Protein AF-A0AAW4JMP2-F1 (afdb_monomer)

Structure (mmCIF, N/CA/C/O backbone):
data_AF-A0AAW4JMP2-F1
#
_entry.id   AF-A0AAW4JMP2-F1
#
loop_
_atom_site.group_PDB
_atom_site.id
_atom_site.type_symbol
_atom_site.label_atom_id
_atom_site.label_alt_id
_atom_site.label_comp_id
_atom_site.label_asym_id
_atom_site.label_entity_id
_atom_site.label_seq_id
_atom_site.pdbx_PDB_ins_code
_atom_site.Cartn_x
_atom_site.Cartn_y
_atom_site.Cartn_z
_atom_site.occupancy
_atom_site.B_iso_or_equiv
_atom_site.auth_seq_id
_atom_site.auth_comp_id
_atom_site.auth_asym_id
_atom_site.auth_atom_id
_atom_site.pdbx_PDB_model_num
ATOM 1 N N . MET A 1 1 ? 38.980 -8.251 36.325 1.00 30.00 1 MET A N 1
ATOM 2 C CA . MET A 1 1 ? 40.234 -9.019 36.504 1.00 30.00 1 MET A CA 1
ATOM 3 C C . MET A 1 1 ? 40.375 -9.909 35.276 1.00 30.00 1 MET A C 1
ATOM 5 O O . MET A 1 1 ? 39.463 -10.682 35.040 1.00 30.00 1 MET A O 1
ATOM 9 N N . LEU A 1 2 ? 41.204 -9.497 34.302 1.00 26.16 2 LEU A N 1
ATOM 10 C CA . LEU A 1 2 ? 42.574 -10.013 34.033 1.00 26.16 2 LEU A CA 1
ATOM 11 C C . LEU A 1 2 ? 42.497 -11.456 33.482 1.00 26.16 2 LEU A C 1
ATOM 13 O O . LEU A 1 2 ? 41.898 -12.292 34.136 1.00 26.16 2 LEU A O 1
ATOM 17 N N . THR A 1 3 ? 43.014 -11.852 32.312 1.00 27.16 3 THR A N 1
ATOM 18 C CA . THR A 1 3 ? 44.123 -11.371 31.453 1.00 27.16 3 THR A CA 1
ATOM 19 C C . THR A 1 3 ? 44.056 -12.153 30.120 1.00 27.16 3 THR A C 1
ATOM 21 O O . THR A 1 3 ? 43.733 -13.330 30.138 1.00 27.16 3 THR A O 1
ATOM 24 N N . SER A 1 4 ? 44.183 -11.518 28.946 1.00 26.70 4 SER A N 1
ATOM 25 C CA . SER A 1 4 ? 45.408 -11.407 28.116 1.00 26.70 4 SER A CA 1
ATOM 26 C C . SER A 1 4 ? 45.992 -12.715 27.550 1.00 26.70 4 SER A C 1
ATOM 28 O O . SER A 1 4 ? 46.581 -13.484 28.300 1.00 26.70 4 SER A O 1
ATOM 30 N N . ALA A 1 5 ? 46.055 -12.811 26.214 1.00 25.88 5 ALA A N 1
ATOM 31 C CA . ALA A 1 5 ? 47.291 -13.153 25.497 1.00 25.88 5 ALA A CA 1
ATOM 32 C C . ALA A 1 5 ? 47.259 -12.632 24.044 1.00 25.88 5 ALA A C 1
ATOM 34 O O . ALA A 1 5 ? 46.353 -12.924 23.269 1.00 25.88 5 ALA A O 1
ATOM 35 N N . ARG A 1 6 ? 48.264 -11.816 23.710 1.00 26.77 6 ARG A N 1
ATOM 36 C CA . ARG A 1 6 ? 48.614 -11.281 22.383 1.00 26.77 6 ARG A CA 1
ATOM 37 C C . ARG A 1 6 ? 49.732 -12.133 21.756 1.00 26.77 6 ARG A C 1
ATOM 39 O O . ARG A 1 6 ? 50.440 -12.811 22.491 1.00 26.77 6 ARG A O 1
ATOM 46 N N . HIS A 1 7 ? 49.991 -11.854 20.466 1.00 27.83 7 HIS A N 1
ATOM 47 C CA . HIS A 1 7 ? 51.240 -12.057 19.690 1.00 27.83 7 HIS A CA 1
ATOM 48 C C . HIS A 1 7 ? 51.409 -13.437 19.036 1.00 27.83 7 HIS A C 1
ATOM 50 O O . HIS A 1 7 ? 51.102 -14.435 19.659 1.00 27.83 7 HIS A O 1
ATOM 56 N N . ARG A 1 8 ? 51.914 -13.609 17.803 1.00 26.50 8 ARG A N 1
ATOM 57 C CA . ARG A 1 8 ? 52.641 -12.809 16.778 1.00 26.50 8 ARG A CA 1
ATOM 58 C C . ARG A 1 8 ? 52.438 -13.575 15.441 1.00 26.50 8 ARG A C 1
ATOM 60 O O . ARG A 1 8 ? 52.216 -14.773 15.487 1.00 26.50 8 ARG A O 1
ATOM 67 N N . GLN A 1 9 ? 52.496 -12.973 14.254 1.00 23.91 9 GLN A N 1
ATOM 68 C CA . GLN A 1 9 ? 53.741 -12.820 13.484 1.00 23.91 9 GLN A CA 1
ATOM 69 C C . GLN A 1 9 ? 53.550 -11.859 12.297 1.00 23.91 9 GLN A C 1
ATOM 71 O O . GLN A 1 9 ? 52.446 -11.612 11.825 1.00 23.91 9 GLN A O 1
ATOM 76 N N . ARG A 1 10 ? 54.675 -11.280 11.884 1.00 24.64 10 ARG A N 1
ATOM 77 C CA . ARG A 1 10 ? 54.884 -10.135 10.995 1.00 24.64 10 ARG A CA 1
ATOM 78 C C . ARG A 1 10 ? 55.918 -10.550 9.936 1.00 24.64 10 ARG A C 1
ATOM 80 O O . ARG A 1 10 ? 56.782 -11.356 10.272 1.00 24.64 10 ARG A O 1
ATOM 87 N N . LEU A 1 11 ? 55.915 -9.827 8.807 1.00 22.56 11 LEU A N 1
ATOM 88 C CA . LEU A 1 11 ? 56.960 -9.714 7.761 1.00 22.56 11 LEU A CA 1
ATOM 89 C C . LEU A 1 11 ? 56.925 -10.872 6.749 1.00 22.56 11 LEU A C 1
ATOM 91 O O . LEU A 1 11 ? 56.764 -12.016 7.141 1.00 22.56 11 LEU A O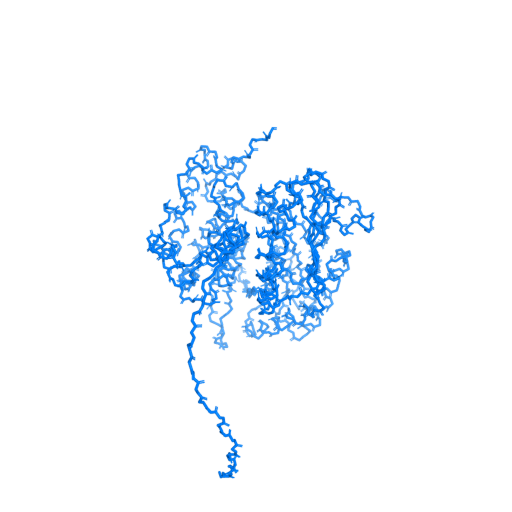 1
ATOM 95 N N . TRP A 1 12 ? 56.962 -10.626 5.436 1.00 20.94 12 TRP A N 1
ATOM 96 C CA . TRP A 1 12 ? 58.092 -10.054 4.688 1.00 20.94 12 TRP A CA 1
ATOM 97 C C . TRP A 1 12 ? 57.736 -8.901 3.729 1.00 20.94 12 TRP A C 1
ATOM 99 O O . TRP A 1 12 ? 56.600 -8.741 3.295 1.00 20.94 12 TRP A O 1
ATOM 109 N N . ALA A 1 13 ? 58.764 -8.119 3.401 1.00 21.27 13 ALA A N 1
ATOM 110 C CA . ALA A 1 13 ? 58.790 -7.022 2.440 1.00 21.27 13 ALA A CA 1
ATOM 111 C C . ALA A 1 13 ? 59.932 -7.245 1.420 1.00 21.27 13 ALA A C 1
ATOM 113 O O . ALA A 1 13 ? 60.825 -8.046 1.694 1.00 21.27 13 ALA A O 1
ATOM 114 N N . VAL A 1 14 ? 59.941 -6.413 0.360 1.00 22.16 14 VAL A N 1
ATOM 115 C CA . VAL A 1 14 ? 61.109 -5.848 -0.374 1.00 22.16 14 VAL A CA 1
ATOM 116 C C . VAL A 1 14 ? 61.317 -6.271 -1.860 1.00 22.16 14 VAL A C 1
ATOM 118 O O . VAL A 1 14 ? 61.684 -7.401 -2.151 1.00 22.16 14 VAL A O 1
ATOM 121 N N . TRP A 1 15 ? 61.202 -5.242 -2.735 1.00 19.73 15 TRP A N 1
ATOM 122 C CA . TRP A 1 15 ? 61.927 -4.896 -3.995 1.00 19.73 15 TRP A CA 1
ATOM 123 C C . TRP A 1 15 ? 61.343 -5.083 -5.431 1.00 19.73 15 TRP A C 1
ATOM 125 O O . TRP A 1 15 ? 61.036 -6.179 -5.879 1.00 19.73 15 TRP A O 1
ATOM 135 N N . MET A 1 16 ? 61.293 -3.934 -6.146 1.00 20.53 16 MET A N 1
ATOM 136 C CA . MET A 1 16 ? 61.229 -3.634 -7.611 1.00 20.53 16 MET A CA 1
ATOM 137 C C . MET A 1 16 ? 62.622 -3.863 -8.304 1.00 20.53 16 MET A C 1
ATOM 139 O O . MET A 1 16 ? 63.507 -4.246 -7.537 1.00 20.53 16 MET A O 1
ATOM 143 N N . PRO A 1 17 ? 62.951 -3.584 -9.619 1.00 29.73 17 PRO A N 1
ATOM 144 C CA . PRO A 1 17 ? 62.284 -2.774 -10.683 1.00 29.73 17 PRO A CA 1
ATOM 145 C C . PRO A 1 17 ? 62.414 -3.196 -12.199 1.00 29.73 17 PRO A C 1
ATOM 147 O O . PRO A 1 17 ? 63.195 -4.058 -12.573 1.00 29.73 17 PRO A O 1
ATOM 150 N N . SER A 1 18 ? 61.649 -2.483 -13.053 1.00 22.28 18 SER A N 1
ATOM 151 C CA . SER A 1 18 ? 61.849 -2.013 -14.460 1.00 22.28 18 SER A CA 1
ATOM 152 C C . SER A 1 18 ? 62.529 -2.856 -15.569 1.00 22.28 18 SER A C 1
ATOM 154 O O . SER A 1 18 ? 63.711 -3.156 -15.462 1.00 22.28 18 SER A O 1
ATOM 156 N N . CYS A 1 19 ? 61.868 -3.018 -16.738 1.00 20.19 19 CYS A N 1
ATOM 157 C CA . CYS A 1 19 ? 62.241 -2.395 -18.041 1.00 20.19 19 CYS A CA 1
ATOM 158 C C . CYS A 1 19 ? 61.409 -2.878 -19.262 1.00 20.19 19 CYS A C 1
ATOM 160 O O . CYS A 1 19 ? 60.795 -3.937 -19.257 1.00 20.19 19 CYS A O 1
ATOM 162 N N . CYS A 1 20 ? 61.405 -2.031 -20.296 1.00 22.19 20 CYS A N 1
ATOM 163 C CA . CYS A 1 20 ? 60.571 -1.972 -21.504 1.00 22.19 20 CYS A CA 1
ATOM 164 C C . CYS A 1 20 ? 60.716 -3.120 -22.526 1.00 22.19 20 CYS A C 1
ATOM 166 O O . CYS A 1 20 ? 61.821 -3.607 -22.726 1.00 22.19 20 CYS A O 1
ATOM 168 N N . LEU A 1 21 ? 59.667 -3.368 -23.335 1.00 23.05 21 LEU A N 1
ATOM 169 C CA . LEU A 1 21 ? 59.767 -3.402 -24.812 1.00 23.05 21 LEU A CA 1
ATOM 170 C C . LEU A 1 21 ? 58.389 -3.400 -25.507 1.00 23.05 21 LEU A C 1
ATOM 172 O O . LEU A 1 21 ? 57.468 -4.134 -25.165 1.00 23.05 21 LEU A O 1
ATOM 176 N N . TRP A 1 22 ? 58.283 -2.516 -26.495 1.00 24.59 22 TRP A N 1
ATOM 177 C CA . TRP A 1 22 ? 57.176 -2.281 -27.423 1.00 24.59 22 TRP A CA 1
ATOM 178 C C . TRP A 1 22 ? 57.175 -3.345 -28.536 1.00 24.59 22 TRP A C 1
ATOM 180 O O . TRP A 1 22 ? 58.240 -3.574 -29.100 1.00 24.59 22 TRP A O 1
ATOM 190 N N . ALA A 1 23 ? 56.014 -3.890 -28.937 1.00 24.66 23 ALA A N 1
ATOM 191 C CA . ALA A 1 23 ? 55.658 -4.114 -30.353 1.00 24.66 23 ALA A CA 1
ATOM 192 C C . ALA A 1 23 ? 54.256 -4.739 -30.553 1.00 24.66 23 ALA A C 1
ATOM 194 O O . ALA A 1 23 ? 54.007 -5.889 -30.222 1.00 24.66 23 ALA A O 1
ATOM 195 N N . LYS A 1 24 ? 53.389 -3.945 -31.197 1.00 26.56 24 LYS A N 1
ATOM 196 C CA . LYS A 1 24 ? 52.469 -4.284 -32.303 1.00 26.56 24 LYS A CA 1
ATOM 197 C C . LYS A 1 24 ? 51.582 -5.540 -32.197 1.00 26.56 24 LYS A C 1
ATOM 199 O O . LYS A 1 24 ? 51.970 -6.641 -32.559 1.00 26.56 24 LYS A O 1
ATOM 204 N N . GLY A 1 25 ? 50.305 -5.275 -31.917 1.00 26.97 25 GLY A N 1
ATOM 205 C CA . GLY A 1 25 ? 49.165 -6.158 -32.182 1.00 26.97 25 GLY A CA 1
ATOM 206 C C . GLY A 1 25 ? 47.845 -5.381 -32.110 1.00 26.97 25 GLY A C 1
ATOM 207 O O . GLY A 1 25 ? 46.961 -5.718 -31.328 1.00 26.97 25 GLY A O 1
ATOM 208 N N . GLN A 1 26 ? 47.742 -4.267 -32.844 1.00 34.06 26 GLN A N 1
ATOM 209 C CA . GLN A 1 26 ? 46.506 -3.482 -32.947 1.00 34.06 26 GLN A CA 1
ATOM 210 C C . GLN A 1 26 ? 45.495 -4.241 -33.816 1.00 34.06 26 GLN A C 1
ATOM 212 O O . GLN A 1 26 ? 45.737 -4.453 -34.999 1.00 34.06 26 GLN A O 1
ATOM 217 N N . GLY A 1 27 ? 44.373 -4.652 -33.220 1.00 29.48 27 GLY A N 1
ATOM 218 C CA . GLY A 1 27 ? 43.259 -5.253 -33.961 1.00 29.48 27 GLY A CA 1
ATOM 219 C C . GLY A 1 27 ? 42.127 -5.837 -33.109 1.00 29.48 27 GLY A C 1
ATOM 220 O O . GLY A 1 27 ? 40.992 -5.842 -33.563 1.00 29.48 27 GLY A O 1
ATOM 221 N N . ARG A 1 28 ? 42.387 -6.273 -31.864 1.00 29.59 28 ARG A N 1
ATOM 222 C CA . ARG A 1 28 ? 41.339 -6.822 -30.965 1.00 29.59 28 ARG A CA 1
ATOM 223 C C . ARG A 1 28 ? 41.099 -6.041 -29.667 1.00 29.59 28 ARG A C 1
ATOM 225 O O . ARG A 1 28 ? 39.996 -6.073 -29.139 1.00 29.59 28 ARG A O 1
ATOM 232 N N . GLN A 1 29 ? 42.064 -5.243 -29.206 1.00 29.19 29 GLN A N 1
ATOM 233 C CA . GLN A 1 29 ? 41.950 -4.507 -27.935 1.00 29.19 29 GLN A CA 1
ATOM 234 C C . GLN A 1 29 ? 41.041 -3.261 -27.966 1.00 29.19 29 GLN A C 1
ATOM 236 O O . GLN A 1 29 ? 40.781 -2.679 -26.914 1.00 29.19 29 GLN A O 1
ATOM 241 N N . SER A 1 30 ? 40.569 -2.808 -29.132 1.00 29.03 30 SER A N 1
ATOM 242 C CA . SER A 1 30 ? 39.691 -1.628 -29.236 1.00 29.03 30 SER A CA 1
ATOM 243 C C . SER A 1 30 ? 38.204 -1.954 -29.059 1.00 29.03 30 SER A C 1
ATOM 245 O O . SER A 1 30 ? 37.446 -1.067 -28.671 1.00 29.03 30 SER A O 1
ATOM 247 N N . VAL A 1 31 ? 37.796 -3.205 -29.299 1.00 33.81 31 VAL A N 1
ATOM 248 C CA . VAL A 1 31 ? 36.409 -3.670 -29.121 1.00 33.81 31 VAL A CA 1
ATOM 249 C C . VAL A 1 31 ? 36.172 -4.084 -27.667 1.00 33.81 31 VAL A C 1
ATOM 251 O O . VAL A 1 31 ? 35.210 -3.620 -27.063 1.00 33.81 31 VAL A O 1
ATOM 254 N N . GLU A 1 32 ? 37.110 -4.813 -27.050 1.00 30.66 32 GLU A N 1
ATOM 255 C CA . GLU A 1 32 ? 37.053 -5.154 -25.617 1.00 30.66 32 GLU A CA 1
ATOM 256 C C . GLU A 1 32 ? 37.092 -3.914 -24.714 1.00 30.66 32 GLU A C 1
ATOM 258 O O . GLU A 1 32 ? 36.322 -3.842 -23.765 1.00 30.66 32 GLU A O 1
ATOM 263 N N . ARG A 1 33 ? 37.898 -2.883 -25.027 1.00 32.94 33 ARG A N 1
ATOM 264 C CA . ARG A 1 33 ? 37.920 -1.637 -24.230 1.00 32.94 33 ARG A CA 1
ATOM 265 C C . ARG A 1 33 ? 36.662 -0.778 -24.386 1.00 32.94 33 ARG A C 1
ATOM 267 O O . ARG A 1 33 ? 36.324 -0.070 -23.445 1.00 32.94 33 ARG A O 1
ATOM 274 N N . ARG A 1 34 ? 35.966 -0.825 -25.533 1.00 33.22 34 ARG A N 1
ATOM 275 C CA . ARG A 1 34 ? 34.668 -0.138 -25.701 1.00 33.22 34 ARG A CA 1
ATOM 276 C C . ARG A 1 34 ? 33.534 -0.891 -25.009 1.00 33.22 34 ARG A C 1
ATOM 278 O O . ARG A 1 34 ? 32.727 -0.247 -24.355 1.00 33.22 34 ARG A O 1
ATOM 285 N N . LEU A 1 35 ? 33.528 -2.225 -25.066 1.00 35.66 35 LEU A N 1
ATOM 286 C CA . LEU A 1 35 ? 32.578 -3.058 -24.318 1.00 35.66 35 LEU A CA 1
ATOM 287 C C . LEU A 1 35 ? 32.764 -2.905 -22.797 1.00 35.66 35 LEU A C 1
ATOM 289 O O . LEU A 1 35 ? 31.780 -2.705 -22.096 1.00 35.66 35 LEU A O 1
ATOM 293 N N . HIS A 1 36 ? 34.006 -2.884 -22.293 1.00 36.19 36 HIS A N 1
ATOM 294 C CA . HIS A 1 36 ? 34.294 -2.625 -20.871 1.00 36.19 36 HIS A CA 1
ATOM 295 C C . HIS A 1 36 ? 33.925 -1.197 -20.435 1.00 36.19 36 HIS A C 1
ATOM 297 O O . HIS A 1 36 ? 33.405 -1.006 -19.343 1.00 36.19 36 HIS A O 1
ATOM 303 N N . SER A 1 37 ? 34.188 -0.190 -21.277 1.00 33.81 37 SER A N 1
ATOM 304 C CA . SER A 1 37 ? 33.871 1.218 -20.995 1.00 33.81 37 SER A CA 1
ATOM 305 C C . SER A 1 37 ? 32.368 1.470 -20.954 1.00 33.81 37 SER A C 1
ATOM 307 O O . SER A 1 37 ? 31.902 2.162 -20.058 1.00 33.81 37 SER A O 1
ATOM 309 N N . ASP A 1 38 ? 31.605 0.915 -21.897 1.00 36.03 38 ASP A N 1
ATOM 310 C CA . ASP A 1 38 ? 30.158 1.110 -21.938 1.00 36.03 38 ASP A CA 1
ATOM 311 C C . ASP A 1 38 ? 29.477 0.314 -20.816 1.00 36.03 38 ASP A C 1
ATOM 313 O O . ASP A 1 38 ? 28.656 0.878 -20.106 1.00 36.03 38 ASP A O 1
ATOM 317 N N . VAL A 1 39 ? 29.853 -0.946 -20.562 1.00 38.25 39 VAL A N 1
ATOM 318 C CA . VAL A 1 39 ? 29.249 -1.751 -19.479 1.00 38.25 39 VAL A CA 1
ATOM 319 C C . VAL A 1 39 ? 29.566 -1.180 -18.090 1.00 38.25 39 VAL A C 1
ATOM 321 O O . VAL A 1 39 ? 28.669 -1.135 -17.256 1.00 38.25 39 VAL A O 1
ATOM 324 N N . LEU A 1 40 ? 30.769 -0.641 -17.847 1.00 36.69 40 LEU A N 1
ATOM 325 C CA . LEU A 1 40 ? 31.093 0.049 -16.585 1.00 36.69 40 LEU A CA 1
ATOM 326 C C . LEU A 1 40 ? 30.427 1.430 -16.470 1.00 36.69 40 LEU A C 1
ATOM 328 O O . LEU A 1 40 ? 30.011 1.817 -15.380 1.00 36.69 40 LEU A O 1
ATOM 332 N N . LEU A 1 41 ? 30.253 2.162 -17.577 1.00 35.56 41 LEU A N 1
ATOM 333 C CA . LEU A 1 41 ? 29.454 3.394 -17.599 1.00 35.56 41 LEU A CA 1
ATOM 334 C C . LEU A 1 41 ? 27.960 3.093 -17.368 1.00 35.56 41 LEU A C 1
ATOM 336 O O . LEU A 1 41 ? 27.262 3.904 -16.771 1.00 35.56 41 LEU A O 1
ATOM 340 N N . TRP A 1 42 ? 27.471 1.913 -17.767 1.00 39.22 42 TRP A N 1
ATOM 341 C CA . TRP A 1 42 ? 26.092 1.463 -17.550 1.00 39.22 42 TRP A CA 1
ATOM 342 C C . TRP A 1 42 ? 25.856 0.815 -16.183 1.00 39.22 42 TRP A C 1
ATOM 344 O O . TRP A 1 42 ? 24.790 1.028 -15.620 1.00 39.22 42 TRP A O 1
ATOM 354 N N . LEU A 1 43 ? 26.839 0.133 -15.589 1.00 35.28 43 LEU A N 1
ATOM 355 C CA . LEU A 1 43 ? 26.841 -0.200 -14.158 1.00 35.28 43 LEU A CA 1
ATOM 356 C C . LEU A 1 43 ? 26.924 1.083 -13.314 1.00 35.28 43 LEU A C 1
ATOM 358 O O . LEU A 1 43 ? 26.266 1.182 -12.285 1.00 35.28 43 LEU A O 1
ATOM 362 N N . SER A 1 44 ? 27.594 2.125 -13.822 1.00 33.09 44 SER A N 1
ATOM 363 C CA . SER A 1 44 ? 27.549 3.479 -13.258 1.00 33.09 44 SER A CA 1
ATOM 364 C C . SER A 1 44 ? 26.191 4.185 -13.454 1.00 33.09 44 SER A C 1
ATOM 366 O O . SER A 1 44 ? 25.803 5.016 -12.634 1.00 33.09 44 SER A O 1
ATOM 368 N N . ILE A 1 45 ? 25.415 3.818 -14.484 1.00 33.59 45 ILE A N 1
ATOM 369 C CA . ILE A 1 45 ? 24.003 4.214 -14.651 1.00 33.59 45 ILE A CA 1
ATOM 370 C C . ILE A 1 45 ? 23.072 3.299 -13.827 1.00 33.59 45 ILE A C 1
ATOM 372 O O . ILE A 1 45 ? 22.014 3.726 -13.397 1.00 33.59 45 ILE A O 1
ATOM 376 N N . ALA A 1 46 ? 23.437 2.064 -13.496 1.00 32.97 46 ALA A N 1
ATOM 377 C CA . ALA A 1 46 ? 22.746 1.305 -12.451 1.00 32.97 46 ALA A CA 1
ATOM 378 C C . ALA A 1 46 ? 23.056 1.892 -11.058 1.00 32.97 46 ALA A C 1
ATOM 380 O O . ALA A 1 46 ? 22.213 1.842 -10.164 1.00 32.97 46 ALA A O 1
ATOM 381 N N . SER A 1 47 ? 24.207 2.558 -10.920 1.00 32.75 47 SER A N 1
ATOM 382 C CA . SER A 1 47 ? 24.579 3.427 -9.808 1.00 32.75 47 SER A CA 1
ATOM 383 C C . SER A 1 47 ? 24.303 4.917 -10.095 1.00 32.75 47 SER A C 1
ATOM 385 O O . SER A 1 47 ? 25.138 5.752 -9.726 1.00 32.75 47 SER A O 1
ATOM 387 N N . VAL A 1 48 ? 23.188 5.301 -10.758 1.00 36.56 48 VAL A N 1
ATOM 388 C CA . VAL A 1 48 ? 22.889 6.740 -10.954 1.00 36.56 48 VAL A CA 1
ATOM 389 C C . VAL A 1 48 ? 22.796 7.422 -9.591 1.00 36.56 48 VAL A C 1
ATOM 391 O O . VAL A 1 48 ? 21.760 7.394 -8.943 1.00 36.56 48 VAL A O 1
ATOM 394 N N . ASN A 1 49 ? 23.875 8.057 -9.152 1.00 36.78 49 ASN A N 1
ATOM 395 C CA . ASN A 1 49 ? 23.868 8.847 -7.930 1.00 36.78 49 ASN A CA 1
ATOM 396 C C . ASN A 1 49 ? 24.754 10.094 -7.997 1.00 36.78 49 ASN A C 1
ATOM 398 O O . ASN A 1 49 ? 24.624 10.950 -7.126 1.00 36.78 49 ASN A O 1
ATOM 402 N N . GLU A 1 50 ? 25.572 10.286 -9.041 1.00 33.47 50 GLU A N 1
ATOM 403 C CA . GLU A 1 50 ? 26.394 11.503 -9.153 1.00 33.47 50 GLU A CA 1
ATOM 404 C C . GLU A 1 50 ? 25.890 12.568 -10.146 1.00 33.47 50 GLU A C 1
ATOM 406 O O . GLU A 1 50 ? 25.866 13.736 -9.749 1.00 33.47 50 GLU A O 1
ATOM 411 N N . PRO A 1 51 ? 25.379 12.274 -11.363 1.00 32.31 51 PRO A N 1
ATOM 412 C CA . PRO A 1 51 ? 24.866 13.344 -12.229 1.00 32.31 51 PRO A CA 1
ATOM 413 C C . PRO A 1 51 ? 23.496 13.877 -11.776 1.00 32.31 51 PRO A C 1
ATOM 415 O O . PRO A 1 51 ? 23.195 15.054 -11.966 1.00 32.31 51 PRO A O 1
ATOM 418 N N . LEU A 1 52 ? 22.677 13.036 -11.130 1.00 41.28 52 LEU A N 1
ATOM 419 C CA . LEU A 1 52 ? 21.370 13.422 -10.578 1.00 41.28 52 LEU A CA 1
ATOM 420 C C . LEU A 1 52 ? 21.492 14.306 -9.327 1.00 41.28 52 LEU A C 1
ATOM 422 O O . LEU A 1 52 ? 20.599 15.100 -9.043 1.00 41.28 52 LEU A O 1
ATOM 426 N N . GLY A 1 53 ? 22.604 14.221 -8.592 1.00 42.62 53 GLY A N 1
ATOM 427 C CA . GLY A 1 53 ? 22.767 14.884 -7.295 1.00 42.62 53 GLY A CA 1
ATOM 428 C C . GLY A 1 53 ? 22.841 16.416 -7.347 1.00 42.62 53 GLY A C 1
ATOM 429 O O . GLY A 1 53 ? 22.676 17.060 -6.309 1.00 42.62 53 GLY A O 1
ATOM 430 N N . ARG A 1 54 ? 23.081 17.020 -8.523 1.00 43.94 54 ARG A N 1
ATOM 431 C CA . ARG A 1 54 ? 22.955 18.478 -8.732 1.00 43.94 54 ARG A CA 1
ATOM 432 C C . ARG A 1 54 ? 21.578 18.876 -9.257 1.00 43.94 54 ARG A C 1
ATOM 434 O O . ARG A 1 54 ? 21.052 19.881 -8.794 1.00 43.94 54 ARG A O 1
ATOM 441 N N . THR A 1 55 ? 20.996 18.093 -10.164 1.00 53.09 55 THR A N 1
ATOM 442 C CA . THR A 1 55 ? 19.688 18.380 -10.778 1.00 53.09 55 THR A CA 1
ATOM 443 C C . THR A 1 55 ? 18.539 18.179 -9.791 1.00 53.09 55 THR A C 1
ATOM 445 O O . THR A 1 55 ? 17.602 18.962 -9.781 1.00 53.09 55 THR A O 1
ATOM 448 N N . LEU A 1 56 ? 18.638 17.194 -8.890 1.00 60.94 56 LEU A N 1
ATOM 449 C CA . LEU A 1 56 ? 17.560 16.885 -7.949 1.00 60.94 56 LEU A CA 1
ATOM 450 C C . LEU A 1 56 ? 17.524 17.777 -6.694 1.00 60.94 56 LEU A C 1
ATOM 452 O O . LEU A 1 56 ? 16.544 17.753 -5.957 1.00 60.94 56 LEU A O 1
ATOM 456 N N . ARG A 1 57 ? 18.565 18.580 -6.428 1.00 63.44 57 ARG A N 1
ATOM 457 C CA . ARG A 1 57 ? 18.588 19.491 -5.261 1.00 63.44 57 ARG A CA 1
ATOM 458 C C . ARG A 1 57 ? 17.573 20.625 -5.353 1.00 63.44 57 ARG A C 1
ATOM 460 O O . ARG A 1 57 ? 17.262 21.219 -4.331 1.00 63.44 57 ARG A O 1
ATOM 467 N N . ASN A 1 58 ? 17.077 20.896 -6.555 1.00 73.69 58 ASN A N 1
ATOM 468 C CA . ASN A 1 58 ? 16.017 21.862 -6.806 1.00 73.69 58 ASN A CA 1
ATOM 469 C C . ASN A 1 58 ? 14.757 21.171 -7.343 1.00 73.69 58 ASN A C 1
ATOM 471 O O . ASN A 1 58 ? 13.944 21.845 -7.958 1.00 73.69 58 ASN A O 1
ATOM 475 N N . PHE A 1 59 ? 14.605 19.853 -7.140 1.00 83.69 59 PHE A N 1
ATOM 476 C CA . PHE A 1 59 ? 13.481 19.109 -7.703 1.00 83.69 59 PHE A CA 1
ATOM 477 C C . PHE A 1 59 ? 12.159 19.586 -7.102 1.00 83.69 59 PHE A C 1
ATOM 479 O O . PHE A 1 59 ? 11.909 19.360 -5.914 1.00 83.69 59 PHE A O 1
ATOM 486 N N . THR A 1 60 ? 11.341 20.272 -7.901 1.00 89.69 60 THR A N 1
ATOM 487 C CA . THR A 1 60 ? 10.083 20.880 -7.437 1.00 89.69 60 THR A CA 1
ATOM 488 C C . THR A 1 60 ? 8.861 20.023 -7.758 1.00 89.69 60 THR A C 1
ATOM 490 O O . THR A 1 60 ? 8.922 19.059 -8.526 1.00 89.69 60 THR A O 1
ATOM 493 N N . TRP A 1 61 ? 7.714 20.391 -7.181 1.00 92.44 61 TRP A N 1
ATOM 494 C CA . TRP A 1 61 ? 6.426 19.767 -7.490 1.00 92.44 61 TRP A CA 1
ATOM 495 C C . TRP A 1 61 ? 6.024 19.956 -8.953 1.00 92.44 61 TRP A C 1
ATOM 497 O O . TRP A 1 61 ? 5.478 19.035 -9.556 1.00 92.44 61 TRP A O 1
ATOM 507 N N . GLU A 1 62 ? 6.337 21.109 -9.540 1.00 92.56 62 GLU A N 1
ATOM 508 C CA . GLU A 1 62 ? 6.095 21.410 -10.951 1.00 92.56 62 GLU A CA 1
ATOM 509 C C . GLU A 1 62 ? 6.968 20.544 -11.867 1.00 92.56 62 GLU A C 1
ATOM 511 O O . GLU A 1 62 ? 6.492 20.056 -12.891 1.00 92.56 62 GLU A O 1
ATOM 516 N N . GLU A 1 63 ? 8.228 20.304 -11.490 1.00 89.19 63 GLU A N 1
ATOM 517 C CA . GLU A 1 63 ? 9.122 19.405 -12.229 1.00 89.19 63 GLU A CA 1
ATOM 518 C C . GLU A 1 63 ? 8.680 17.940 -12.122 1.00 89.19 63 GLU A C 1
ATOM 520 O O . GLU A 1 63 ? 8.704 17.213 -13.118 1.00 89.19 63 GLU A O 1
ATOM 525 N N . TRP A 1 64 ? 8.235 17.508 -10.937 1.00 91.56 64 TRP A N 1
ATOM 526 C CA . TRP A 1 64 ? 7.692 16.165 -10.728 1.00 91.56 64 TRP A CA 1
ATOM 527 C C . TRP A 1 64 ? 6.386 15.935 -11.495 1.00 91.56 64 TRP A C 1
ATOM 529 O O . TRP A 1 64 ? 6.233 14.907 -12.155 1.00 91.56 64 TRP A O 1
ATOM 539 N N . ALA A 1 65 ? 5.448 16.881 -11.433 1.00 91.75 65 ALA A N 1
ATOM 540 C CA . ALA A 1 65 ? 4.166 16.758 -12.116 1.00 91.75 65 ALA A CA 1
ATOM 541 C C . ALA A 1 65 ? 4.311 16.889 -13.641 1.00 91.75 65 ALA A C 1
ATOM 543 O O . ALA A 1 65 ? 3.621 16.200 -14.399 1.00 91.75 65 ALA A O 1
ATOM 544 N N . GLY A 1 66 ? 5.221 17.757 -14.094 1.00 89.81 66 GLY A N 1
ATOM 545 C CA . GLY A 1 66 ? 5.317 18.174 -15.485 1.00 89.81 66 GLY A CA 1
ATOM 546 C C . GLY A 1 66 ? 4.067 18.937 -15.959 1.00 89.81 66 GLY A C 1
ATOM 547 O O . GLY A 1 66 ? 3.203 19.304 -15.162 1.00 89.81 66 GLY A O 1
ATOM 548 N N . PRO A 1 67 ? 3.940 19.193 -17.274 1.00 90.12 67 PRO A N 1
ATOM 549 C CA . PRO A 1 67 ? 2.759 19.854 -17.828 1.00 90.12 67 PRO A CA 1
ATOM 550 C C . PRO A 1 67 ? 1.507 18.983 -17.655 1.00 90.12 67 PRO A C 1
ATOM 552 O O . PRO A 1 67 ? 1.440 17.881 -18.211 1.00 90.12 67 PRO A O 1
ATOM 555 N N . ILE A 1 68 ? 0.503 19.477 -16.925 1.00 91.62 68 ILE A N 1
ATOM 556 C CA . ILE A 1 68 ? -0.741 18.745 -16.618 1.00 91.62 68 ILE A CA 1
ATOM 557 C C . ILE A 1 68 ? -1.492 18.349 -17.900 1.00 91.62 68 ILE A C 1
ATOM 559 O O . ILE A 1 68 ? -2.143 17.308 -17.953 1.00 91.62 68 ILE A O 1
ATOM 563 N N . GLU A 1 69 ? -1.346 19.112 -18.982 1.00 90.56 69 GLU A N 1
ATOM 564 C CA . GLU A 1 69 ? -1.962 18.825 -20.281 1.00 90.56 69 GLU A CA 1
ATOM 565 C C . GLU A 1 69 ? -1.414 17.545 -20.931 1.00 90.56 69 GLU A C 1
ATOM 567 O O . GLU A 1 69 ? -2.083 16.945 -21.777 1.00 90.56 69 GLU A O 1
ATOM 572 N N . LYS A 1 70 ? -0.207 17.120 -20.530 1.00 89.75 70 LYS A N 1
ATOM 573 C CA . LYS A 1 70 ? 0.439 15.872 -20.962 1.00 89.75 70 LYS A CA 1
ATOM 574 C C . LYS A 1 70 ? 0.127 14.687 -20.046 1.00 89.75 70 LYS A C 1
ATOM 576 O O . LYS A 1 70 ? 0.517 13.566 -20.370 1.00 89.75 70 LYS A O 1
ATOM 581 N N . ALA A 1 71 ? -0.544 14.911 -18.918 1.00 93.31 71 ALA A N 1
ATOM 582 C CA . ALA A 1 71 ? -0.963 13.832 -18.039 1.00 93.31 71 ALA A CA 1
ATOM 583 C C . ALA A 1 71 ? -2.100 13.010 -18.670 1.00 93.31 71 ALA A C 1
ATOM 585 O O . ALA A 1 71 ? -2.827 13.471 -19.557 1.00 93.31 71 ALA A O 1
ATOM 586 N N . ALA A 1 72 ? -2.279 11.779 -18.193 1.00 93.81 72 ALA A N 1
ATOM 587 C CA . ALA A 1 72 ? -3.314 10.856 -18.659 1.00 93.81 72 ALA A CA 1
ATOM 588 C C . ALA A 1 72 ? -4.709 11.190 -18.094 1.00 93.81 72 ALA A C 1
ATOM 590 O O . ALA A 1 72 ? -5.404 10.335 -17.546 1.00 93.81 72 ALA A O 1
ATOM 591 N N . VAL A 1 73 ? -5.124 12.448 -18.237 1.00 95.75 73 VAL A N 1
ATOM 592 C CA . VAL A 1 73 ? -6.419 12.972 -17.791 1.00 95.75 73 VAL A CA 1
ATOM 593 C C . VAL A 1 73 ? -7.199 13.606 -18.942 1.00 95.75 73 VAL A C 1
ATOM 595 O O . VAL A 1 73 ? -6.640 14.038 -19.958 1.00 95.75 73 VAL A O 1
ATOM 598 N N . THR A 1 74 ? -8.519 13.635 -18.815 1.00 96.19 74 THR A N 1
ATOM 599 C CA . THR A 1 74 ? -9.420 14.399 -19.684 1.00 96.19 74 THR A CA 1
ATOM 600 C C . THR A 1 74 ? -9.296 15.898 -19.384 1.00 96.19 74 THR A C 1
ATOM 602 O O . THR A 1 74 ? -8.665 16.289 -18.403 1.00 96.19 74 THR A O 1
ATOM 605 N N . ALA A 1 75 ? -9.927 16.758 -20.189 1.00 95.06 75 ALA A N 1
ATOM 606 C CA . ALA A 1 75 ? -9.993 18.192 -19.886 1.00 95.06 75 ALA A CA 1
ATOM 607 C C . ALA A 1 75 ? -10.689 18.474 -18.537 1.00 95.06 75 ALA A C 1
ATOM 609 O O . ALA A 1 75 ? -10.265 19.360 -17.802 1.00 95.06 75 ALA A O 1
ATOM 610 N N . LEU A 1 76 ? -11.705 17.676 -18.179 1.00 94.25 76 LEU A N 1
ATOM 611 C CA . LEU A 1 76 ? -12.364 17.744 -16.868 1.00 94.25 76 LEU A CA 1
ATOM 612 C C . LEU A 1 76 ? -11.454 17.251 -15.735 1.00 94.25 76 LEU A C 1
ATOM 614 O O . LEU A 1 76 ? -11.552 17.732 -14.611 1.00 94.25 76 LEU A O 1
ATOM 618 N N . GLY A 1 77 ? -10.557 16.307 -16.028 1.00 96.81 77 GLY A N 1
ATOM 619 C CA . GLY A 1 77 ? -9.625 15.746 -15.057 1.00 96.81 77 GLY A CA 1
ATOM 620 C C . GLY A 1 77 ? -8.421 16.632 -14.729 1.00 96.81 77 GLY A C 1
ATOM 621 O O . GLY A 1 77 ? -7.853 16.486 -13.650 1.00 96.81 77 GLY A O 1
ATOM 622 N N . GLN A 1 78 ? -8.044 17.570 -15.603 1.00 97.25 78 GLN A N 1
ATOM 623 C CA . GLN A 1 78 ? -6.923 18.496 -15.374 1.00 97.25 78 GLN A CA 1
ATOM 624 C C . GLN A 1 78 ? -7.038 19.297 -14.063 1.00 97.25 78 GLN A C 1
ATOM 626 O O . GLN A 1 78 ? -6.100 19.230 -13.265 1.00 97.25 78 GLN A O 1
ATOM 631 N N . PRO A 1 79 ? -8.151 20.007 -13.773 1.00 97.88 79 PRO A N 1
ATOM 632 C CA . PRO A 1 79 ? -8.288 20.728 -12.507 1.00 97.88 79 PRO A CA 1
ATOM 633 C C . PRO A 1 79 ? -8.307 19.795 -11.288 1.00 97.88 79 PRO A C 1
ATOM 635 O O . PRO A 1 79 ? -7.832 20.178 -10.223 1.00 97.88 79 PRO A O 1
ATOM 638 N N . VAL A 1 80 ? -8.809 18.562 -11.431 1.00 98.31 80 VAL A N 1
ATOM 639 C CA . VAL A 1 80 ? -8.817 17.575 -10.337 1.00 98.31 80 VAL A CA 1
ATOM 640 C C . VAL A 1 80 ? -7.405 17.063 -10.051 1.00 98.31 80 VAL A C 1
ATOM 642 O O . VAL A 1 80 ? -7.020 16.934 -8.89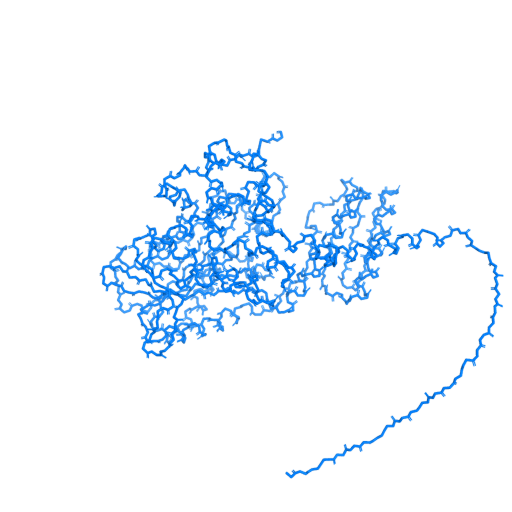4 1.00 98.31 80 VAL A O 1
ATOM 645 N N . LEU A 1 81 ? -6.602 16.812 -11.088 1.00 97.94 81 LEU A N 1
ATOM 646 C CA . LEU A 1 81 ? -5.204 16.423 -10.919 1.00 97.94 81 LEU A CA 1
ATOM 647 C C . LEU A 1 81 ? -4.376 17.562 -10.311 1.00 97.94 81 LEU A C 1
ATOM 649 O O . LEU A 1 81 ? -3.588 17.306 -9.407 1.00 97.94 81 LEU A O 1
ATOM 653 N N . ALA A 1 82 ? -4.592 18.809 -10.744 1.00 97.94 82 ALA A N 1
ATOM 654 C CA . ALA A 1 82 ? -3.962 19.983 -10.136 1.00 97.94 82 ALA A CA 1
ATOM 655 C C . ALA A 1 82 ? -4.288 20.081 -8.635 1.00 97.94 82 ALA A C 1
ATOM 657 O O . ALA A 1 82 ? -3.384 20.177 -7.809 1.00 97.94 82 ALA A O 1
ATOM 658 N N . TRP A 1 83 ? -5.570 19.945 -8.278 1.00 98.12 83 TRP A N 1
ATOM 659 C CA . TRP A 1 83 ? -6.009 19.884 -6.883 1.00 98.12 83 TRP A CA 1
ATOM 660 C C . TRP A 1 83 ? -5.320 18.754 -6.106 1.00 98.12 83 TRP A C 1
ATOM 662 O O . TRP A 1 83 ? -4.863 18.962 -4.984 1.00 98.12 83 TRP A O 1
ATOM 672 N N . ALA A 1 84 ? -5.210 17.562 -6.693 1.00 98.19 84 ALA A N 1
ATOM 673 C CA . ALA A 1 84 ? -4.579 16.427 -6.032 1.00 98.19 84 ALA A CA 1
ATOM 674 C C . ALA A 1 84 ? -3.092 16.683 -5.751 1.00 98.19 84 ALA A C 1
ATOM 676 O O . ALA A 1 84 ? -2.617 16.400 -4.649 1.00 98.19 84 ALA A O 1
ATOM 677 N N . ILE A 1 85 ? -2.377 17.273 -6.712 1.00 97.19 85 ILE A N 1
ATOM 678 C CA . ILE A 1 85 ? -0.984 17.705 -6.543 1.00 97.19 85 ILE A CA 1
ATOM 679 C C . ILE A 1 85 ? -0.889 18.727 -5.405 1.00 97.19 85 ILE A C 1
ATOM 681 O O . ILE A 1 85 ? -0.043 18.569 -4.528 1.00 97.19 85 ILE A O 1
ATOM 685 N N . ASP A 1 86 ? -1.790 19.709 -5.348 1.00 97.00 86 ASP A N 1
ATOM 686 C CA . ASP A 1 86 ? -1.824 20.716 -4.281 1.00 97.00 86 ASP A CA 1
ATOM 687 C C . ASP A 1 86 ? -2.085 20.116 -2.897 1.00 97.00 86 ASP A C 1
ATOM 689 O O . ASP A 1 86 ? -1.474 20.533 -1.911 1.00 97.00 86 ASP A O 1
ATOM 693 N N . VAL A 1 87 ? -2.950 19.104 -2.803 1.00 95.31 87 VAL A N 1
ATOM 694 C CA . VAL A 1 87 ? -3.207 18.392 -1.545 1.00 95.31 87 VAL A CA 1
ATOM 695 C C . VAL A 1 87 ? -1.953 17.672 -1.052 1.00 95.31 87 VAL A C 1
ATOM 697 O O . VAL A 1 87 ? -1.634 17.768 0.140 1.00 95.31 87 VAL A O 1
ATOM 700 N N . LEU A 1 88 ? -1.243 16.972 -1.944 1.00 93.31 88 LEU A N 1
ATOM 701 C CA . LEU A 1 88 ? -0.003 16.266 -1.607 1.00 93.31 88 LEU A CA 1
ATOM 702 C C . LEU A 1 88 ? 1.131 17.245 -1.293 1.00 93.31 88 LEU A C 1
ATOM 704 O O . LEU A 1 88 ? 1.826 17.071 -0.293 1.00 93.31 88 LEU A O 1
ATOM 708 N N . ARG A 1 89 ? 1.258 18.324 -2.065 1.00 92.31 89 ARG A N 1
ATOM 709 C CA . ARG A 1 89 ? 2.179 19.431 -1.797 1.00 92.31 89 ARG A CA 1
ATOM 710 C C . ARG A 1 89 ? 1.916 20.065 -0.436 1.00 92.31 89 ARG A C 1
ATOM 712 O O . ARG A 1 89 ? 2.842 20.254 0.342 1.00 92.31 89 ARG A O 1
ATOM 719 N N . GLY A 1 90 ? 0.655 20.304 -0.085 1.00 90.25 90 GLY A N 1
ATOM 720 C CA . GLY A 1 90 ? 0.270 20.814 1.230 1.00 90.25 90 GLY A CA 1
ATOM 721 C C . GLY A 1 90 ? 0.436 19.804 2.372 1.00 90.25 90 GLY A C 1
ATOM 722 O O . GLY A 1 90 ? 0.449 20.202 3.533 1.00 90.25 90 GLY A O 1
ATOM 723 N N . LEU A 1 91 ? 0.517 18.499 2.092 1.00 88.94 91 LEU A N 1
ATOM 724 C CA . LEU A 1 91 ? 0.866 17.475 3.087 1.00 88.94 91 LEU A CA 1
ATOM 725 C C . LEU A 1 91 ? 2.379 17.448 3.329 1.00 88.94 91 LEU A C 1
ATOM 727 O O . LEU A 1 91 ? 2.849 17.517 4.462 1.00 88.94 91 LEU A O 1
ATOM 731 N N . PHE A 1 92 ? 3.143 17.339 2.249 1.00 87.06 92 PHE A N 1
ATOM 732 C CA . PHE A 1 92 ? 4.575 17.086 2.304 1.00 87.06 92 PHE A CA 1
ATOM 733 C C . PHE A 1 92 ? 5.420 18.351 2.425 1.00 87.06 92 PHE A C 1
ATOM 735 O O . PHE A 1 92 ? 6.519 18.269 2.963 1.00 87.06 92 PHE A O 1
ATOM 742 N N . GLY A 1 93 ? 4.902 19.508 2.022 1.00 87.69 93 GLY A N 1
ATOM 743 C CA . GLY A 1 93 ? 5.619 20.778 1.970 1.00 87.69 93 GLY A CA 1
ATOM 744 C C . GLY A 1 93 ? 6.347 21.001 0.641 1.00 87.69 93 GLY A C 1
ATOM 745 O O . GLY A 1 93 ? 6.644 20.065 -0.104 1.00 87.69 93 GLY A O 1
ATOM 746 N N . GLU A 1 94 ? 6.664 22.265 0.357 1.00 88.88 94 GLU A N 1
ATOM 747 C CA . GLU A 1 94 ? 7.276 22.695 -0.910 1.00 88.88 94 GLU A CA 1
ATOM 748 C C . GLU A 1 94 ? 8.653 22.065 -1.166 1.00 88.88 94 GLU A C 1
ATOM 750 O O . GLU A 1 94 ? 8.946 21.639 -2.278 1.00 88.88 94 GLU A O 1
ATOM 755 N N . SER A 1 95 ? 9.493 21.945 -0.134 1.00 86.88 95 SER A N 1
ATOM 756 C CA . SER A 1 95 ? 10.868 21.448 -0.278 1.00 86.88 95 SER A CA 1
ATOM 757 C C . SER A 1 95 ? 10.996 19.923 -0.252 1.00 86.88 95 SER A C 1
ATOM 759 O O . SER A 1 95 ? 12.097 19.410 -0.433 1.00 86.88 95 SER A O 1
ATOM 761 N N . TRP A 1 96 ? 9.905 19.177 -0.036 1.00 85.06 96 TRP A N 1
ATOM 762 C CA . TRP A 1 96 ? 9.969 17.743 0.273 1.00 85.06 96 TRP A CA 1
ATOM 763 C C . TRP A 1 96 ? 10.669 16.905 -0.795 1.00 85.06 96 TRP A C 1
ATOM 765 O O . TRP A 1 96 ? 11.457 16.020 -0.465 1.00 85.06 96 TRP A O 1
ATOM 775 N N . LEU A 1 97 ? 10.384 17.175 -2.069 1.00 85.31 97 LEU A N 1
ATOM 776 C CA . LEU A 1 97 ? 10.963 16.451 -3.200 1.00 85.31 97 LEU A CA 1
ATOM 777 C C . LEU A 1 97 ? 12.482 16.667 -3.275 1.00 85.31 97 LEU A C 1
ATOM 779 O O . LEU A 1 97 ? 13.244 15.698 -3.329 1.00 85.31 97 LEU A O 1
ATOM 783 N N . ALA A 1 98 ? 12.915 17.924 -3.182 1.00 83.56 98 ALA A N 1
ATOM 784 C CA . ALA A 1 98 ? 14.321 18.308 -3.137 1.00 83.56 98 ALA A CA 1
ATOM 785 C C . ALA A 1 98 ? 15.048 17.738 -1.905 1.00 83.56 98 ALA A C 1
ATOM 787 O O . ALA A 1 98 ? 16.135 17.167 -2.030 1.00 83.56 98 ALA A O 1
ATOM 788 N N . ASP A 1 99 ? 14.436 17.833 -0.721 1.00 80.75 99 ASP A N 1
ATOM 789 C CA . ASP A 1 99 ? 14.988 17.313 0.533 1.00 80.75 99 ASP A CA 1
ATOM 790 C C . ASP A 1 99 ? 15.134 15.786 0.492 1.00 80.75 99 ASP A C 1
ATOM 792 O O . ASP A 1 99 ? 16.179 15.245 0.870 1.00 80.75 99 ASP A O 1
ATOM 796 N N . SER A 1 100 ? 14.115 15.084 -0.013 1.00 77.81 100 SER A N 1
ATOM 797 C CA . SER A 1 100 ? 14.111 13.622 -0.134 1.00 77.81 100 SER A CA 1
ATOM 798 C C . SER A 1 100 ? 15.202 13.140 -1.085 1.00 77.81 100 SER A C 1
ATOM 800 O O . SER A 1 100 ? 15.964 12.231 -0.735 1.00 77.81 100 SER A O 1
ATOM 802 N N . ALA A 1 101 ? 15.347 13.794 -2.243 1.00 75.88 101 ALA A N 1
ATOM 803 C CA . ALA A 1 101 ? 16.422 13.497 -3.180 1.00 75.88 101 ALA A CA 1
ATOM 804 C C . ALA A 1 101 ? 17.811 13.759 -2.590 1.00 75.88 101 ALA A C 1
ATOM 806 O O . ALA A 1 101 ? 18.715 12.939 -2.753 1.00 75.88 101 ALA A O 1
ATOM 807 N N . ALA A 1 102 ? 17.989 14.883 -1.890 1.00 75.75 102 ALA A N 1
ATOM 808 C CA . ALA A 1 102 ? 19.274 15.258 -1.315 1.00 75.75 102 ALA A CA 1
ATOM 809 C C . ALA A 1 102 ? 19.716 14.321 -0.178 1.00 75.75 102 ALA A C 1
ATOM 811 O O . ALA A 1 102 ? 20.910 14.052 -0.040 1.00 75.75 102 ALA A O 1
ATOM 812 N N . ARG A 1 103 ? 18.774 13.835 0.644 1.00 70.88 103 ARG A N 1
ATOM 813 C CA . ARG A 1 103 ? 19.073 13.049 1.855 1.00 70.88 103 ARG A CA 1
ATOM 814 C C . ARG A 1 103 ? 19.114 11.546 1.622 1.00 70.88 103 ARG A C 1
ATOM 816 O O . ARG A 1 103 ? 20.010 10.886 2.142 1.00 70.88 103 ARG A O 1
ATOM 823 N N . SER A 1 104 ? 18.139 11.009 0.892 1.00 63.41 104 SER A N 1
ATOM 824 C CA . SER A 1 104 ? 17.939 9.559 0.763 1.00 63.41 104 SER A CA 1
ATOM 825 C C . SER A 1 104 ? 18.324 9.011 -0.610 1.00 63.41 104 SER A C 1
ATOM 827 O O . SER A 1 104 ? 18.318 7.799 -0.789 1.00 63.41 104 SER A O 1
ATOM 829 N N . GLN A 1 105 ? 18.631 9.884 -1.584 1.00 65.94 105 GLN A N 1
ATOM 830 C CA . GLN A 1 105 ? 18.787 9.524 -3.004 1.00 65.94 105 GLN A CA 1
ATOM 831 C C . GLN A 1 105 ? 17.553 8.817 -3.600 1.00 65.94 105 GLN A C 1
ATOM 833 O O . GLN A 1 105 ? 17.594 8.314 -4.720 1.00 65.94 105 GLN A O 1
ATOM 838 N N . THR A 1 106 ? 16.431 8.805 -2.876 1.00 69.38 106 THR A N 1
ATOM 839 C CA . THR A 1 106 ? 15.179 8.182 -3.292 1.00 69.38 106 THR A CA 1
ATOM 840 C C . THR A 1 106 ? 14.026 9.157 -3.104 1.00 69.38 106 THR A C 1
ATOM 842 O O . THR A 1 106 ? 13.955 9.899 -2.130 1.00 69.38 106 THR A O 1
ATOM 845 N N . ILE A 1 107 ? 13.095 9.162 -4.050 1.00 79.25 107 ILE A N 1
ATOM 846 C CA . ILE A 1 107 ? 11.826 9.872 -3.912 1.00 79.25 107 ILE A CA 1
ATOM 847 C C . ILE A 1 107 ? 10.735 8.823 -4.117 1.00 79.25 107 ILE A C 1
ATOM 849 O O . ILE A 1 107 ? 10.591 8.330 -5.238 1.00 79.25 107 ILE A O 1
ATOM 853 N N . PRO A 1 108 ? 9.960 8.452 -3.079 1.00 81.50 108 PRO A N 1
ATOM 854 C CA . PRO A 1 108 ? 8.902 7.451 -3.218 1.00 81.50 108 PRO A CA 1
ATOM 855 C C . PRO A 1 108 ? 7.907 7.755 -4.349 1.00 81.50 108 PRO A C 1
ATOM 857 O O . PRO A 1 108 ? 7.486 6.841 -5.059 1.00 81.50 108 PRO A O 1
ATOM 860 N N . LEU A 1 109 ? 7.607 9.040 -4.574 1.00 86.31 109 LEU A N 1
ATOM 861 C CA . LEU A 1 109 ? 6.727 9.515 -5.647 1.00 86.31 109 LEU A CA 1
ATOM 862 C C . LEU A 1 109 ? 7.323 9.410 -7.064 1.00 86.31 109 LEU A C 1
ATOM 864 O O . LEU A 1 109 ? 6.611 9.674 -8.024 1.00 86.31 109 LEU A O 1
ATOM 868 N N . LEU A 1 110 ? 8.591 9.012 -7.229 1.00 84.00 110 LEU A N 1
ATOM 869 C CA . LEU A 1 110 ? 9.181 8.709 -8.543 1.00 84.00 110 LEU A CA 1
ATOM 870 C C . LEU A 1 110 ? 9.015 7.239 -8.961 1.00 84.00 110 LEU A C 1
ATOM 872 O O . LEU A 1 110 ? 9.471 6.850 -10.036 1.00 84.00 110 LEU A O 1
ATOM 876 N N . ARG A 1 111 ? 8.366 6.404 -8.141 1.00 78.06 111 ARG A N 1
ATOM 877 C CA . ARG A 1 111 ? 8.075 5.010 -8.509 1.00 78.06 111 ARG A CA 1
ATOM 878 C C . ARG A 1 111 ? 6.991 4.927 -9.599 1.00 78.06 111 ARG A C 1
ATOM 880 O O . ARG A 1 111 ? 6.136 5.811 -9.656 1.00 78.06 111 ARG A O 1
ATOM 887 N N . PRO A 1 112 ? 6.944 3.831 -10.385 1.00 75.44 112 PRO A N 1
ATOM 888 C CA . PRO A 1 112 ? 5.973 3.642 -11.474 1.00 75.44 112 PRO A CA 1
ATOM 889 C C . PRO A 1 112 ? 4.492 3.788 -11.085 1.00 75.44 112 PRO A C 1
ATOM 891 O O . PRO A 1 112 ? 3.657 4.113 -11.929 1.00 75.44 112 PRO A O 1
ATOM 894 N N . ASP A 1 113 ? 4.170 3.555 -9.811 1.00 76.25 113 ASP A N 1
ATOM 895 C CA . ASP A 1 113 ? 2.815 3.690 -9.260 1.00 76.25 113 ASP A CA 1
ATOM 896 C C . ASP A 1 113 ? 2.378 5.151 -9.057 1.00 76.25 113 ASP A C 1
ATOM 898 O O . ASP A 1 113 ? 1.198 5.410 -8.837 1.00 76.25 113 ASP A O 1
ATOM 902 N N . TRP A 1 114 ? 3.319 6.097 -9.128 1.00 85.06 114 TRP A N 1
ATOM 903 C CA . TRP A 1 114 ? 3.127 7.520 -8.823 1.00 85.06 114 TRP A CA 1
ATOM 904 C C . TRP A 1 114 ? 3.665 8.445 -9.925 1.00 85.06 114 TRP A C 1
ATOM 906 O O . TRP A 1 114 ? 3.267 9.604 -9.998 1.00 85.06 114 TRP A O 1
ATOM 916 N N . TYR A 1 115 ? 4.537 7.938 -10.803 1.00 84.56 115 TYR A N 1
ATOM 917 C CA . TYR A 1 115 ? 5.191 8.687 -11.876 1.00 84.56 115 TYR A CA 1
ATOM 918 C C . TYR A 1 115 ? 5.506 7.786 -13.092 1.00 84.56 115 TYR A C 1
ATOM 920 O O . TYR A 1 115 ? 5.797 6.604 -12.910 1.00 84.56 115 TYR A O 1
ATOM 928 N N . PRO A 1 116 ? 5.515 8.311 -14.336 1.00 88.81 116 PRO A N 1
ATOM 929 C CA . PRO A 1 116 ? 5.105 9.661 -14.732 1.00 88.81 116 PRO A CA 1
ATOM 930 C C . PRO A 1 116 ? 3.583 9.815 -14.784 1.00 88.81 116 PRO A C 1
ATOM 932 O O . PRO A 1 116 ? 2.872 8.857 -15.076 1.00 88.81 116 PRO A O 1
ATOM 935 N N . LEU A 1 117 ? 3.073 11.041 -14.610 1.00 91.12 117 LEU A N 1
ATOM 936 C CA . LEU A 1 117 ? 1.629 11.335 -14.693 1.00 91.12 117 LEU A CA 1
ATOM 937 C C . LEU A 1 117 ? 1.042 11.169 -16.110 1.00 91.12 117 LEU A C 1
ATOM 939 O O . LEU A 1 117 ? -0.173 11.176 -16.291 1.00 91.12 117 LEU A O 1
ATOM 943 N N . ALA A 1 118 ? 1.885 10.950 -17.124 1.00 87.50 118 ALA A N 1
ATOM 944 C CA . ALA A 1 118 ? 1.463 10.476 -18.444 1.00 87.50 118 ALA A CA 1
ATOM 945 C C . ALA A 1 118 ? 0.939 9.023 -18.423 1.00 87.50 118 ALA A C 1
ATOM 947 O O . ALA A 1 118 ? 0.329 8.570 -19.388 1.00 87.50 118 ALA A O 1
ATOM 948 N N . ASN A 1 119 ? 1.167 8.279 -17.337 1.00 85.31 119 ASN A N 1
ATOM 949 C CA . ASN A 1 119 ? 0.601 6.956 -17.116 1.00 85.31 119 ASN A CA 1
ATOM 950 C C . ASN A 1 119 ? -0.729 7.082 -16.345 1.00 85.31 119 ASN A C 1
ATOM 952 O O . ASN A 1 119 ? -0.718 7.559 -15.207 1.00 85.31 119 ASN A O 1
ATOM 956 N N . PRO A 1 120 ? -1.869 6.601 -16.882 1.00 89.38 120 PRO A N 1
ATOM 957 C CA . PRO A 1 120 ? -3.158 6.670 -16.185 1.00 89.38 120 PRO A CA 1
ATOM 958 C C . PRO A 1 120 ? -3.138 5.968 -14.822 1.00 89.38 120 PRO A C 1
ATOM 960 O O . PRO A 1 120 ? -3.868 6.359 -13.917 1.00 89.38 120 PRO A O 1
ATOM 963 N N . ARG A 1 121 ? -2.278 4.961 -14.631 1.00 85.94 121 ARG A N 1
ATOM 964 C CA . ARG A 1 121 ? -2.140 4.263 -13.344 1.00 85.94 121 ARG A CA 1
ATOM 965 C C . ARG A 1 121 ? -1.511 5.145 -12.269 1.00 85.94 121 ARG A C 1
ATOM 967 O O . ARG A 1 121 ? -1.988 5.143 -11.140 1.00 85.94 121 ARG A O 1
ATOM 974 N N . ALA A 1 122 ? -0.490 5.915 -12.642 1.00 89.50 122 ALA A N 1
ATOM 975 C CA . ALA A 1 122 ? 0.148 6.876 -11.751 1.00 89.50 122 ALA A CA 1
ATOM 976 C C . ALA A 1 122 ? -0.841 7.970 -11.331 1.00 89.50 122 ALA A C 1
ATOM 978 O O . ALA A 1 122 ? -0.941 8.300 -10.153 1.00 89.50 122 ALA A O 1
ATOM 979 N N . VAL A 1 123 ? -1.645 8.458 -12.282 1.00 94.44 123 VAL A N 1
ATOM 980 C CA . VAL A 1 123 ? -2.729 9.414 -12.009 1.00 94.44 123 VAL A CA 1
ATOM 981 C C . VAL A 1 123 ? -3.731 8.843 -11.002 1.00 94.44 123 VAL A C 1
ATOM 983 O O . VAL A 1 123 ? -4.055 9.523 -10.034 1.00 94.44 123 VAL A O 1
ATOM 986 N N . VAL A 1 124 ? -4.188 7.594 -11.178 1.00 93.38 124 VAL A N 1
ATOM 987 C CA . VAL A 1 124 ? -5.075 6.928 -10.202 1.00 93.38 124 VAL A CA 1
ATOM 988 C C . VAL A 1 124 ? -4.442 6.899 -8.817 1.00 93.38 124 VAL A C 1
ATOM 990 O O . VAL A 1 124 ? -5.102 7.275 -7.853 1.00 93.38 124 VAL A O 1
ATOM 993 N N . GLY A 1 125 ? -3.183 6.463 -8.713 1.00 92.31 125 GLY A N 1
ATOM 994 C CA . GLY A 1 125 ? -2.472 6.405 -7.437 1.00 92.31 125 GLY A CA 1
ATOM 995 C C . GLY A 1 125 ? -2.452 7.769 -6.751 1.00 92.31 125 GLY A C 1
ATOM 996 O O . GLY A 1 125 ? -2.886 7.895 -5.607 1.00 92.31 125 GLY A O 1
ATOM 997 N N . VAL A 1 126 ? -2.039 8.812 -7.477 1.00 95.62 126 VAL A N 1
ATOM 998 C CA . VAL A 1 126 ? -1.986 10.195 -6.975 1.00 95.62 126 VAL A CA 1
ATOM 999 C C . VAL A 1 126 ? -3.356 10.690 -6.513 1.00 95.62 126 VAL A C 1
ATOM 1001 O O . VAL A 1 126 ? -3.454 11.254 -5.423 1.00 95.62 126 VAL A O 1
ATOM 1004 N N . LEU A 1 127 ? -4.415 10.445 -7.289 1.00 97.06 127 LEU A N 1
ATOM 1005 C CA . LEU A 1 127 ? -5.780 10.810 -6.908 1.00 97.06 127 LEU A CA 1
ATOM 1006 C C . LEU A 1 127 ? -6.220 10.075 -5.639 1.00 97.06 127 LEU A C 1
ATOM 1008 O O . LEU A 1 127 ? -6.731 10.713 -4.725 1.00 97.06 127 LEU A O 1
ATOM 1012 N N . GLU A 1 128 ? -5.982 8.763 -5.544 1.00 95.25 128 GLU A N 1
ATOM 1013 C CA . GLU A 1 128 ? -6.296 7.968 -4.351 1.00 95.25 128 GLU A CA 1
ATOM 1014 C C . GLU A 1 128 ? -5.587 8.494 -3.106 1.00 95.25 128 GLU A C 1
ATOM 1016 O O . GLU A 1 128 ? -6.192 8.605 -2.038 1.00 95.25 128 GLU A O 1
ATOM 1021 N N . PHE A 1 129 ? -4.311 8.847 -3.231 1.00 94.69 129 PHE A N 1
ATOM 1022 C CA . PHE A 1 129 ? -3.560 9.413 -2.123 1.00 94.69 129 PHE A CA 1
ATOM 1023 C C . PHE A 1 129 ? -4.120 10.786 -1.730 1.00 94.69 129 PHE A C 1
ATOM 1025 O O . PHE A 1 129 ? -4.437 11.006 -0.559 1.00 94.69 129 PHE A O 1
ATOM 1032 N N . ALA A 1 130 ? -4.350 11.675 -2.694 1.00 96.50 130 ALA A N 1
ATOM 1033 C CA . ALA A 1 130 ? -4.910 12.991 -2.420 1.00 96.50 130 ALA A CA 1
ATOM 1034 C C . ALA A 1 130 ? -6.288 12.919 -1.743 1.00 96.50 130 ALA A C 1
ATOM 1036 O O . ALA A 1 130 ? -6.506 13.606 -0.745 1.00 96.50 130 ALA A O 1
ATOM 1037 N N . VAL A 1 131 ? -7.204 12.055 -2.201 1.00 96.94 131 VAL A N 1
ATOM 1038 C CA . VAL A 1 131 ? -8.528 11.937 -1.565 1.00 96.94 131 VAL A CA 1
ATOM 1039 C C . VAL A 1 131 ? -8.447 11.373 -0.148 1.00 96.94 131 VAL A C 1
ATOM 1041 O O . VAL A 1 131 ? -9.169 11.852 0.724 1.00 96.94 131 VAL A O 1
ATOM 1044 N N . ARG A 1 132 ? -7.543 10.420 0.127 1.00 94.56 132 ARG A N 1
ATOM 1045 C CA . ARG A 1 132 ? -7.313 9.916 1.496 1.00 94.56 132 ARG A CA 1
ATOM 1046 C C . ARG A 1 132 ? -6.866 11.047 2.415 1.00 94.56 132 ARG A C 1
ATOM 1048 O O . ARG A 1 132 ? -7.440 11.239 3.483 1.00 94.56 132 ARG A O 1
ATOM 1055 N N . VAL A 1 133 ? -5.894 11.837 1.966 1.00 93.50 133 VAL A N 1
ATOM 1056 C CA . VAL A 1 133 ? -5.377 12.987 2.717 1.00 93.50 133 VAL A CA 1
ATOM 1057 C C . VAL A 1 133 ? -6.470 14.026 2.942 1.00 93.50 133 VAL A C 1
ATOM 1059 O O . VAL A 1 133 ? -6.659 14.479 4.067 1.00 93.50 133 VAL A O 1
ATOM 1062 N N . ALA A 1 134 ? -7.214 14.390 1.898 1.00 94.44 134 ALA A N 1
ATOM 1063 C CA . ALA A 1 134 ? -8.265 15.396 1.979 1.00 94.44 134 ALA A CA 1
ATOM 1064 C C . ALA A 1 134 ? -9.409 14.986 2.919 1.00 94.44 134 ALA A C 1
ATOM 1066 O O . ALA A 1 134 ? -9.898 15.826 3.670 1.00 94.44 134 ALA A O 1
ATOM 1067 N N . LEU A 1 135 ? -9.810 13.709 2.924 1.00 93.25 135 LEU A N 1
ATOM 1068 C CA . LEU A 1 135 ? -10.831 13.195 3.842 1.00 93.25 135 LEU A CA 1
ATOM 1069 C C . LEU A 1 135 ? -10.354 13.198 5.296 1.00 93.25 135 LEU A C 1
ATOM 1071 O O . LEU A 1 135 ? -11.092 13.617 6.187 1.00 93.25 135 LEU A O 1
ATOM 1075 N N . VAL A 1 136 ? -9.123 12.745 5.545 1.00 90.81 136 VAL A N 1
ATOM 1076 C CA . VAL A 1 136 ? -8.591 12.657 6.911 1.00 90.81 136 VAL A CA 1
ATOM 1077 C C . VAL A 1 136 ? -8.292 14.044 7.484 1.00 90.81 136 VAL A C 1
ATOM 1079 O O . VAL A 1 136 ? -8.577 14.279 8.653 1.00 90.81 136 VAL A O 1
ATOM 1082 N N . LYS A 1 137 ? -7.846 15.006 6.662 1.00 89.62 137 LYS A N 1
ATOM 1083 C CA . LYS A 1 137 ? -7.653 16.415 7.064 1.00 89.62 137 LYS A CA 1
ATOM 1084 C C . LYS A 1 137 ? -8.921 17.092 7.604 1.00 89.62 137 LYS A C 1
ATOM 1086 O O . LYS A 1 137 ? -8.808 18.110 8.275 1.00 89.62 137 LYS A O 1
ATOM 1091 N N . GLN A 1 138 ? -10.110 16.558 7.316 1.00 87.75 138 GLN A N 1
ATOM 1092 C CA . GLN A 1 138 ? -11.381 17.074 7.843 1.00 87.75 138 GLN A CA 1
ATOM 1093 C C . GLN A 1 138 ? -11.700 16.570 9.263 1.00 87.75 138 GLN A C 1
ATOM 1095 O O . GLN A 1 138 ? -12.719 16.971 9.823 1.00 87.75 138 GLN A O 1
ATOM 1100 N N . GLN A 1 139 ? -10.889 15.672 9.835 1.00 87.31 139 GLN A N 1
ATOM 1101 C CA . GLN A 1 139 ? -11.089 15.128 11.181 1.00 87.31 139 GLN A CA 1
ATOM 1102 C C . GLN A 1 139 ? -10.354 15.956 12.244 1.00 87.31 139 GLN A C 1
ATOM 1104 O O . GLN A 1 139 ? -9.223 16.397 12.038 1.00 87.31 139 GLN A O 1
ATOM 1109 N N . GLU A 1 140 ? -10.980 16.117 13.409 1.00 75.19 140 GLU A N 1
ATOM 1110 C CA . GLU A 1 140 ? -10.339 16.688 14.600 1.00 75.19 140 GLU A CA 1
ATOM 1111 C C . GLU A 1 140 ? -9.236 15.734 15.100 1.00 75.19 140 GLU A C 1
ATOM 1113 O O . GLU A 1 140 ? -9.496 14.551 15.323 1.00 75.19 140 GLU A O 1
ATOM 1118 N N . GLY A 1 141 ? -8.001 16.223 15.274 1.00 70.56 141 GLY A N 1
ATOM 1119 C CA . GLY A 1 141 ? -6.860 15.397 15.695 1.00 70.56 141 GLY A CA 1
ATOM 1120 C C . GLY A 1 141 ? -6.048 14.779 14.549 1.00 70.56 141 GLY A C 1
ATOM 1121 O O . GLY A 1 141 ? -5.179 13.938 14.795 1.00 70.56 141 GLY A O 1
ATOM 1122 N N . ALA A 1 142 ? -6.301 15.180 13.299 1.00 73.56 142 ALA A N 1
ATOM 1123 C CA . ALA A 1 142 ? -5.485 14.783 12.152 1.00 73.56 142 ALA A CA 1
ATOM 1124 C C . ALA A 1 142 ? -4.085 15.431 12.152 1.00 73.56 142 ALA A C 1
ATOM 1126 O O . ALA A 1 142 ? -3.230 15.010 11.374 1.00 73.56 142 ALA A O 1
ATOM 1127 N N . GLU A 1 143 ? -3.808 16.428 13.006 1.00 73.50 143 GLU A N 1
ATOM 1128 C CA . GLU A 1 143 ? -2.520 17.136 13.016 1.00 73.50 143 GLU A CA 1
ATOM 1129 C C . GLU A 1 143 ? -1.337 16.202 13.285 1.00 73.50 143 GLU A C 1
ATOM 1131 O O . GLU A 1 143 ? -0.279 16.383 12.687 1.00 73.50 143 GLU A O 1
ATOM 1136 N N . ALA A 1 144 ? -1.516 15.182 14.131 1.00 70.50 144 ALA A N 1
ATOM 1137 C CA . ALA A 1 144 ? -0.471 14.204 14.430 1.00 70.50 144 ALA A CA 1
ATOM 1138 C C . ALA A 1 144 ? -0.095 13.361 13.198 1.00 70.50 144 ALA A C 1
ATOM 1140 O O . ALA A 1 144 ? 1.088 13.176 12.930 1.00 70.50 144 ALA A O 1
ATOM 1141 N N . LEU A 1 145 ? -1.074 12.951 12.384 1.00 69.56 145 LEU A N 1
ATOM 1142 C CA . LEU A 1 145 ? -0.815 12.282 11.104 1.00 69.56 145 LEU A CA 1
ATOM 1143 C C . LEU A 1 145 ? -0.101 13.197 10.110 1.00 69.56 145 LEU A C 1
ATOM 1145 O O . LEU A 1 145 ? 0.789 12.770 9.379 1.00 69.56 145 LEU A O 1
ATOM 1149 N N . LEU A 1 146 ? -0.517 14.463 10.040 1.00 68.38 146 LEU A N 1
ATOM 1150 C CA . LEU A 1 146 ? 0.119 15.442 9.160 1.00 68.38 146 LEU A CA 1
ATOM 1151 C C . LEU A 1 146 ? 1.564 15.719 9.598 1.00 68.38 146 LEU A C 1
ATOM 1153 O O . LEU A 1 146 ? 2.431 15.911 8.746 1.00 68.38 146 LEU A O 1
ATOM 1157 N N . ALA A 1 147 ? 1.830 15.696 10.907 1.00 71.88 147 ALA A N 1
ATOM 1158 C CA . ALA A 1 147 ? 3.175 15.766 11.462 1.00 71.88 147 ALA A CA 1
ATOM 1159 C C . ALA A 1 147 ? 3.994 14.511 11.117 1.00 71.88 147 ALA A C 1
ATOM 1161 O O . ALA A 1 147 ? 5.116 14.652 10.643 1.00 71.88 147 ALA A O 1
ATOM 1162 N N . GLU A 1 148 ? 3.428 13.307 11.246 1.00 70.62 148 GLU A N 1
ATOM 1163 C CA . GLU A 1 148 ? 4.075 12.042 10.861 1.00 70.62 148 GLU A CA 1
ATOM 1164 C C . GLU A 1 148 ? 4.420 12.003 9.364 1.00 70.62 148 GLU A C 1
ATOM 1166 O O . GLU A 1 148 ? 5.541 11.664 8.986 1.00 70.62 148 GLU A O 1
ATOM 1171 N N . ALA A 1 149 ? 3.510 12.453 8.494 1.00 67.44 149 ALA A N 1
ATOM 1172 C CA . ALA A 1 149 ? 3.793 12.626 7.069 1.00 67.44 149 ALA A CA 1
ATOM 1173 C C . ALA A 1 149 ? 4.940 13.622 6.818 1.00 67.44 149 ALA A C 1
ATOM 1175 O O . ALA A 1 149 ? 5.706 13.481 5.860 1.00 67.44 149 ALA A O 1
ATOM 1176 N N . GLY A 1 150 ? 5.075 14.615 7.699 1.00 62.38 150 GLY A N 1
ATOM 1177 C CA . GLY A 1 150 ? 6.213 15.518 7.754 1.00 62.38 150 GLY A CA 1
ATOM 1178 C C . GLY A 1 150 ? 7.506 14.868 8.256 1.00 62.38 150 GLY A C 1
ATOM 1179 O O . GLY A 1 150 ? 8.572 15.320 7.868 1.00 62.38 150 GLY A O 1
ATOM 1180 N N . GLU A 1 151 ? 7.455 13.798 9.045 1.00 65.62 151 GLU A N 1
ATOM 1181 C CA . GLU A 1 151 ? 8.637 13.087 9.556 1.00 65.62 151 GLU A CA 1
ATOM 1182 C C . GLU A 1 151 ? 9.167 12.005 8.608 1.00 65.62 151 GLU A C 1
ATOM 1184 O O . GLU A 1 151 ? 10.356 11.684 8.662 1.00 65.62 151 GLU A O 1
ATOM 1189 N N . VAL A 1 152 ? 8.368 11.555 7.627 1.00 61.03 152 VAL A N 1
ATOM 1190 C CA . VAL A 1 152 ? 8.863 10.774 6.465 1.00 61.03 152 VAL A CA 1
ATOM 1191 C C . VAL A 1 152 ? 10.032 11.502 5.753 1.00 61.03 152 VAL A C 1
ATOM 1193 O O . VAL A 1 152 ? 10.808 10.891 5.023 1.00 61.03 152 VAL A O 1
ATOM 1196 N N . ARG A 1 153 ? 10.213 12.813 6.007 1.00 55.69 153 ARG A N 1
ATOM 1197 C CA . ARG A 1 153 ? 11.334 13.675 5.572 1.00 55.69 153 ARG A CA 1
ATOM 1198 C C . ARG A 1 153 ? 12.700 13.343 6.197 1.00 55.69 153 ARG A C 1
ATOM 1200 O O . ARG A 1 153 ? 13.725 13.804 5.685 1.00 55.69 153 ARG A O 1
ATOM 1207 N N . SER A 1 154 ? 12.748 12.639 7.328 1.00 48.12 154 SER A N 1
ATOM 1208 C CA . SER A 1 154 ? 13.892 12.735 8.248 1.00 48.12 154 SER A CA 1
ATOM 1209 C C . SER A 1 154 ? 14.885 11.563 8.194 1.00 48.12 154 SER A C 1
ATOM 1211 O O . SER A 1 154 ? 16.016 11.729 8.653 1.00 48.12 154 SER A O 1
ATOM 1213 N N . ASN A 1 155 ? 14.537 10.404 7.618 1.00 53.28 155 ASN A N 1
ATOM 1214 C CA . ASN A 1 155 ? 15.335 9.179 7.770 1.00 53.28 155 ASN A CA 1
ATOM 1215 C C . ASN A 1 155 ? 15.893 8.620 6.446 1.00 53.28 155 ASN A C 1
ATOM 1217 O O . ASN A 1 155 ? 15.134 8.174 5.590 1.00 53.28 155 ASN A O 1
ATOM 1221 N N . ARG A 1 156 ? 17.229 8.590 6.305 1.00 51.50 156 ARG A N 1
ATOM 1222 C CA . ARG A 1 156 ? 17.966 8.134 5.105 1.00 51.50 156 ARG A CA 1
ATOM 1223 C C . ARG A 1 156 ? 17.801 6.638 4.795 1.00 51.50 156 ARG A C 1
ATOM 1225 O O . ARG A 1 156 ? 17.860 6.275 3.627 1.00 51.50 156 ARG A O 1
ATOM 1232 N N . ASP A 1 157 ? 17.555 5.795 5.802 1.00 51.97 157 ASP A N 1
ATOM 1233 C CA . ASP A 1 157 ? 17.576 4.328 5.644 1.00 51.97 157 ASP A CA 1
ATOM 1234 C C . ASP A 1 157 ? 16.174 3.677 5.628 1.00 51.97 157 ASP A C 1
ATOM 1236 O O . ASP A 1 157 ? 16.041 2.480 5.351 1.00 51.97 157 ASP A O 1
ATOM 1240 N N . ALA A 1 158 ? 15.110 4.441 5.917 1.00 60.06 158 ALA A N 1
ATOM 1241 C CA . ALA A 1 158 ? 13.756 3.911 6.138 1.00 60.06 158 ALA A CA 1
ATOM 1242 C C . ALA A 1 158 ? 12.634 4.600 5.337 1.00 60.06 158 ALA A C 1
ATOM 1244 O O . ALA A 1 158 ? 11.488 4.148 5.420 1.00 60.06 158 ALA A O 1
ATOM 1245 N N . THR A 1 159 ? 12.953 5.605 4.511 1.00 69.38 159 THR A N 1
ATOM 1246 C CA . THR A 1 159 ? 11.978 6.481 3.829 1.00 69.38 159 THR A CA 1
ATOM 1247 C C . THR A 1 159 ? 10.863 5.710 3.118 1.00 69.38 159 THR A C 1
ATOM 1249 O O . THR A 1 159 ? 9.694 6.056 3.234 1.00 69.38 159 THR A O 1
ATOM 1252 N N . LEU A 1 160 ? 11.188 4.623 2.406 1.00 74.62 160 LEU A N 1
ATOM 1253 C CA . LEU A 1 160 ? 10.182 3.851 1.669 1.00 74.62 160 LEU A CA 1
ATOM 1254 C C . LEU A 1 160 ? 9.218 3.091 2.591 1.00 74.62 160 LEU A C 1
ATOM 1256 O O . LEU A 1 160 ? 8.027 3.012 2.300 1.00 74.62 160 LEU A O 1
ATOM 1260 N N . ARG A 1 161 ? 9.719 2.521 3.692 1.00 77.81 161 ARG A N 1
ATOM 1261 C CA . ARG A 1 161 ? 8.878 1.782 4.643 1.00 77.81 161 ARG A CA 1
ATOM 1262 C C . ARG A 1 161 ? 7.969 2.736 5.407 1.00 77.81 161 ARG A C 1
ATOM 1264 O O . ARG A 1 161 ? 6.798 2.427 5.583 1.00 77.81 161 ARG A O 1
ATOM 1271 N N . GLU A 1 162 ? 8.512 3.869 5.840 1.00 80.62 162 GLU A N 1
ATOM 1272 C CA . GLU A 1 162 ? 7.758 4.936 6.506 1.00 80.62 162 GLU A CA 1
ATOM 1273 C C . GLU A 1 162 ? 6.689 5.499 5.560 1.00 80.62 162 GLU A C 1
ATOM 1275 O O . GLU A 1 162 ? 5.529 5.607 5.936 1.00 80.62 162 GLU A O 1
ATOM 1280 N N . PHE A 1 163 ? 7.026 5.720 4.285 1.00 84.38 163 PHE A N 1
ATOM 1281 C CA . PHE A 1 163 ? 6.056 6.130 3.269 1.00 84.38 163 PHE A CA 1
ATOM 1282 C C . PHE A 1 163 ? 4.944 5.089 3.054 1.00 84.38 163 PHE A C 1
ATOM 1284 O O . PHE A 1 163 ? 3.772 5.443 2.980 1.00 84.38 163 PHE A O 1
ATOM 1291 N N . GLN A 1 164 ? 5.276 3.795 2.986 1.00 85.69 164 GLN A N 1
ATOM 1292 C CA . GLN A 1 164 ? 4.272 2.727 2.872 1.00 85.69 164 GLN A CA 1
ATOM 1293 C C . GLN A 1 164 ? 3.375 2.638 4.113 1.00 85.69 164 GLN A C 1
ATOM 1295 O O . GLN A 1 164 ? 2.175 2.406 3.986 1.00 85.69 164 GLN A O 1
ATOM 1300 N N . HIS A 1 165 ? 3.940 2.828 5.306 1.00 87.12 165 HIS A N 1
ATOM 1301 C CA . HIS A 1 165 ? 3.185 2.824 6.558 1.00 87.12 165 HIS A CA 1
ATOM 1302 C C . HIS A 1 165 ? 2.250 4.036 6.650 1.00 87.12 165 HIS A C 1
ATOM 1304 O O . HIS A 1 165 ? 1.067 3.842 6.922 1.00 87.12 165 HIS A O 1
ATOM 1310 N N . LEU A 1 166 ? 2.706 5.229 6.251 1.00 88.25 166 LEU A N 1
ATOM 1311 C CA . LEU A 1 166 ? 1.857 6.414 6.085 1.00 88.25 166 LEU A CA 1
ATOM 1312 C C . LEU A 1 166 ? 0.685 6.144 5.129 1.00 88.25 166 LEU A C 1
ATOM 1314 O O . LEU A 1 166 ? -0.467 6.437 5.454 1.00 88.25 166 LEU A O 1
ATOM 1318 N N . LEU A 1 167 ? 0.958 5.571 3.950 1.00 89.81 167 LEU A N 1
ATOM 1319 C CA . LEU A 1 167 ? -0.085 5.241 2.974 1.00 89.81 167 LEU A CA 1
ATOM 1320 C C . LEU A 1 167 ? -1.116 4.256 3.540 1.00 89.81 167 LEU A C 1
ATOM 1322 O O . LEU A 1 167 ? -2.310 4.406 3.271 1.00 89.81 167 LEU A O 1
ATOM 1326 N N . LEU A 1 168 ? -0.666 3.272 4.323 1.00 90.62 168 LEU A N 1
ATOM 1327 C CA . LEU A 1 168 ? -1.529 2.292 4.980 1.00 90.62 168 LEU A CA 1
ATOM 1328 C C . LEU A 1 168 ? -2.378 2.931 6.088 1.00 90.62 168 LEU A C 1
ATOM 1330 O O . LEU A 1 168 ? -3.580 2.673 6.159 1.00 90.62 168 LEU A O 1
ATOM 1334 N N . GLY A 1 169 ? -1.785 3.790 6.920 1.00 90.75 169 GLY A N 1
ATOM 1335 C CA . GLY A 1 169 ? -2.499 4.533 7.959 1.00 90.75 169 GLY A CA 1
ATOM 1336 C C . GLY A 1 169 ? -3.581 5.440 7.371 1.00 90.75 169 GLY A C 1
ATOM 1337 O O . GLY A 1 169 ? -4.725 5.422 7.824 1.00 90.75 169 GLY A O 1
ATOM 1338 N N . LEU A 1 170 ? -3.250 6.174 6.305 1.00 92.00 170 LEU A N 1
ATOM 1339 C CA . LEU A 1 170 ? -4.193 7.017 5.564 1.00 92.00 170 LEU A CA 1
ATOM 1340 C C . LEU A 1 170 ? -5.313 6.216 4.898 1.00 92.00 170 LEU A C 1
ATOM 1342 O O . LEU A 1 170 ? -6.458 6.654 4.907 1.00 92.00 170 LEU A O 1
ATOM 1346 N N . GLU A 1 171 ? -5.002 5.057 4.316 1.00 92.94 171 GLU A N 1
ATOM 1347 C CA . GLU A 1 171 ? -6.002 4.167 3.719 1.00 92.94 171 GLU A CA 1
ATOM 1348 C C . GLU A 1 171 ? -7.056 3.750 4.745 1.00 92.94 171 GLU A C 1
ATOM 1350 O O . GLU A 1 171 ? -8.254 3.932 4.529 1.00 92.94 171 GLU A O 1
ATOM 1355 N N . VAL A 1 172 ? -6.602 3.224 5.882 1.00 92.88 172 VAL A N 1
ATOM 1356 C CA . VAL A 1 172 ? -7.482 2.734 6.943 1.00 92.88 172 VAL A CA 1
ATOM 1357 C C . VAL A 1 172 ? -8.306 3.870 7.542 1.00 92.88 172 VAL A C 1
ATOM 1359 O O . VAL A 1 172 ? -9.515 3.721 7.720 1.00 92.88 172 VAL A O 1
ATOM 1362 N N . ALA A 1 173 ? -7.678 5.011 7.827 1.00 92.44 173 ALA A N 1
ATOM 1363 C CA . ALA A 1 173 ? -8.383 6.171 8.351 1.00 92.44 173 ALA A CA 1
ATOM 1364 C C . ALA A 1 173 ? -9.435 6.687 7.366 1.00 92.44 173 ALA A C 1
ATOM 1366 O O . ALA A 1 173 ? -10.564 6.963 7.763 1.00 92.44 173 ALA A O 1
ATOM 1367 N N . ALA A 1 174 ? -9.114 6.762 6.074 1.00 93.50 174 ALA A N 1
ATOM 1368 C CA . ALA A 1 174 ? -10.059 7.228 5.070 1.00 93.50 174 ALA A CA 1
ATOM 1369 C C . ALA A 1 174 ? -11.239 6.252 4.884 1.00 93.50 174 ALA A C 1
ATOM 1371 O O . ALA A 1 174 ? -12.374 6.704 4.715 1.00 93.50 174 ALA A O 1
ATOM 1372 N N . PHE A 1 175 ? -11.020 4.933 4.992 1.00 93.38 175 PHE A N 1
ATOM 1373 C CA . PHE A 1 175 ? -12.118 3.961 5.071 1.00 93.38 175 PHE A CA 1
ATOM 1374 C C . PHE A 1 175 ? -13.008 4.202 6.292 1.00 93.38 175 PHE A C 1
ATOM 1376 O O . PHE A 1 175 ? -14.228 4.282 6.147 1.00 93.38 175 PHE A O 1
ATOM 1383 N N . ALA A 1 176 ? -12.409 4.389 7.468 1.00 92.88 176 ALA A N 1
ATOM 1384 C CA . ALA A 1 176 ? -13.143 4.644 8.701 1.00 92.88 176 ALA A CA 1
ATOM 1385 C C . ALA A 1 176 ? -13.981 5.937 8.615 1.00 92.88 176 ALA A C 1
ATOM 1387 O O . ALA A 1 176 ? -15.167 5.921 8.941 1.00 92.88 176 ALA A O 1
ATOM 1388 N N . VAL A 1 177 ? -13.414 7.030 8.089 1.00 93.00 177 VAL A N 1
ATOM 1389 C CA . VAL A 1 177 ? -14.121 8.309 7.863 1.00 93.00 177 VAL A CA 1
ATOM 1390 C C . VAL A 1 177 ? -15.280 8.159 6.875 1.00 93.00 177 VAL A C 1
ATOM 1392 O O . VAL A 1 177 ? -16.345 8.767 7.044 1.00 93.00 177 VAL A O 1
ATOM 1395 N N . MET A 1 178 ? -15.096 7.364 5.820 1.00 92.12 178 MET A N 1
ATOM 1396 C CA . MET A 1 178 ? -16.160 7.076 4.854 1.00 92.12 178 MET A CA 1
ATOM 1397 C C . MET A 1 178 ? -17.289 6.242 5.460 1.00 92.12 178 MET A C 1
ATOM 1399 O O . MET A 1 178 ? -18.445 6.469 5.120 1.00 92.12 178 MET A O 1
ATOM 1403 N N . ASP A 1 179 ? -16.969 5.376 6.418 1.00 91.00 179 ASP A N 1
ATOM 1404 C CA . ASP A 1 179 ? -17.923 4.611 7.227 1.00 91.00 179 ASP A CA 1
ATOM 1405 C C . ASP A 1 179 ? -18.442 5.396 8.460 1.00 91.00 179 ASP A C 1
ATOM 1407 O O . ASP A 1 179 ? -19.085 4.854 9.359 1.00 91.00 179 ASP A O 1
ATOM 1411 N N . GLY A 1 180 ? -18.179 6.704 8.539 1.00 91.62 180 GLY A N 1
ATOM 1412 C CA . GLY A 1 180 ? -18.735 7.580 9.577 1.00 91.62 180 GLY A CA 1
ATOM 1413 C C . GLY A 1 180 ? -18.094 7.446 10.963 1.00 91.62 180 GLY A C 1
ATOM 1414 O O . GLY A 1 180 ? -18.697 7.866 11.951 1.00 91.62 180 GLY A O 1
ATOM 1415 N N . TRP A 1 181 ? -16.895 6.872 11.059 1.00 92.75 181 TRP A N 1
ATOM 1416 C CA . TRP A 1 181 ? -16.082 6.913 12.275 1.00 92.75 181 TRP A CA 1
ATOM 1417 C C . TRP A 1 181 ? -15.319 8.231 12.368 1.00 92.75 181 TRP A C 1
ATOM 1419 O O . TRP A 1 181 ? -14.812 8.739 11.367 1.00 92.75 181 TRP A O 1
ATOM 1429 N N . LYS A 1 182 ? -15.181 8.749 13.589 1.00 92.06 182 LYS A N 1
ATOM 1430 C CA . LYS A 1 182 ? -14.171 9.763 13.895 1.00 92.06 182 LYS A CA 1
ATOM 1431 C C . LYS A 1 182 ? -12.827 9.074 14.085 1.00 92.06 182 LYS A C 1
ATOM 1433 O O . LYS A 1 182 ? -12.777 8.012 14.708 1.00 92.06 182 LYS A O 1
ATOM 1438 N 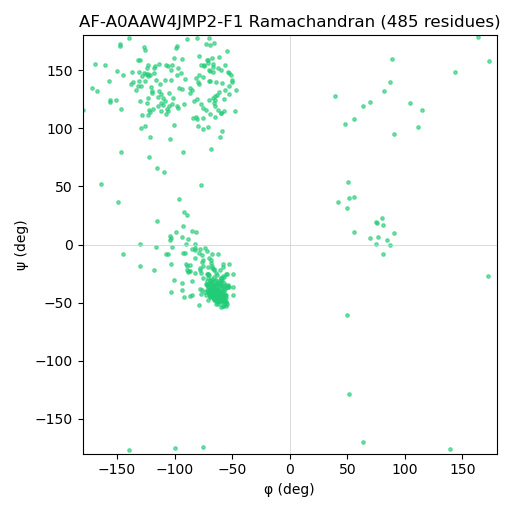N . VAL A 1 183 ? -11.763 9.684 13.574 1.00 90.75 183 VAL A N 1
ATOM 1439 C CA . VAL A 1 183 ? -10.402 9.137 13.626 1.00 90.75 183 VAL A CA 1
ATOM 1440 C C . VAL A 1 183 ? -9.495 10.095 14.382 1.00 90.75 183 VAL A C 1
ATOM 1442 O O . VAL A 1 183 ? -9.469 11.283 14.073 1.00 90.75 183 VAL A O 1
ATOM 1445 N N . SER A 1 184 ? -8.720 9.572 15.324 1.00 87.88 184 SER A N 1
ATOM 1446 C CA . SER A 1 184 ? -7.645 10.296 16.003 1.00 87.88 184 SER A CA 1
ATOM 1447 C C . SER A 1 184 ? -6.355 9.480 15.945 1.00 87.88 184 SER A C 1
ATOM 1449 O O . SER A 1 184 ? -6.393 8.251 15.985 1.00 87.88 184 SER A O 1
ATOM 1451 N N . TYR A 1 185 ? -5.216 10.159 15.834 1.00 82.81 185 TYR A N 1
ATOM 1452 C CA . TYR A 1 185 ? -3.909 9.526 15.644 1.00 82.81 185 TYR A CA 1
ATOM 1453 C C . TYR A 1 185 ? -3.093 9.501 16.927 1.00 82.81 185 TYR A C 1
ATOM 1455 O O . TYR A 1 185 ? -3.099 10.473 17.683 1.00 82.81 185 TYR A O 1
ATOM 1463 N N . GLU A 1 186 ? -2.379 8.395 17.150 1.00 77.75 186 GLU A N 1
ATOM 1464 C CA . GLU A 1 186 ? -1.397 8.249 18.231 1.00 77.75 186 GLU A CA 1
ATOM 1465 C C . GLU A 1 186 ? -1.899 8.656 19.634 1.00 77.75 186 GLU A C 1
ATOM 1467 O O . GLU A 1 186 ? -1.139 9.136 20.488 1.00 77.75 186 GLU A O 1
ATOM 1472 N N . GLN A 1 187 ? -3.193 8.468 19.902 1.00 79.50 187 GLN A N 1
ATOM 1473 C CA . GLN A 1 187 ? -3.771 8.829 21.191 1.00 79.50 187 GLN A CA 1
ATOM 1474 C C . GLN A 1 187 ? -3.159 7.967 22.298 1.00 79.50 187 GLN A C 1
ATOM 1476 O O . GLN A 1 187 ? -3.195 6.739 22.252 1.00 79.50 187 GLN A O 1
ATOM 1481 N N . GLN A 1 188 ? -2.599 8.609 23.322 1.00 82.38 188 GLN A N 1
ATOM 1482 C CA . GLN A 1 188 ? -1.888 7.891 24.371 1.00 82.38 188 GLN A CA 1
ATOM 1483 C C . GLN A 1 188 ? -2.849 7.075 25.249 1.00 82.38 188 GLN A C 1
ATOM 1485 O O . GLN A 1 188 ? -3.778 7.606 25.857 1.00 82.38 188 GLN A O 1
ATOM 1490 N N . LEU A 1 189 ? -2.583 5.774 25.348 1.00 84.31 189 LEU A N 1
ATOM 1491 C CA . LEU A 1 189 ? -3.235 4.864 26.282 1.00 84.31 189 LEU A CA 1
ATOM 1492 C C . LEU A 1 189 ? -2.761 5.122 27.721 1.00 84.31 189 LEU A C 1
ATOM 1494 O O . LEU A 1 189 ? -1.635 5.585 27.919 1.00 84.31 189 LEU A O 1
ATOM 1498 N N . PRO A 1 190 ? -3.528 4.706 28.749 1.00 80.19 190 PRO A N 1
ATOM 1499 C CA . PRO A 1 190 ? -3.078 4.759 30.146 1.00 80.19 190 PRO A CA 1
ATOM 1500 C C . PRO A 1 190 ? -1.755 4.020 30.401 1.00 80.19 190 PRO A C 1
ATOM 1502 O O . PRO A 1 190 ? -1.012 4.357 31.317 1.00 80.19 190 PRO A O 1
ATOM 1505 N N . SER A 1 191 ? -1.434 3.027 29.566 1.00 78.00 191 SER A N 1
ATOM 1506 C CA . SER A 1 191 ? -0.161 2.297 29.585 1.00 78.00 191 SER A CA 1
ATOM 1507 C C . SER A 1 191 ? 1.030 3.100 29.037 1.00 78.00 191 SER A C 1
ATOM 1509 O O . SER A 1 191 ? 2.150 2.593 29.014 1.00 78.00 191 SER A O 1
ATOM 1511 N N . GLY A 1 192 ? 0.800 4.321 28.547 1.00 80.25 192 GLY A N 1
ATOM 1512 C CA . GLY A 1 192 ? 1.784 5.178 27.888 1.00 80.25 192 GLY A CA 1
ATOM 1513 C C . GLY A 1 192 ? 2.025 4.849 26.410 1.00 80.25 192 GLY A C 1
ATOM 1514 O O . GLY A 1 192 ? 2.713 5.613 25.733 1.00 80.25 192 GLY A O 1
ATOM 1515 N N . ARG A 1 193 ? 1.460 3.744 25.906 1.00 84.00 193 ARG A N 1
ATOM 1516 C CA . ARG A 1 193 ? 1.551 3.306 24.502 1.00 84.00 193 ARG A CA 1
ATOM 1517 C C . ARG A 1 193 ? 0.658 4.157 23.601 1.00 84.00 193 ARG A C 1
ATOM 1519 O O . ARG A 1 193 ? -0.345 4.691 24.061 1.00 84.00 193 ARG A O 1
ATOM 1526 N N . LYS A 1 194 ? 1.011 4.250 22.322 1.00 84.00 194 LYS A N 1
ATOM 1527 C CA . LYS A 1 194 ? 0.276 5.010 21.309 1.00 84.00 194 LYS A CA 1
ATOM 1528 C C . LYS A 1 194 ? -0.051 4.073 20.143 1.00 84.00 194 LYS A C 1
ATOM 1530 O O . LYS A 1 194 ? 0.878 3.710 19.428 1.00 84.00 194 LYS A O 1
ATOM 1535 N N . PRO A 1 195 ? -1.292 3.577 20.030 1.00 85.81 195 PRO A N 1
ATOM 1536 C CA . PRO A 1 195 ? -1.727 2.872 18.835 1.00 85.81 195 PRO A CA 1
ATOM 1537 C C . PRO A 1 195 ? -1.782 3.841 17.653 1.00 85.81 195 PRO A C 1
ATOM 1539 O O . PRO A 1 195 ? -2.029 5.030 17.859 1.00 85.81 195 PRO A O 1
ATOM 1542 N N . ASP A 1 196 ? -1.602 3.330 16.438 1.00 89.06 196 ASP A N 1
ATOM 1543 C CA . ASP A 1 196 ? -1.569 4.179 15.239 1.00 89.06 196 ASP A CA 1
ATOM 1544 C C . ASP A 1 196 ? -2.882 4.976 15.085 1.00 89.06 196 ASP A C 1
ATOM 1546 O O . ASP A 1 196 ? -2.861 6.195 14.910 1.00 89.06 196 ASP A O 1
ATOM 1550 N N . LEU A 1 197 ? -4.032 4.296 15.204 1.00 91.31 197 LEU A N 1
ATOM 1551 C CA . LEU A 1 197 ? -5.363 4.885 15.031 1.00 91.31 197 LEU A CA 1
ATOM 1552 C C . LEU A 1 197 ? -6.297 4.573 16.202 1.00 91.31 197 LEU A C 1
ATOM 1554 O O . LEU A 1 197 ? -6.438 3.421 16.621 1.00 91.31 197 LEU A O 1
ATOM 1558 N N . TRP A 1 198 ? -7.028 5.595 16.638 1.00 92.06 198 TRP A N 1
ATOM 1559 C CA . TRP A 1 198 ? -8.196 5.498 17.506 1.00 92.06 198 TRP A CA 1
ATOM 1560 C C . TRP A 1 198 ? -9.454 5.855 16.719 1.00 92.06 198 TRP A C 1
ATOM 1562 O O . TRP A 1 198 ? -9.540 6.927 16.120 1.00 92.06 198 TRP A O 1
ATOM 1572 N N . LEU A 1 199 ? -10.444 4.967 16.733 1.00 92.88 199 LEU A N 1
ATOM 1573 C CA . LEU A 1 199 ? -11.720 5.143 16.053 1.00 92.88 199 LEU A CA 1
ATOM 1574 C C . LEU A 1 199 ? -12.848 5.254 17.065 1.00 92.88 199 LEU A C 1
ATOM 1576 O O . LEU A 1 199 ? -12.957 4.397 17.938 1.00 92.88 199 LEU A O 1
ATOM 1580 N N . SER A 1 200 ? -13.724 6.246 16.901 1.00 92.12 200 SER A N 1
ATOM 1581 C CA . SER A 1 200 ? -14.919 6.389 17.739 1.00 92.12 200 SER A CA 1
ATOM 1582 C C . SER A 1 200 ? -16.196 6.623 16.924 1.00 92.12 200 SER A C 1
ATOM 1584 O O . SER A 1 200 ? -16.212 7.389 15.956 1.00 92.12 200 SER A O 1
ATOM 1586 N N . ARG A 1 201 ? -17.286 5.939 17.298 1.00 91.81 201 ARG A N 1
ATOM 1587 C CA . ARG A 1 201 ? -18.625 6.103 16.700 1.00 91.81 201 ARG A CA 1
ATOM 1588 C C . ARG A 1 201 ? -19.699 5.667 17.691 1.00 91.81 201 ARG A C 1
ATOM 1590 O O . ARG A 1 201 ? -19.682 4.536 18.159 1.00 91.81 201 ARG A O 1
ATOM 1597 N N . ASN A 1 202 ? -20.657 6.545 17.993 1.00 89.50 202 ASN A N 1
ATOM 1598 C CA . ASN A 1 202 ? -21.815 6.243 18.853 1.00 89.50 202 ASN A CA 1
ATOM 1599 C C . ASN A 1 202 ? -21.453 5.604 20.214 1.00 89.50 202 ASN A C 1
ATOM 1601 O O . ASN A 1 202 ? -22.123 4.678 20.665 1.00 89.50 202 ASN A O 1
ATOM 1605 N N . GLY A 1 203 ? -20.380 6.079 20.857 1.00 86.38 203 GLY A N 1
ATOM 1606 C CA . GLY A 1 203 ? -19.903 5.552 22.145 1.00 86.38 203 GLY A CA 1
ATOM 1607 C C . GLY A 1 203 ? -19.148 4.221 22.059 1.00 86.38 203 GLY A C 1
ATOM 1608 O O . GLY A 1 203 ? -18.826 3.642 23.092 1.00 86.38 203 GLY A O 1
ATOM 1609 N N . LEU A 1 204 ? -18.871 3.727 20.850 1.00 90.50 204 LEU A N 1
ATOM 1610 C CA . LEU A 1 204 ? -17.962 2.612 20.614 1.00 90.50 204 LEU A CA 1
ATOM 1611 C C . LEU A 1 204 ? -16.582 3.146 20.259 1.00 90.50 204 LEU A C 1
ATOM 1613 O O . LEU A 1 204 ? -16.473 4.005 19.385 1.00 90.50 204 LEU A O 1
ATOM 1617 N N . ASP A 1 205 ? -15.561 2.556 20.871 1.00 91.94 205 ASP A N 1
ATOM 1618 C CA . ASP A 1 205 ? -14.160 2.818 20.568 1.00 91.94 205 ASP A CA 1
ATOM 1619 C C . ASP A 1 205 ? -13.480 1.565 20.021 1.00 91.94 205 ASP A C 1
ATOM 1621 O O . ASP A 1 205 ? -13.722 0.449 20.494 1.00 91.94 205 ASP A O 1
ATOM 1625 N N . TYR A 1 206 ? -12.604 1.763 19.042 1.00 93.00 206 TYR A N 1
ATOM 1626 C CA . TYR A 1 206 ? -11.720 0.736 18.507 1.00 93.00 206 TYR A CA 1
ATOM 1627 C C . TYR A 1 206 ? -10.320 1.293 18.288 1.00 93.00 206 TYR A C 1
ATOM 1629 O O . TYR A 1 206 ? -10.153 2.452 17.919 1.00 93.00 206 TYR A O 1
ATOM 1637 N N . LEU A 1 207 ? -9.314 0.438 18.439 1.00 93.50 207 LEU A N 1
ATOM 1638 C CA . LEU A 1 207 ? -7.966 0.728 17.959 1.00 93.50 207 LEU A CA 1
ATOM 1639 C C . LEU A 1 207 ? -7.737 0.061 16.606 1.00 93.50 207 LEU A C 1
ATOM 1641 O O . LEU A 1 207 ? -8.194 -1.064 16.379 1.00 93.50 207 LEU A O 1
ATOM 1645 N N . ILE A 1 208 ? -6.964 0.703 15.735 1.00 93.75 208 ILE A N 1
ATOM 1646 C CA . ILE A 1 208 ? -6.326 0.011 14.618 1.00 93.75 208 ILE A CA 1
ATOM 1647 C C . ILE A 1 208 ? -4.828 0.234 14.693 1.00 93.75 208 ILE A C 1
ATOM 1649 O O . ILE A 1 208 ? -4.351 1.362 14.725 1.00 93.75 208 ILE A O 1
ATOM 1653 N N . GLU A 1 209 ? -4.102 -0.874 14.684 1.00 94.69 209 GLU A N 1
ATOM 1654 C CA . GLU A 1 209 ? -2.653 -0.880 14.666 1.00 94.69 209 GLU A CA 1
ATOM 1655 C C . GLU A 1 209 ? -2.178 -1.374 13.304 1.00 94.69 209 GLU A C 1
ATOM 1657 O O . GLU A 1 209 ? -2.486 -2.500 12.899 1.00 94.69 209 GLU A O 1
ATOM 1662 N N . THR A 1 210 ? -1.432 -0.540 12.589 1.00 92.88 210 THR A N 1
ATOM 1663 C CA . THR A 1 210 ? -0.980 -0.816 11.230 1.00 92.88 210 THR A CA 1
ATOM 1664 C C . THR A 1 210 ? 0.495 -1.221 11.208 1.00 92.88 210 THR A C 1
ATOM 1666 O O . THR A 1 210 ? 1.307 -0.877 12.074 1.00 92.88 210 THR A O 1
ATOM 1669 N N . THR A 1 211 ? 0.881 -2.051 10.243 1.00 90.94 211 THR A N 1
ATOM 1670 C CA . THR A 1 211 ? 2.286 -2.394 10.031 1.00 90.94 211 THR A CA 1
ATOM 1671 C C . THR A 1 211 ? 2.529 -2.861 8.613 1.00 90.94 211 THR A C 1
ATOM 1673 O O . THR A 1 211 ? 1.737 -3.610 8.046 1.00 90.94 211 THR A O 1
ATOM 1676 N N . VAL A 1 212 ? 3.665 -2.444 8.067 1.00 87.50 212 VAL A N 1
ATOM 1677 C CA . VAL A 1 212 ? 4.150 -2.910 6.775 1.00 87.50 212 VAL A CA 1
ATOM 1678 C C . VAL A 1 212 ? 5.244 -3.944 6.997 1.00 87.50 212 VAL A C 1
ATOM 1680 O O . VAL A 1 212 ? 6.240 -3.699 7.688 1.00 87.50 212 VAL A O 1
ATOM 1683 N N . ILE A 1 213 ? 5.068 -5.111 6.389 1.00 82.81 213 ILE A N 1
ATOM 1684 C CA . ILE A 1 213 ? 6.087 -6.145 6.294 1.00 82.81 213 ILE A CA 1
ATOM 1685 C C . ILE A 1 213 ? 6.691 -6.039 4.897 1.00 82.81 213 ILE A C 1
ATOM 1687 O O . ILE A 1 213 ? 6.093 -6.433 3.903 1.00 82.81 213 ILE A O 1
ATOM 1691 N N . GLY A 1 214 ? 7.886 -5.457 4.826 1.00 70.69 214 GLY A N 1
ATOM 1692 C CA . GLY A 1 214 ? 8.716 -5.515 3.624 1.00 70.69 214 GLY A CA 1
ATOM 1693 C C . GLY A 1 214 ? 9.627 -6.736 3.645 1.00 70.69 214 GLY A C 1
ATOM 1694 O O . GLY A 1 214 ? 9.707 -7.443 4.646 1.00 70.69 214 GLY A O 1
ATOM 1695 N N . PHE A 1 215 ? 10.382 -6.939 2.578 1.00 63.66 215 PHE A N 1
ATOM 1696 C CA . PHE A 1 215 ? 11.444 -7.937 2.483 1.00 63.66 215 PHE A CA 1
ATOM 1697 C C . PHE A 1 215 ? 12.469 -7.836 3.634 1.00 63.66 215 PHE A C 1
ATOM 1699 O O . PHE A 1 215 ? 12.728 -6.749 4.173 1.00 63.66 215 PHE A O 1
ATOM 1706 N N . ASP A 1 216 ? 13.034 -8.973 4.059 1.00 64.19 216 ASP A N 1
ATOM 1707 C CA . ASP A 1 216 ? 14.192 -8.947 4.961 1.00 64.19 216 ASP A CA 1
ATOM 1708 C C . ASP A 1 216 ? 15.433 -8.429 4.208 1.00 64.19 216 ASP A C 1
ATOM 1710 O O . ASP A 1 216 ? 15.351 -8.004 3.054 1.00 64.19 216 ASP A O 1
ATOM 1714 N N . ARG A 1 217 ? 16.571 -8.296 4.895 1.00 64.31 217 ARG A N 1
ATOM 1715 C CA . ARG A 1 217 ? 17.779 -7.747 4.262 1.00 64.31 217 ARG A CA 1
ATOM 1716 C C . ARG A 1 217 ? 18.259 -8.640 3.117 1.00 64.31 217 ARG A C 1
ATOM 1718 O O . ARG A 1 217 ? 18.650 -8.106 2.084 1.00 64.31 217 ARG A O 1
ATOM 1725 N N . ASP A 1 218 ? 18.180 -9.950 3.307 1.00 62.75 218 ASP A N 1
ATOM 1726 C CA . ASP A 1 218 ? 18.689 -10.931 2.357 1.00 62.75 218 ASP A CA 1
ATOM 1727 C C . ASP A 1 218 ? 17.802 -10.944 1.118 1.00 62.75 218 ASP A C 1
ATOM 1729 O O . ASP A 1 218 ? 18.294 -10.729 0.018 1.00 62.75 218 ASP A O 1
ATOM 1733 N N . PHE A 1 219 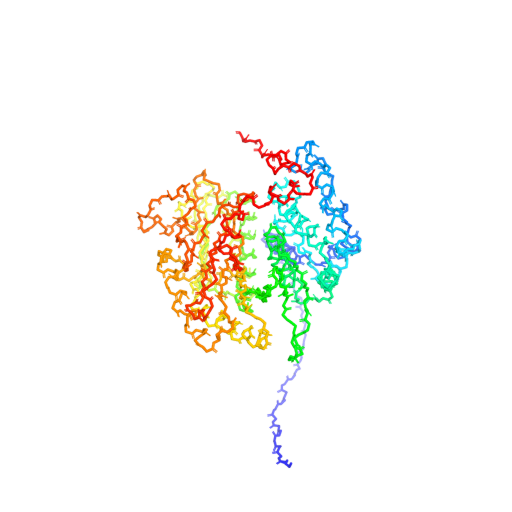? 16.481 -10.999 1.289 1.00 67.44 219 PHE A N 1
ATOM 1734 C CA . PHE A 1 219 ? 15.538 -10.855 0.190 1.00 67.44 219 PHE A CA 1
ATOM 1735 C C . PHE A 1 219 ? 15.738 -9.532 -0.550 1.00 67.44 219 PHE A C 1
ATOM 1737 O O . PHE A 1 219 ? 15.814 -9.546 -1.772 1.00 67.44 219 PHE A O 1
ATOM 1744 N N . ARG A 1 220 ? 15.863 -8.384 0.137 1.00 67.69 220 ARG A N 1
ATOM 1745 C CA . ARG A 1 220 ? 16.108 -7.097 -0.553 1.00 67.69 220 ARG A CA 1
ATOM 1746 C C . ARG A 1 220 ? 17.372 -7.129 -1.403 1.00 67.69 220 ARG A C 1
ATOM 1748 O O . ARG A 1 220 ? 17.401 -6.513 -2.463 1.00 67.69 220 ARG A O 1
ATOM 1755 N N . SER A 1 221 ? 18.401 -7.835 -0.940 1.00 67.69 221 SER A N 1
ATOM 1756 C CA . SER A 1 221 ? 19.622 -8.046 -1.715 1.00 67.69 221 SER A CA 1
ATOM 1757 C C . SER A 1 221 ? 19.343 -8.872 -2.973 1.00 67.69 221 SER A C 1
ATOM 1759 O O . SER A 1 221 ? 19.766 -8.478 -4.056 1.00 67.69 221 SER A O 1
ATOM 1761 N N . ILE A 1 222 ? 18.586 -9.966 -2.844 1.00 70.69 222 ILE A N 1
ATOM 1762 C CA . ILE A 1 222 ? 18.204 -10.846 -3.960 1.00 70.69 222 ILE A CA 1
ATOM 1763 C C . ILE A 1 222 ? 17.325 -10.100 -4.974 1.00 70.69 222 IL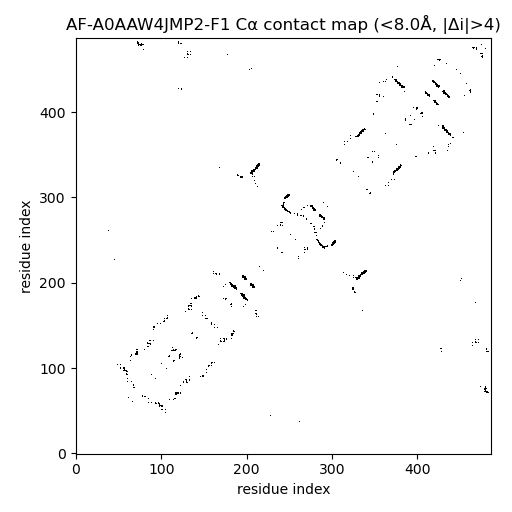E A C 1
ATOM 1765 O O . ILE A 1 222 ? 17.572 -10.166 -6.176 1.00 70.69 222 ILE A O 1
ATOM 1769 N N . GLU A 1 223 ? 16.318 -9.360 -4.506 1.00 67.44 223 GLU A N 1
ATOM 1770 C CA . GLU A 1 223 ? 15.416 -8.562 -5.343 1.00 67.44 223 GLU A CA 1
ATOM 1771 C C . GLU A 1 223 ? 16.184 -7.473 -6.093 1.00 67.44 223 GLU A C 1
ATOM 1773 O O . GLU A 1 223 ? 16.077 -7.377 -7.311 1.00 67.44 223 GLU A O 1
ATOM 1778 N N . SER A 1 224 ? 17.016 -6.699 -5.388 1.00 69.00 224 SER A N 1
ATOM 1779 C CA . SER A 1 224 ? 17.824 -5.639 -5.999 1.00 69.00 224 SER A CA 1
ATOM 1780 C C . SER A 1 224 ? 18.775 -6.186 -7.064 1.00 69.00 224 SER A C 1
ATOM 1782 O O . SER A 1 224 ? 18.943 -5.568 -8.117 1.00 69.00 224 SER A O 1
ATOM 1784 N N . TRP A 1 225 ? 19.398 -7.335 -6.799 1.00 79.06 225 TRP A N 1
ATOM 1785 C CA . TRP A 1 225 ? 20.252 -8.027 -7.761 1.00 79.06 225 TRP A CA 1
ATOM 1786 C C . TRP A 1 225 ? 19.448 -8.498 -8.985 1.00 79.06 225 TRP A C 1
ATOM 1788 O O . TRP A 1 225 ? 19.814 -8.197 -10.123 1.00 79.06 225 TRP A O 1
ATOM 1798 N N . THR A 1 226 ? 18.285 -9.119 -8.760 1.00 74.44 226 THR A N 1
ATOM 1799 C CA . THR A 1 226 ? 17.373 -9.598 -9.814 1.00 74.44 226 THR A CA 1
ATOM 1800 C C . THR A 1 226 ? 16.846 -8.458 -10.694 1.00 74.44 226 THR A C 1
ATOM 1802 O O . THR A 1 226 ? 16.841 -8.566 -11.920 1.00 74.44 226 THR A O 1
ATOM 1805 N N . ASP A 1 227 ? 16.430 -7.338 -10.100 1.00 66.06 227 ASP A N 1
ATOM 1806 C CA . ASP A 1 227 ? 15.956 -6.152 -10.822 1.00 66.06 227 ASP A CA 1
ATOM 1807 C C . ASP A 1 227 ? 17.083 -5.448 -11.590 1.00 66.06 227 ASP A C 1
ATOM 1809 O O . ASP A 1 227 ? 16.856 -4.868 -12.658 1.00 66.06 227 ASP A O 1
ATOM 1813 N N . GLY A 1 228 ? 18.312 -5.491 -11.067 1.00 70.81 228 GLY A N 1
ATOM 1814 C CA . GLY A 1 228 ? 19.513 -5.081 -11.792 1.00 70.81 228 GLY A CA 1
ATOM 1815 C C . GLY A 1 228 ? 19.701 -5.905 -13.065 1.00 70.81 228 GLY A C 1
ATOM 1816 O O . GLY A 1 228 ? 19.757 -5.340 -14.160 1.00 70.81 228 GLY A O 1
ATOM 1817 N N . LEU A 1 229 ? 19.697 -7.234 -12.936 1.00 79.12 229 LEU A N 1
ATOM 1818 C CA . LEU A 1 229 ? 19.817 -8.156 -14.067 1.00 79.12 229 LEU A CA 1
ATOM 1819 C C . LEU A 1 229 ? 18.686 -7.984 -15.083 1.00 79.12 229 LEU A C 1
ATOM 1821 O O . LEU A 1 229 ? 18.953 -7.883 -16.278 1.00 79.12 229 LEU A O 1
ATOM 1825 N N . ARG A 1 230 ? 17.431 -7.867 -14.634 1.00 76.31 230 ARG A N 1
ATOM 1826 C CA . ARG A 1 230 ? 16.280 -7.654 -15.527 1.00 76.31 230 ARG A CA 1
ATOM 1827 C C . ARG A 1 230 ? 16.458 -6.413 -16.398 1.00 76.31 230 ARG A C 1
ATOM 1829 O O . ARG A 1 230 ? 16.193 -6.472 -17.596 1.00 76.31 230 ARG A O 1
ATOM 1836 N N . ARG A 1 231 ? 16.916 -5.299 -15.817 1.00 72.00 231 ARG A N 1
ATOM 1837 C CA . ARG A 1 231 ? 17.172 -4.060 -16.570 1.00 72.00 231 ARG A CA 1
ATOM 1838 C C . ARG A 1 231 ? 18.268 -4.248 -17.612 1.00 72.00 231 ARG A C 1
ATOM 1840 O O . ARG A 1 231 ? 18.104 -3.800 -18.743 1.00 72.00 231 ARG A O 1
ATOM 1847 N N . VAL A 1 232 ? 19.354 -4.932 -17.252 1.00 80.19 232 VAL A N 1
ATOM 1848 C CA . VAL A 1 232 ? 20.436 -5.258 -18.192 1.00 80.19 232 VAL A CA 1
ATOM 1849 C C . VAL A 1 232 ? 19.903 -6.092 -19.358 1.00 80.19 232 VAL A C 1
ATOM 1851 O O . VAL A 1 232 ? 20.120 -5.724 -20.510 1.00 80.19 232 VAL A O 1
ATOM 1854 N N . LEU A 1 233 ? 19.150 -7.159 -19.078 1.00 84.25 233 LEU A N 1
ATOM 1855 C CA . LEU A 1 233 ? 18.580 -8.029 -20.110 1.00 84.25 233 LEU A CA 1
ATOM 1856 C C . LEU A 1 233 ? 17.646 -7.262 -21.057 1.00 84.25 233 LEU A C 1
ATOM 1858 O O . LEU A 1 233 ? 17.830 -7.338 -22.266 1.00 84.25 233 LEU A O 1
ATOM 1862 N N . GLN A 1 234 ? 16.729 -6.442 -20.535 1.00 75.75 234 GLN A N 1
ATOM 1863 C CA . GLN A 1 234 ? 15.820 -5.623 -21.356 1.00 75.75 234 GLN A CA 1
ATOM 1864 C C . GLN A 1 234 ? 16.562 -4.665 -22.303 1.00 75.75 234 GLN A C 1
ATOM 1866 O O . GLN A 1 234 ? 16.149 -4.453 -23.448 1.00 75.75 234 GLN A O 1
ATOM 1871 N N . VAL A 1 235 ? 17.667 -4.076 -21.835 1.00 76.75 235 VAL A N 1
ATOM 1872 C CA . VAL A 1 235 ? 18.519 -3.214 -22.664 1.00 76.75 235 VAL A CA 1
ATOM 1873 C C . VAL A 1 235 ? 19.205 -4.026 -23.760 1.00 76.75 235 VAL A C 1
ATOM 1875 O O . VAL A 1 235 ? 19.236 -3.579 -24.907 1.00 76.75 235 VAL A O 1
ATOM 1878 N N . LEU A 1 236 ? 19.730 -5.211 -23.435 1.00 84.12 236 LEU A N 1
ATOM 1879 C CA . LEU A 1 236 ? 20.377 -6.090 -24.411 1.00 84.12 236 LEU A CA 1
ATOM 1880 C C . LEU A 1 236 ? 19.394 -6.573 -25.483 1.0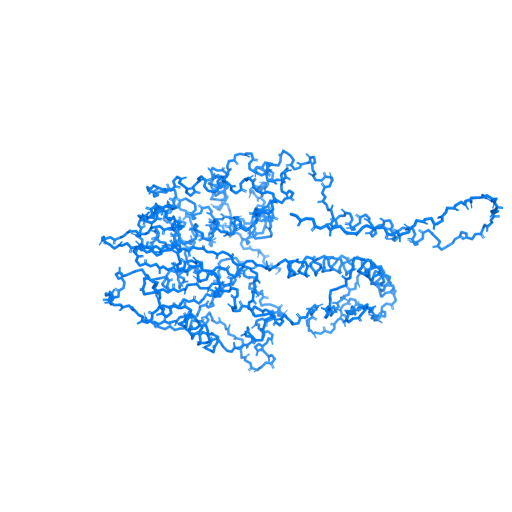0 84.12 236 LEU A C 1
ATOM 1882 O O . LEU A 1 236 ? 19.719 -6.486 -26.665 1.00 84.12 236 LEU A O 1
ATOM 1886 N N . GLU A 1 237 ? 18.192 -6.998 -25.087 1.00 85.19 237 GLU A N 1
ATOM 1887 C CA . GLU A 1 237 ? 17.107 -7.392 -25.997 1.00 85.19 237 GLU A CA 1
ATOM 1888 C C . GLU A 1 237 ? 16.782 -6.276 -26.992 1.00 85.19 237 GLU A C 1
ATOM 1890 O O . GLU A 1 237 ? 16.777 -6.481 -28.208 1.00 85.19 237 GLU A O 1
ATOM 1895 N N . SER A 1 238 ? 16.596 -5.059 -26.475 1.00 76.75 238 SER A N 1
ATOM 1896 C CA . SER A 1 238 ? 16.268 -3.889 -27.292 1.00 76.75 238 SER A CA 1
ATOM 1897 C C . SER A 1 238 ? 17.411 -3.492 -28.230 1.00 76.75 238 SER A C 1
ATOM 1899 O O . SER A 1 238 ? 17.172 -3.114 -29.374 1.00 76.75 238 SER A O 1
ATOM 1901 N N . ARG A 1 239 ? 18.661 -3.549 -27.751 1.00 86.06 239 ARG A N 1
ATOM 1902 C CA . ARG A 1 239 ? 19.842 -3.068 -28.484 1.00 86.06 239 ARG A CA 1
ATOM 1903 C C . ARG A 1 239 ? 20.314 -4.035 -29.563 1.00 86.06 239 ARG A C 1
ATOM 1905 O O . ARG A 1 239 ? 20.785 -3.580 -30.602 1.00 86.06 239 ARG A O 1
ATOM 1912 N N . HIS A 1 240 ? 20.254 -5.333 -29.291 1.00 90.56 240 HIS A N 1
ATOM 1913 C CA . HIS A 1 240 ? 20.786 -6.369 -30.175 1.00 90.56 240 HIS A CA 1
ATOM 1914 C C . HIS A 1 240 ? 19.698 -7.106 -30.957 1.00 90.56 240 HIS A C 1
ATOM 1916 O O . HIS A 1 240 ? 20.024 -8.032 -31.687 1.00 90.56 240 HIS A O 1
ATOM 1922 N N . GLU A 1 241 ? 18.435 -6.687 -30.822 1.00 91.31 241 GLU A N 1
ATOM 1923 C CA . GLU A 1 241 ? 17.281 -7.353 -31.431 1.00 91.31 241 GLU A CA 1
ATOM 1924 C C . GLU A 1 241 ? 17.266 -8.858 -31.124 1.00 91.31 241 GLU A C 1
ATOM 1926 O O . GLU A 1 241 ? 17.190 -9.705 -32.012 1.00 91.31 241 GLU A O 1
ATOM 1931 N N . VAL A 1 242 ? 17.347 -9.179 -29.834 1.00 95.75 242 VAL A N 1
ATOM 1932 C CA . VAL A 1 242 ? 17.300 -10.549 -29.305 1.00 95.75 242 VAL A CA 1
ATOM 1933 C C . VAL A 1 242 ? 16.205 -10.668 -28.250 1.00 95.75 242 VAL A C 1
ATOM 1935 O O . VAL A 1 242 ? 15.686 -9.664 -27.768 1.00 95.75 242 VAL A O 1
ATOM 1938 N N . GLU A 1 243 ? 15.870 -11.894 -27.871 1.00 91.62 243 GLU A N 1
ATOM 1939 C CA . GLU A 1 243 ? 14.988 -12.194 -26.741 1.00 91.62 243 GLU A CA 1
ATOM 1940 C C . GLU A 1 243 ? 15.708 -13.105 -25.746 1.00 91.62 243 GLU A C 1
ATOM 1942 O O . GLU A 1 243 ? 16.509 -13.953 -26.138 1.00 91.62 243 GLU A O 1
ATOM 1947 N N . THR A 1 244 ? 15.429 -12.953 -24.452 1.00 90.88 244 THR A N 1
ATOM 1948 C CA . THR A 1 244 ? 16.096 -13.715 -23.394 1.00 90.88 244 THR A CA 1
ATOM 1949 C C . THR A 1 244 ? 15.123 -14.475 -22.497 1.00 90.88 244 THR A C 1
ATOM 1951 O O . THR A 1 244 ? 13.956 -14.104 -22.330 1.00 90.88 244 THR A O 1
ATOM 1954 N N . VAL A 1 245 ? 15.625 -15.579 -21.939 1.00 90.62 245 VAL A N 1
ATOM 1955 C CA . VAL A 1 245 ? 15.007 -16.346 -20.850 1.00 90.62 245 VAL A CA 1
ATOM 1956 C C . VAL A 1 245 ? 16.063 -16.575 -19.780 1.00 90.62 245 VAL A C 1
ATOM 1958 O O . VAL A 1 245 ? 17.118 -17.138 -20.076 1.00 90.62 245 VAL A O 1
ATOM 1961 N N . ALA A 1 246 ? 15.787 -16.147 -18.551 1.00 88.00 246 ALA A N 1
ATOM 1962 C CA . ALA A 1 246 ? 16.712 -16.248 -17.428 1.00 88.00 246 ALA A CA 1
ATOM 1963 C C . ALA A 1 246 ? 16.217 -17.234 -16.362 1.00 88.00 246 ALA A C 1
ATOM 1965 O O . ALA A 1 246 ? 15.049 -17.224 -15.985 1.00 88.00 246 ALA A O 1
ATOM 1966 N N . GLN A 1 247 ? 17.130 -18.037 -15.834 1.00 90.00 247 GLN A N 1
ATOM 1967 C CA . GLN A 1 247 ? 16.938 -18.898 -14.675 1.00 90.00 247 GLN A CA 1
ATOM 1968 C C . GLN A 1 247 ? 17.985 -18.511 -13.634 1.00 90.00 247 GLN A C 1
ATOM 1970 O O . GLN A 1 247 ? 19.182 -18.603 -13.900 1.00 90.00 247 GLN A O 1
ATOM 1975 N N . LEU A 1 248 ? 17.532 -18.004 -12.491 1.00 86.81 248 LEU A N 1
ATOM 1976 C CA . LEU A 1 248 ? 18.355 -17.403 -11.446 1.00 86.81 248 LEU A CA 1
ATOM 1977 C C . LEU A 1 248 ? 18.272 -18.244 -10.168 1.00 86.81 248 LEU A C 1
ATOM 1979 O O . LEU A 1 248 ? 17.697 -17.799 -9.183 1.00 86.81 248 LEU A O 1
ATOM 1983 N N . ASP A 1 249 ? 18.772 -19.477 -10.180 1.00 83.50 249 ASP A N 1
ATOM 1984 C CA . ASP A 1 249 ? 18.571 -20.403 -9.051 1.00 83.50 249 ASP A CA 1
ATOM 1985 C C . ASP A 1 249 ? 19.492 -20.128 -7.848 1.00 83.50 249 ASP A C 1
ATOM 1987 O O . ASP A 1 249 ? 19.329 -20.727 -6.785 1.00 83.50 249 ASP A O 1
ATOM 1991 N N . GLU A 1 250 ? 20.406 -19.165 -7.971 1.00 84.38 250 GLU A N 1
ATOM 1992 C CA . GLU A 1 250 ? 21.226 -18.650 -6.877 1.00 84.38 250 GLU A CA 1
ATOM 1993 C C . GLU A 1 250 ? 21.543 -17.159 -7.055 1.00 84.38 250 GLU A C 1
ATOM 1995 O O . GLU A 1 250 ? 21.265 -16.567 -8.097 1.00 84.38 250 GLU A O 1
ATOM 2000 N N . VAL A 1 251 ? 22.131 -16.540 -6.030 1.00 82.50 251 VAL A N 1
ATOM 2001 C CA . VAL A 1 251 ? 22.626 -15.159 -6.102 1.00 82.50 251 VAL A CA 1
ATOM 2002 C C . VAL A 1 251 ? 24.138 -15.192 -6.181 1.00 82.50 251 VAL A C 1
ATOM 2004 O O . VAL A 1 251 ? 24.800 -15.620 -5.237 1.00 82.50 251 VAL A O 1
ATOM 2007 N N . LEU A 1 252 ? 24.663 -14.733 -7.313 1.00 84.00 252 LEU A N 1
ATOM 2008 C CA . LEU A 1 252 ? 26.098 -14.633 -7.554 1.00 84.00 252 LEU A CA 1
ATOM 2009 C C . LEU A 1 252 ? 26.692 -13.455 -6.776 1.00 84.00 252 LEU A C 1
ATOM 2011 O O . LEU A 1 252 ? 26.004 -12.466 -6.500 1.00 84.00 252 LEU A O 1
ATOM 2015 N N . ASP A 1 253 ? 27.980 -13.536 -6.446 1.00 88.12 253 ASP A N 1
ATOM 2016 C CA . ASP A 1 253 ? 28.687 -12.381 -5.900 1.00 88.12 253 ASP A CA 1
ATOM 2017 C C . ASP A 1 253 ? 28.886 -11.280 -6.962 1.00 88.12 253 ASP A C 1
ATOM 2019 O O . ASP A 1 253 ? 28.544 -11.443 -8.136 1.00 88.12 253 ASP A O 1
ATOM 2023 N N . GLU A 1 254 ? 29.372 -10.109 -6.545 1.00 83.88 254 GLU A N 1
ATOM 2024 C CA . GLU A 1 254 ? 29.505 -8.943 -7.429 1.00 83.88 254 GLU A CA 1
ATOM 2025 C C . GLU A 1 254 ? 30.447 -9.214 -8.613 1.00 83.88 254 GLU A C 1
ATOM 2027 O O . GLU A 1 254 ? 30.110 -8.882 -9.749 1.00 83.88 254 GLU A O 1
ATOM 2032 N N . ALA A 1 255 ? 31.579 -9.883 -8.375 1.00 87.44 255 ALA A N 1
ATOM 2033 C CA . ALA A 1 255 ? 32.569 -10.163 -9.411 1.00 87.44 255 ALA A CA 1
ATOM 2034 C C . ALA A 1 255 ? 32.045 -11.188 -10.430 1.00 87.44 255 ALA A C 1
ATOM 2036 O O . ALA A 1 255 ? 32.165 -10.981 -11.642 1.00 87.44 255 ALA A O 1
ATOM 2037 N N . ASP A 1 256 ? 31.406 -12.253 -9.946 1.00 91.31 256 ASP A N 1
ATOM 2038 C CA . ASP A 1 256 ? 30.788 -13.274 -10.789 1.00 91.31 256 ASP A CA 1
ATOM 2039 C C . ASP A 1 256 ? 29.605 -12.699 -11.578 1.00 91.31 256 ASP A C 1
ATOM 2041 O O . ASP A 1 256 ? 29.444 -12.988 -12.767 1.00 91.31 256 ASP A O 1
ATOM 2045 N N . THR A 1 257 ? 28.812 -11.818 -10.959 1.00 89.50 257 THR A N 1
ATOM 2046 C CA . THR A 1 257 ? 27.710 -11.108 -11.626 1.00 89.50 257 THR A CA 1
ATOM 2047 C C . THR A 1 257 ? 28.224 -10.240 -12.774 1.00 89.50 257 THR A C 1
ATOM 2049 O O . THR A 1 257 ? 27.685 -10.304 -13.881 1.00 89.50 257 THR A O 1
ATOM 2052 N N . GLU A 1 258 ? 29.273 -9.445 -12.548 1.00 89.69 258 GLU A N 1
ATOM 2053 C CA . GLU A 1 258 ? 29.874 -8.596 -13.583 1.00 89.69 258 GLU A CA 1
ATOM 2054 C C . GLU A 1 258 ? 30.413 -9.425 -14.755 1.00 89.69 258 GLU A C 1
ATOM 2056 O O . GLU A 1 258 ? 30.115 -9.143 -15.923 1.00 89.69 258 GLU A O 1
ATOM 2061 N N . GLN A 1 259 ? 31.163 -10.488 -14.458 1.00 91.94 259 GLN A N 1
ATOM 2062 C CA . GLN A 1 259 ? 31.710 -11.376 -15.480 1.00 91.94 259 GLN A CA 1
ATOM 2063 C C . GLN A 1 259 ? 30.604 -12.084 -16.275 1.00 91.94 259 GLN A C 1
ATOM 2065 O O . GLN A 1 259 ? 30.706 -12.261 -17.499 1.00 91.94 259 GLN A O 1
ATOM 2070 N N . TRP A 1 260 ? 29.526 -12.475 -15.601 1.00 96.38 260 TRP A N 1
ATOM 2071 C CA . TRP A 1 260 ? 28.392 -13.111 -16.246 1.00 96.38 260 TRP A CA 1
ATOM 2072 C C . TRP A 1 260 ? 27.636 -12.141 -17.159 1.00 96.38 260 TRP A C 1
ATOM 2074 O O . TRP A 1 260 ? 27.368 -12.487 -18.311 1.00 96.38 260 TRP A O 1
ATOM 2084 N N . ILE A 1 261 ? 27.397 -10.898 -16.724 1.00 94.12 261 ILE A N 1
ATOM 2085 C CA . ILE A 1 261 ? 26.797 -9.839 -17.555 1.00 94.12 261 ILE A CA 1
ATOM 2086 C C . ILE A 1 261 ? 27.622 -9.588 -18.825 1.00 94.12 261 ILE A C 1
ATOM 2088 O O . ILE A 1 261 ? 27.054 -9.469 -19.916 1.00 94.12 261 ILE A O 1
ATOM 2092 N N . LEU A 1 262 ? 28.955 -9.551 -18.724 1.00 93.50 262 LEU A N 1
ATOM 2093 C CA . LEU A 1 262 ? 29.834 -9.415 -19.894 1.00 93.50 262 LEU A CA 1
ATOM 2094 C C . LEU A 1 262 ? 29.663 -10.589 -20.868 1.00 93.50 262 LEU A C 1
ATOM 2096 O O . LEU A 1 262 ? 29.589 -10.392 -22.084 1.00 93.50 262 LEU A O 1
ATOM 2100 N N . SER A 1 263 ? 29.537 -11.802 -20.335 1.00 96.12 263 SER A N 1
ATOM 2101 C CA . SER A 1 263 ? 29.339 -13.018 -21.129 1.00 96.12 263 SER A CA 1
ATOM 2102 C C . SER A 1 263 ? 27.969 -13.040 -21.820 1.00 96.12 263 SER A C 1
ATOM 2104 O O . SER A 1 263 ? 27.881 -13.380 -23.002 1.00 96.12 263 SER A O 1
ATOM 2106 N N . ILE A 1 264 ? 26.907 -12.614 -21.126 1.00 96.62 264 ILE A N 1
ATOM 2107 C CA . ILE A 1 264 ? 25.558 -12.458 -21.694 1.00 96.62 264 ILE A CA 1
ATOM 2108 C C . ILE A 1 264 ? 25.565 -11.395 -22.794 1.00 96.62 264 ILE A C 1
ATOM 2110 O O . ILE A 1 264 ? 25.012 -11.618 -23.867 1.00 96.62 264 ILE A O 1
ATOM 2114 N N . THR A 1 265 ? 26.243 -10.268 -22.570 1.00 95.94 265 THR A N 1
ATOM 2115 C CA . THR A 1 265 ? 26.371 -9.185 -23.556 1.00 95.94 265 THR A CA 1
ATOM 2116 C C . THR A 1 265 ? 27.049 -9.674 -24.837 1.00 95.94 265 THR A C 1
ATOM 2118 O O . THR A 1 265 ? 26.561 -9.416 -25.937 1.00 95.94 265 THR A O 1
ATOM 2121 N N . ALA A 1 266 ? 28.144 -10.431 -24.711 1.00 95.12 266 ALA A N 1
ATOM 2122 C CA . ALA A 1 266 ? 28.825 -11.026 -25.858 1.00 95.12 266 ALA A CA 1
ATOM 2123 C C . ALA A 1 266 ? 27.924 -12.022 -26.613 1.00 95.12 266 ALA A C 1
ATOM 2125 O O . ALA A 1 266 ? 27.916 -12.037 -27.845 1.00 95.12 266 ALA A O 1
ATOM 2126 N N . ALA A 1 267 ? 27.133 -12.823 -25.891 1.00 97.00 267 ALA A N 1
ATOM 2127 C CA . ALA A 1 267 ? 26.181 -13.750 -26.495 1.00 97.00 267 ALA A CA 1
ATOM 2128 C C . ALA A 1 267 ? 25.013 -13.033 -27.193 1.00 97.00 267 ALA A C 1
ATOM 2130 O O . ALA A 1 267 ? 24.627 -13.453 -28.282 1.00 97.00 267 ALA A O 1
ATOM 2131 N N . ALA A 1 268 ? 24.486 -11.950 -26.614 1.00 96.06 268 ALA A N 1
ATOM 2132 C CA . ALA A 1 268 ? 23.445 -11.110 -27.209 1.00 96.06 268 ALA A CA 1
ATOM 2133 C C . ALA A 1 268 ? 23.909 -10.471 -28.516 1.00 96.06 268 ALA A C 1
ATOM 2135 O O . ALA A 1 268 ? 23.226 -10.603 -29.528 1.00 96.06 268 ALA A O 1
ATOM 2136 N N . LEU A 1 269 ? 25.104 -9.875 -28.525 1.00 96.25 269 LEU A N 1
ATOM 2137 C CA . LEU A 1 269 ? 25.697 -9.322 -29.740 1.00 96.25 269 LEU A CA 1
ATOM 2138 C C . LEU A 1 269 ? 25.837 -10.391 -30.831 1.00 96.25 269 LEU A C 1
ATOM 2140 O O . LEU A 1 269 ? 25.342 -10.207 -31.937 1.00 96.25 269 LEU A O 1
ATOM 2144 N N . ALA A 1 270 ? 26.465 -11.525 -30.508 1.00 95.75 270 ALA A N 1
ATOM 2145 C CA . ALA A 1 270 ? 26.699 -12.581 -31.486 1.00 95.75 270 ALA A CA 1
ATOM 2146 C C . ALA A 1 270 ? 25.388 -13.196 -32.010 1.00 95.75 270 ALA A C 1
ATOM 2148 O O . ALA A 1 270 ? 25.312 -13.550 -33.182 1.00 95.75 270 ALA A O 1
ATOM 2149 N N . THR A 1 271 ? 24.356 -13.299 -31.164 1.00 97.44 271 THR A N 1
ATOM 2150 C CA . THR A 1 271 ? 23.027 -13.812 -31.548 1.00 97.44 271 THR A CA 1
ATOM 2151 C C . THR A 1 271 ? 22.272 -12.829 -32.428 1.00 97.44 271 THR A C 1
ATOM 2153 O O . THR A 1 271 ? 21.664 -13.256 -33.401 1.00 97.44 271 THR A O 1
ATOM 2156 N N . GLY A 1 272 ? 22.362 -11.527 -32.154 1.00 94.81 272 GLY A N 1
ATOM 2157 C CA . GLY A 1 272 ? 21.820 -10.505 -33.049 1.00 94.81 272 GLY A CA 1
ATOM 2158 C C . GLY A 1 272 ? 22.501 -10.499 -34.424 1.00 94.81 272 GLY A C 1
ATOM 2159 O O . GLY A 1 272 ? 21.850 -10.240 -35.431 1.00 94.81 272 GLY A O 1
ATOM 2160 N N . GLU A 1 273 ? 23.799 -10.821 -34.490 1.00 94.81 273 GLU A N 1
ATOM 2161 C CA . GLU A 1 273 ? 24.559 -10.858 -35.748 1.00 94.81 273 GLU A CA 1
ATOM 2162 C C . GLU A 1 273 ? 24.290 -12.107 -36.599 1.00 94.81 273 GLU A C 1
ATOM 2164 O O . GLU A 1 273 ? 24.196 -11.999 -37.823 1.00 94.81 273 GLU A O 1
ATOM 2169 N N . ASP A 1 274 ? 24.210 -13.295 -35.987 1.00 96.50 274 ASP A N 1
ATOM 2170 C CA . ASP A 1 274 ? 24.133 -14.566 -36.724 1.00 96.50 274 ASP A CA 1
ATOM 2171 C C . ASP A 1 274 ? 22.835 -15.361 -36.535 1.00 96.50 274 ASP A C 1
ATOM 2173 O O . ASP A 1 274 ? 22.683 -16.425 -37.140 1.00 96.50 274 ASP A O 1
ATOM 2177 N N . GLY A 1 275 ? 21.915 -14.863 -35.707 1.00 94.81 275 GLY A N 1
ATOM 2178 C CA . GLY A 1 275 ? 20.622 -15.478 -35.413 1.00 94.81 275 GLY A CA 1
ATOM 2179 C C . GLY A 1 275 ? 20.691 -16.767 -34.588 1.00 94.81 275 GLY A C 1
ATOM 2180 O O . GLY A 1 275 ? 19.670 -17.420 -34.402 1.00 94.81 275 GLY A O 1
ATOM 2181 N N . LYS A 1 276 ? 21.863 -17.197 -34.102 1.00 96.00 276 LYS A N 1
ATOM 2182 C CA . LYS A 1 276 ? 21.985 -18.494 -33.415 1.00 96.00 276 LYS A CA 1
ATOM 2183 C C . LYS A 1 276 ? 21.667 -18.392 -31.931 1.00 96.00 276 LYS A C 1
ATOM 2185 O O . LYS A 1 276 ? 22.289 -17.612 -31.215 1.00 96.00 276 LYS A O 1
ATOM 2190 N N . HIS A 1 277 ? 20.806 -19.286 -31.452 1.00 96.00 277 HIS A N 1
ATOM 2191 C CA . HIS A 1 277 ? 20.545 -19.464 -30.025 1.00 96.00 277 HIS A CA 1
ATOM 2192 C C . HIS A 1 277 ? 21.834 -19.760 -29.238 1.00 96.00 277 HIS A C 1
ATOM 2194 O O . HIS A 1 277 ? 22.639 -20.617 -29.622 1.00 96.00 277 HIS A O 1
ATOM 2200 N N . ARG A 1 278 ? 22.015 -19.064 -28.112 1.00 97.94 278 ARG A N 1
ATOM 2201 C CA . ARG A 1 278 ? 23.134 -19.257 -27.179 1.00 97.94 278 ARG A CA 1
ATOM 2202 C C . ARG A 1 278 ? 22.641 -19.377 -25.746 1.00 97.94 278 ARG A C 1
ATOM 2204 O O . ARG A 1 278 ? 21.684 -18.723 -25.355 1.00 97.94 278 ARG A O 1
ATOM 2211 N N . THR A 1 279 ? 23.351 -20.156 -24.938 1.00 97.62 279 THR A N 1
ATOM 2212 C CA . THR A 1 279 ? 23.129 -20.236 -23.491 1.00 97.62 279 THR A CA 1
ATOM 2213 C C . THR A 1 279 ? 24.394 -19.814 -22.763 1.00 97.62 279 THR A C 1
ATOM 2215 O O . THR A 1 279 ? 25.477 -20.323 -23.051 1.00 97.62 279 THR A O 1
ATOM 2218 N N . VAL A 1 280 ? 24.253 -18.907 -21.803 1.00 97.50 280 VAL A N 1
ATOM 2219 C CA . VAL A 1 280 ? 25.335 -18.441 -20.933 1.00 97.50 280 VAL A CA 1
ATOM 2220 C C . VAL A 1 280 ? 25.020 -18.874 -19.510 1.00 97.50 280 VAL A C 1
ATOM 2222 O O . VAL A 1 280 ? 23.934 -18.592 -19.012 1.00 97.50 280 VAL A O 1
ATOM 2225 N N . ARG A 1 281 ? 25.956 -19.556 -18.848 1.00 96.88 281 ARG A N 1
ATOM 2226 C CA . ARG A 1 281 ? 25.794 -20.049 -17.472 1.00 96.88 281 ARG A CA 1
ATOM 2227 C C . ARG A 1 281 ? 26.817 -19.415 -16.538 1.00 96.88 281 ARG A C 1
ATOM 2229 O O . ARG A 1 281 ? 27.942 -19.168 -16.967 1.00 96.88 281 ARG A O 1
ATOM 2236 N N . ALA A 1 282 ? 26.423 -19.211 -15.288 1.00 94.44 282 ALA A N 1
ATOM 2237 C CA . ALA A 1 282 ? 27.302 -18.877 -14.174 1.00 94.44 282 ALA A CA 1
ATOM 2238 C C . ALA A 1 282 ? 26.721 -19.523 -12.913 1.00 94.44 282 ALA A C 1
ATOM 2240 O O . ALA A 1 282 ? 25.584 -19.231 -12.550 1.00 94.44 282 ALA A O 1
ATOM 2241 N N . GLY A 1 283 ? 27.476 -20.457 -12.328 1.00 90.62 283 GLY A N 1
ATOM 2242 C CA . GLY A 1 283 ? 26.992 -21.335 -11.262 1.00 90.62 283 GLY A CA 1
ATOM 2243 C C . GLY A 1 283 ? 25.675 -22.040 -11.625 1.00 90.62 283 GLY A C 1
ATOM 2244 O O . GLY A 1 283 ? 25.585 -22.628 -12.708 1.00 90.62 283 GLY A O 1
ATOM 2245 N N . GLU A 1 284 ? 24.665 -21.959 -10.760 1.00 89.06 284 GLU A N 1
ATOM 2246 C CA . GLU A 1 284 ? 23.309 -22.507 -10.966 1.00 89.06 284 GLU A CA 1
ATOM 2247 C C . GLU A 1 284 ? 22.404 -21.579 -11.801 1.00 89.06 284 GLU A C 1
ATOM 2249 O O . GLU A 1 284 ? 21.249 -21.894 -12.087 1.00 89.06 284 GLU A O 1
ATOM 2254 N N . CYS A 1 285 ? 22.917 -20.430 -12.247 1.00 92.44 285 CYS A N 1
ATOM 2255 C CA . CYS A 1 285 ? 22.171 -19.493 -13.075 1.00 92.44 285 CYS A CA 1
ATOM 2256 C C . CYS A 1 285 ? 22.427 -19.704 -14.575 1.00 92.44 285 CYS A C 1
ATOM 2258 O O . CYS A 1 285 ? 23.530 -20.043 -15.022 1.00 92.44 285 CYS A O 1
ATOM 2260 N N . SER A 1 286 ? 21.411 -19.442 -15.401 1.00 95.75 286 SER A N 1
ATOM 2261 C CA . SER A 1 286 ? 21.538 -19.477 -16.858 1.00 95.75 286 SER A CA 1
ATOM 2262 C C . SER A 1 286 ? 20.689 -18.425 -17.567 1.00 95.75 286 SER A C 1
ATOM 2264 O O . SER A 1 286 ? 19.591 -18.092 -17.136 1.00 95.75 286 SER A O 1
ATOM 2266 N N . VAL A 1 287 ? 21.202 -17.902 -18.681 1.00 96.44 287 VAL A N 1
ATOM 2267 C CA . VAL A 1 287 ? 20.461 -17.049 -19.615 1.00 96.44 287 VAL A CA 1
ATOM 2268 C C . VAL A 1 287 ? 20.533 -17.678 -20.996 1.00 96.44 287 VAL A C 1
ATOM 2270 O O . VAL A 1 287 ? 21.616 -17.906 -21.538 1.00 96.44 287 VAL A O 1
ATOM 2273 N N . GLN A 1 288 ? 19.370 -17.962 -21.565 1.00 97.69 288 GLN A N 1
ATOM 2274 C CA . GLN A 1 288 ? 19.203 -18.351 -22.958 1.00 97.69 288 GLN A CA 1
ATOM 2275 C C . GLN A 1 288 ? 18.905 -17.099 -23.782 1.00 97.69 288 GLN A C 1
ATOM 2277 O O . GLN A 1 288 ? 18.084 -16.276 -23.382 1.00 97.69 288 GLN A O 1
ATOM 2282 N N . VAL A 1 289 ? 19.588 -16.952 -24.912 1.00 97.62 289 VAL A N 1
ATOM 2283 C CA . VAL A 1 289 ? 19.520 -15.796 -25.809 1.00 97.62 289 VAL A CA 1
ATOM 2284 C C . VAL A 1 289 ? 19.092 -16.281 -27.187 1.00 97.62 289 VAL A C 1
ATOM 2286 O O . VAL A 1 289 ? 19.827 -17.023 -27.839 1.00 97.62 289 VAL A O 1
ATOM 2289 N N . PHE A 1 290 ? 17.910 -15.863 -27.618 1.00 97.44 290 PHE A N 1
ATOM 2290 C CA . PHE A 1 290 ? 17.266 -16.242 -28.871 1.00 97.44 290 PHE A CA 1
ATOM 2291 C C . PHE A 1 290 ? 17.300 -15.083 -29.866 1.00 97.44 290 PHE A C 1
ATOM 2293 O O . PHE A 1 290 ? 17.328 -13.915 -29.470 1.00 97.44 290 PHE A O 1
ATOM 2300 N N . ALA A 1 291 ? 17.246 -15.397 -31.160 1.00 95.06 291 ALA A N 1
ATOM 2301 C CA . ALA A 1 291 ? 16.907 -14.387 -32.152 1.00 95.06 291 ALA A CA 1
ATOM 2302 C C . ALA A 1 291 ? 15.483 -13.862 -31.896 1.00 95.06 291 ALA A C 1
ATOM 2304 O O . ALA A 1 291 ? 14.629 -14.557 -31.337 1.00 95.06 291 ALA A O 1
ATOM 2305 N N . LYS A 1 292 ? 15.224 -12.615 -32.291 1.00 92.31 292 LYS A N 1
ATOM 2306 C CA . LYS A 1 292 ? 13.927 -11.965 -32.075 1.00 92.31 292 LYS A CA 1
ATOM 2307 C C . LYS A 1 292 ? 12.779 -12.758 -32.701 1.00 92.31 292 LYS A C 1
ATOM 2309 O O . LYS A 1 292 ? 12.779 -13.005 -33.904 1.00 92.31 292 LYS A O 1
ATOM 2314 N N . GLY A 1 293 ? 11.776 -13.088 -31.890 1.00 89.25 293 GLY A N 1
ATOM 2315 C CA . GLY A 1 293 ? 10.593 -13.840 -32.303 1.00 89.25 293 GLY A CA 1
ATOM 2316 C C . GLY A 1 293 ? 10.758 -15.359 -32.224 1.00 89.25 293 GLY A C 1
ATOM 2317 O O . GLY A 1 293 ? 9.810 -16.076 -32.538 1.00 89.25 293 GLY A O 1
ATOM 2318 N N . GLU A 1 294 ? 11.925 -15.857 -31.804 1.00 91.44 294 GLU A N 1
ATOM 2319 C CA . GLU A 1 294 ? 12.196 -17.291 -31.646 1.00 91.44 294 GLU A CA 1
ATOM 2320 C C . GLU A 1 294 ? 12.133 -17.763 -30.187 1.00 91.44 294 GLU A C 1
ATOM 2322 O O . GLU A 1 294 ? 12.303 -18.957 -29.923 1.00 91.44 294 GLU A O 1
ATOM 2327 N N . ARG A 1 295 ? 11.884 -16.863 -29.222 1.00 91.12 295 ARG A N 1
ATOM 2328 C CA . ARG A 1 295 ? 11.775 -17.255 -27.815 1.00 91.12 295 ARG A CA 1
ATOM 2329 C C . ARG A 1 295 ? 10.588 -18.211 -27.602 1.00 91.12 295 ARG A C 1
ATOM 2331 O O . ARG A 1 295 ? 9.459 -17.873 -27.966 1.00 91.12 295 ARG A O 1
ATOM 2338 N N . PRO A 1 296 ? 10.800 -19.372 -26.955 1.00 84.00 296 PRO A N 1
ATOM 2339 C CA . PRO A 1 296 ? 9.714 -20.277 -26.598 1.00 84.00 296 PRO A CA 1
ATOM 2340 C C . PRO A 1 296 ? 8.682 -19.615 -25.669 1.00 84.00 296 PRO A C 1
ATOM 2342 O O . PRO A 1 296 ? 9.050 -18.770 -24.851 1.00 84.00 296 PRO A O 1
ATOM 2345 N N . PRO A 1 297 ? 7.401 -20.022 -25.732 1.00 71.19 297 PRO A N 1
ATOM 2346 C CA . PRO A 1 297 ? 6.403 -19.583 -24.762 1.00 71.19 297 PRO A CA 1
ATOM 2347 C C . PRO A 1 297 ? 6.756 -20.097 -23.358 1.00 71.19 297 PRO A C 1
ATOM 2349 O O . PRO A 1 297 ? 7.184 -21.245 -23.208 1.00 71.19 297 PRO A O 1
ATOM 2352 N N . GLY A 1 298 ? 6.555 -19.266 -22.334 1.00 69.69 298 GLY A N 1
ATOM 2353 C CA . GLY A 1 298 ? 6.851 -19.605 -20.944 1.00 69.69 298 GLY A CA 1
ATOM 2354 C C . GLY A 1 298 ? 7.492 -18.461 -20.149 1.00 69.69 298 GLY A C 1
ATOM 2355 O O . GLY A 1 298 ? 7.654 -17.350 -20.658 1.00 69.69 298 GLY A O 1
ATOM 2356 N N . PRO A 1 299 ? 7.871 -18.722 -18.884 1.00 63.59 299 PRO A N 1
ATOM 2357 C CA . PRO A 1 299 ? 8.399 -17.694 -18.001 1.00 63.59 299 PRO A CA 1
ATOM 2358 C C . PRO A 1 299 ? 9.730 -17.145 -18.522 1.00 63.59 299 PRO A C 1
ATOM 2360 O O . PRO A 1 299 ? 10.679 -17.881 -18.772 1.00 63.59 299 PRO A O 1
ATOM 2363 N N . ILE A 1 300 ? 9.798 -15.821 -18.638 1.00 79.25 300 ILE A N 1
ATOM 2364 C CA . ILE A 1 300 ? 10.968 -15.086 -19.143 1.00 79.25 300 ILE A CA 1
ATOM 2365 C C . ILE A 1 300 ? 12.082 -14.953 -18.094 1.00 79.25 300 ILE A C 1
ATOM 2367 O O . ILE A 1 300 ? 13.236 -14.694 -18.429 1.00 79.25 300 ILE A O 1
ATOM 2371 N N . LEU A 1 301 ? 11.730 -15.112 -16.816 1.00 78.31 301 LEU A N 1
ATOM 2372 C CA . LEU A 1 301 ? 12.644 -15.075 -15.683 1.00 78.31 301 LEU A CA 1
ATOM 2373 C C . LEU A 1 301 ? 12.098 -15.969 -14.564 1.00 78.31 301 LEU A C 1
ATOM 2375 O O . LEU A 1 301 ? 10.970 -15.763 -14.112 1.00 78.31 301 LEU A O 1
ATOM 2379 N N . THR A 1 302 ? 12.897 -16.925 -14.103 1.00 76.69 302 THR A N 1
ATOM 2380 C CA . THR A 1 302 ? 12.633 -17.745 -12.911 1.00 76.69 302 THR A CA 1
ATOM 2381 C C . THR A 1 302 ? 13.726 -17.517 -11.869 1.00 76.69 302 THR A C 1
ATOM 2383 O O . THR A 1 302 ? 14.846 -17.156 -12.221 1.00 76.69 302 THR A O 1
ATOM 2386 N N . GLY A 1 303 ? 13.400 -17.685 -10.588 1.00 69.38 303 GLY A N 1
ATOM 2387 C CA . GLY A 1 303 ? 14.336 -17.505 -9.474 1.00 69.38 303 GLY A CA 1
ATOM 2388 C C . GLY A 1 303 ? 14.154 -18.578 -8.399 1.00 69.38 303 GLY A C 1
ATOM 2389 O O . GLY A 1 303 ? 13.237 -19.399 -8.521 1.00 69.38 303 GLY A O 1
ATOM 2390 N N . PRO A 1 304 ? 14.972 -18.570 -7.334 1.00 61.78 304 PRO A N 1
ATOM 2391 C CA . PRO A 1 304 ? 14.978 -19.637 -6.350 1.00 61.78 304 PRO A CA 1
ATOM 2392 C C . PRO A 1 304 ? 13.676 -19.601 -5.542 1.00 61.78 304 PRO A C 1
ATOM 2394 O O . PRO A 1 304 ? 13.196 -18.528 -5.161 1.00 61.78 304 PRO A O 1
ATOM 2397 N N . ALA A 1 305 ? 13.114 -20.772 -5.229 1.00 54.91 305 ALA A N 1
ATOM 2398 C CA . ALA A 1 305 ? 12.016 -20.862 -4.274 1.00 54.91 305 ALA A CA 1
ATOM 2399 C C . ALA A 1 305 ? 12.527 -20.452 -2.886 1.00 54.91 305 ALA A C 1
ATOM 2401 O O . ALA A 1 305 ? 13.464 -21.044 -2.350 1.00 54.91 305 ALA A O 1
ATOM 2402 N N . LEU A 1 306 ? 11.915 -19.433 -2.288 1.00 57.69 306 LEU A N 1
ATOM 2403 C CA . LEU A 1 306 ? 12.308 -18.985 -0.958 1.00 57.69 306 LEU A CA 1
ATOM 2404 C C . LEU A 1 306 ? 11.679 -19.907 0.082 1.00 57.69 306 LEU A C 1
ATOM 2406 O O . LEU A 1 306 ? 10.479 -19.857 0.338 1.00 57.69 306 LEU A O 1
ATOM 2410 N N . THR A 1 307 ? 12.505 -20.735 0.714 1.00 54.19 307 THR A N 1
ATOM 2411 C CA . THR A 1 307 ? 12.084 -21.686 1.757 1.00 54.19 307 THR A CA 1
ATOM 2412 C C . THR A 1 307 ? 11.934 -21.046 3.143 1.00 54.19 307 THR A C 1
ATOM 2414 O O . THR A 1 307 ? 11.816 -21.757 4.140 1.00 54.19 307 THR A O 1
ATOM 2417 N N . ASN A 1 308 ? 11.971 -19.714 3.245 1.00 58.00 308 ASN A N 1
ATOM 2418 C CA . ASN A 1 308 ? 11.876 -19.023 4.530 1.00 58.00 308 ASN A CA 1
ATOM 2419 C C . ASN A 1 308 ? 10.460 -19.137 5.114 1.00 58.00 308 ASN A C 1
ATOM 2421 O O . ASN A 1 308 ? 9.468 -19.002 4.398 1.00 58.00 308 ASN A O 1
ATOM 2425 N N . ASP A 1 309 ? 10.367 -19.328 6.436 1.00 67.25 309 ASP A N 1
ATOM 2426 C CA . ASP A 1 309 ? 9.098 -19.330 7.174 1.00 67.25 309 ASP A CA 1
ATOM 2427 C C . ASP A 1 309 ? 8.485 -17.915 7.188 1.00 67.25 309 ASP A C 1
ATOM 2429 O O . ASP A 1 309 ? 8.640 -17.122 8.123 1.00 67.25 309 ASP A O 1
ATOM 2433 N N . ALA A 1 310 ? 7.793 -17.591 6.094 1.00 73.38 310 ALA A N 1
ATOM 2434 C CA . ALA A 1 310 ? 7.004 -16.383 5.896 1.00 73.38 310 ALA A CA 1
ATOM 2435 C C . ALA A 1 310 ? 6.054 -16.114 7.075 1.00 73.38 310 ALA A C 1
ATOM 2437 O O . ALA A 1 310 ? 5.861 -14.968 7.495 1.00 73.38 310 ALA A O 1
ATOM 2438 N N . TRP A 1 311 ? 5.486 -17.171 7.656 1.00 83.12 311 TRP A N 1
ATOM 2439 C CA . TRP A 1 311 ? 4.517 -17.050 8.733 1.00 83.12 311 TRP A CA 1
ATOM 2440 C C . TRP A 1 311 ? 5.150 -16.546 10.032 1.00 83.12 311 TRP A C 1
ATOM 2442 O O . TRP A 1 311 ? 4.584 -15.653 10.668 1.00 83.12 311 TRP A O 1
ATOM 2452 N N . LEU A 1 312 ? 6.339 -17.028 10.404 1.00 82.56 312 LEU A N 1
ATOM 2453 C CA . LEU A 1 312 ? 7.027 -16.599 11.630 1.00 82.56 312 LEU A CA 1
ATOM 2454 C C . LEU A 1 312 ? 7.186 -15.070 11.711 1.00 82.56 312 LEU A C 1
ATOM 2456 O O . LEU A 1 312 ? 7.078 -14.468 12.786 1.00 82.56 312 LEU A O 1
ATOM 2460 N N . ARG A 1 313 ? 7.394 -14.416 10.565 1.00 79.31 313 ARG A N 1
ATOM 2461 C CA . ARG A 1 313 ? 7.529 -12.955 10.476 1.00 79.31 313 ARG A CA 1
ATOM 2462 C C . ARG A 1 313 ? 6.211 -12.243 10.762 1.00 79.31 313 ARG A C 1
ATOM 2464 O O . ARG A 1 313 ? 6.195 -11.281 11.534 1.00 79.31 313 ARG A O 1
ATOM 2471 N N . VAL A 1 314 ? 5.116 -12.731 10.183 1.00 87.44 314 VAL A N 1
ATOM 2472 C CA . VAL A 1 314 ? 3.764 -12.232 10.464 1.00 87.44 314 VAL A CA 1
ATOM 2473 C C . VAL A 1 314 ? 3.421 -12.454 11.938 1.00 87.44 314 VAL A C 1
ATOM 2475 O O . VAL A 1 314 ? 3.020 -11.509 12.616 1.00 87.44 314 VAL A O 1
ATOM 2478 N N . ALA A 1 315 ? 3.677 -13.651 12.471 1.00 89.00 315 ALA A N 1
ATOM 2479 C CA . ALA A 1 315 ? 3.432 -13.993 13.871 1.00 89.00 315 ALA A CA 1
ATOM 2480 C C . ALA A 1 315 ? 4.208 -13.089 14.846 1.00 89.00 315 ALA A C 1
ATOM 2482 O O . ALA A 1 315 ? 3.640 -12.577 15.811 1.00 89.00 315 ALA A O 1
ATOM 2483 N N . THR A 1 316 ? 5.484 -12.810 14.562 1.00 87.44 316 THR A N 1
ATOM 2484 C CA . THR A 1 316 ? 6.311 -11.899 15.374 1.00 87.44 316 THR A CA 1
ATOM 2485 C C . THR A 1 316 ? 5.739 -10.480 15.386 1.00 87.44 316 THR A C 1
ATOM 2487 O O . THR A 1 316 ? 5.717 -9.816 16.427 1.00 87.44 316 THR A O 1
ATOM 2490 N N . ARG A 1 317 ? 5.235 -10.001 14.240 1.00 89.31 317 ARG A N 1
ATOM 2491 C CA . ARG A 1 317 ? 4.585 -8.687 14.152 1.00 89.31 317 ARG A CA 1
ATOM 2492 C C . ARG A 1 317 ? 3.271 -8.659 14.918 1.00 89.31 317 ARG A C 1
ATOM 2494 O O . ARG A 1 317 ? 3.076 -7.727 15.695 1.00 89.31 317 ARG A O 1
ATOM 2501 N N . ILE A 1 318 ? 2.437 -9.690 14.782 1.00 93.12 318 ILE A N 1
ATOM 2502 C CA . ILE A 1 318 ? 1.208 -9.847 15.569 1.00 93.12 318 ILE A CA 1
ATOM 2503 C C . ILE A 1 318 ? 1.531 -9.773 17.068 1.00 93.12 318 ILE A C 1
ATOM 2505 O O . ILE A 1 318 ? 0.971 -8.930 17.765 1.00 93.12 318 ILE A O 1
ATOM 2509 N N . ALA A 1 319 ? 2.501 -10.553 17.555 1.00 91.62 319 ALA A N 1
ATOM 2510 C CA . ALA A 1 319 ? 2.912 -10.545 18.962 1.00 91.62 319 ALA A CA 1
ATOM 2511 C C . ALA A 1 319 ? 3.361 -9.158 19.459 1.00 91.62 319 ALA A C 1
ATOM 2513 O O . ALA A 1 319 ? 3.025 -8.753 20.574 1.00 91.62 319 ALA A O 1
ATOM 2514 N N . SER A 1 320 ? 4.100 -8.403 18.638 1.00 90.19 320 SER A N 1
ATOM 2515 C CA . SER A 1 320 ? 4.484 -7.025 18.967 1.00 90.19 320 SER A CA 1
ATOM 2516 C C . SER A 1 320 ? 3.272 -6.093 19.049 1.00 90.19 320 SER A C 1
ATOM 2518 O O . SER A 1 320 ? 3.145 -5.331 20.010 1.00 90.19 320 SER A O 1
ATOM 2520 N N . LYS A 1 321 ? 2.365 -6.165 18.067 1.00 91.88 321 LYS A N 1
ATOM 2521 C CA . LYS A 1 321 ? 1.195 -5.280 17.988 1.00 91.88 321 LYS A CA 1
ATOM 2522 C C . LYS A 1 321 ? 0.134 -5.589 19.056 1.00 91.88 321 LYS A C 1
ATOM 2524 O O . LYS A 1 321 ? -0.501 -4.671 19.574 1.00 91.88 321 LYS A O 1
ATOM 2529 N N . ILE A 1 322 ? -0.002 -6.852 19.477 1.00 92.25 322 ILE A N 1
ATOM 2530 C CA . ILE A 1 322 ? -0.822 -7.243 20.640 1.00 92.25 322 ILE A CA 1
ATOM 2531 C C . ILE A 1 322 ? -0.386 -6.468 21.883 1.00 92.25 322 ILE A C 1
ATOM 2533 O O . ILE A 1 322 ? -1.218 -5.919 22.605 1.00 92.25 322 ILE A O 1
ATOM 2537 N N . LYS A 1 323 ? 0.930 -6.392 22.129 1.00 89.69 323 LYS A N 1
ATOM 2538 C CA . LYS A 1 323 ? 1.462 -5.619 23.254 1.00 89.69 323 LYS A CA 1
ATOM 2539 C C . LYS A 1 323 ? 1.093 -4.145 23.084 1.00 89.69 323 LYS A C 1
ATOM 2541 O O . LYS A 1 323 ? 0.559 -3.561 24.017 1.00 89.69 323 LYS A O 1
ATOM 2546 N N . GLN A 1 324 ? 1.304 -3.548 21.913 1.00 86.50 324 GLN A N 1
ATOM 2547 C CA . GLN A 1 324 ? 1.039 -2.115 21.692 1.00 86.50 324 GLN A CA 1
ATOM 2548 C C . GLN A 1 324 ? -0.402 -1.687 22.008 1.00 86.50 324 GLN A C 1
ATOM 2550 O O . GLN A 1 324 ? -0.604 -0.618 22.574 1.00 86.50 324 GLN A O 1
ATOM 2555 N N . THR A 1 325 ? -1.374 -2.557 21.750 1.00 90.62 325 THR A N 1
ATOM 2556 C CA . THR A 1 325 ? -2.809 -2.293 21.962 1.00 90.62 325 THR A CA 1
ATOM 2557 C C . THR A 1 325 ? -3.334 -2.739 23.334 1.00 90.62 325 THR A C 1
ATOM 2559 O O . THR A 1 325 ? -4.477 -2.458 23.690 1.00 90.62 325 THR A O 1
ATOM 2562 N N . SER A 1 326 ? -2.513 -3.433 24.129 1.00 89.31 326 SER A N 1
ATOM 2563 C CA . SER A 1 326 ? -2.912 -3.959 25.438 1.00 89.31 326 SER A CA 1
ATOM 2564 C C . SER A 1 326 ? -3.316 -2.841 26.405 1.00 89.31 326 SER A C 1
ATOM 2566 O O . SER A 1 326 ? -2.565 -1.887 26.623 1.00 89.31 326 SER A O 1
ATOM 2568 N N . GLY A 1 327 ? -4.471 -3.020 27.052 1.00 85.81 327 GLY A N 1
ATOM 2569 C CA . GLY A 1 327 ? -5.051 -2.048 27.985 1.00 85.81 327 GLY A CA 1
ATOM 2570 C C . GLY A 1 327 ? -5.876 -0.940 27.320 1.00 85.81 327 GLY A C 1
ATOM 2571 O O . GLY A 1 327 ? -6.319 -0.035 28.021 1.00 85.81 327 GLY A O 1
ATOM 2572 N N . GLY A 1 328 ? -6.070 -0.997 25.998 1.00 87.88 328 GLY A N 1
ATOM 2573 C CA . GLY A 1 328 ? -6.981 -0.126 25.255 1.00 87.88 328 GLY A CA 1
ATOM 2574 C C . GLY A 1 328 ? -8.332 -0.775 24.928 1.00 87.88 328 GLY A C 1
ATOM 2575 O O . GLY A 1 328 ? -8.604 -1.899 25.365 1.00 87.88 328 GLY A O 1
ATOM 2576 N N . PRO A 1 329 ? -9.187 -0.077 24.157 1.00 91.00 329 PRO A N 1
ATOM 2577 C CA . PRO A 1 329 ? -10.420 -0.647 23.624 1.00 91.00 329 PRO A CA 1
ATOM 2578 C C . PRO A 1 329 ? -10.128 -1.776 22.615 1.00 91.00 329 PRO A C 1
ATOM 2580 O O . PRO A 1 329 ? -8.967 -2.018 22.266 1.00 91.00 329 PRO A O 1
ATOM 2583 N N . PRO A 1 330 ? -11.162 -2.500 22.141 1.00 91.81 330 PRO A N 1
ATOM 2584 C CA . PRO A 1 330 ? -10.977 -3.583 21.184 1.00 91.81 330 PRO A CA 1
ATOM 2585 C C . PRO A 1 330 ? -10.186 -3.148 19.944 1.00 91.81 330 PRO A C 1
ATOM 2587 O O . PRO A 1 330 ? -10.443 -2.087 19.380 1.00 91.81 330 PRO A O 1
ATOM 2590 N N . ALA A 1 331 ? -9.243 -3.973 19.492 1.00 92.88 331 ALA A N 1
ATOM 2591 C CA . ALA A 1 331 ? -8.290 -3.586 18.454 1.00 92.88 331 ALA A CA 1
ATOM 2592 C C . ALA A 1 331 ? -8.333 -4.491 17.219 1.00 92.88 331 ALA A C 1
ATOM 2594 O O . ALA A 1 331 ? -8.513 -5.704 17.327 1.00 92.88 331 ALA A O 1
ATOM 2595 N N . TRP A 1 332 ? -8.100 -3.913 16.045 1.00 95.19 332 TRP A N 1
ATOM 2596 C CA . TRP A 1 332 ? -7.783 -4.645 14.820 1.00 95.19 332 TRP A CA 1
ATOM 2597 C C . TRP A 1 332 ? -6.317 -4.451 14.451 1.00 95.19 332 TRP A C 1
ATOM 2599 O O . TRP A 1 332 ? -5.769 -3.358 14.578 1.00 95.19 332 TRP A O 1
ATOM 2609 N N . LEU A 1 333 ? -5.685 -5.515 13.960 1.00 95.88 333 LEU A N 1
ATOM 2610 C CA . LEU A 1 333 ? -4.318 -5.453 13.451 1.00 95.88 333 LEU A CA 1
ATOM 2611 C C . LEU A 1 333 ? -4.355 -5.429 11.924 1.00 95.88 333 LEU A C 1
ATOM 2613 O O . LEU A 1 333 ? -4.867 -6.362 11.307 1.00 95.88 333 LEU A O 1
ATOM 2617 N N . ARG A 1 334 ? -3.810 -4.386 11.302 1.00 94.88 334 ARG A N 1
ATOM 2618 C CA . ARG A 1 334 ? -3.723 -4.251 9.847 1.00 94.88 334 ARG A CA 1
ATOM 2619 C C . ARG A 1 334 ? -2.283 -4.449 9.387 1.00 94.88 334 ARG A C 1
ATOM 2621 O O . ARG A 1 334 ? -1.418 -3.624 9.648 1.00 94.88 334 ARG A O 1
ATOM 2628 N N . ILE A 1 335 ? -2.037 -5.538 8.677 1.00 93.25 335 ILE A N 1
ATOM 2629 C CA . ILE A 1 335 ? -0.712 -5.937 8.208 1.00 93.25 335 ILE A CA 1
ATOM 2630 C C . ILE A 1 335 ? -0.701 -5.883 6.683 1.00 93.25 335 ILE A C 1
ATOM 2632 O O . ILE A 1 335 ? -1.481 -6.590 6.047 1.00 93.25 335 ILE A O 1
ATOM 2636 N N . ASP A 1 336 ? 0.156 -5.050 6.102 1.00 89.62 336 ASP A N 1
ATOM 2637 C CA . ASP A 1 336 ? 0.377 -5.013 4.655 1.00 89.62 336 ASP A CA 1
ATOM 2638 C C . ASP A 1 336 ? 1.707 -5.681 4.304 1.00 89.62 336 ASP A C 1
ATOM 2640 O O . ASP A 1 336 ? 2.776 -5.282 4.771 1.00 89.62 336 ASP A O 1
ATOM 2644 N N . ASP A 1 337 ? 1.624 -6.737 3.508 1.00 84.81 337 ASP A N 1
ATOM 2645 C CA . ASP A 1 337 ? 2.740 -7.496 2.972 1.00 84.81 337 ASP A CA 1
ATOM 2646 C C . ASP A 1 337 ? 3.124 -6.931 1.602 1.00 84.81 337 ASP A C 1
ATOM 2648 O O . ASP A 1 337 ? 2.754 -7.441 0.541 1.00 84.81 337 ASP A O 1
ATOM 2652 N N . VAL A 1 338 ? 3.862 -5.823 1.631 1.00 73.06 338 VAL A N 1
ATOM 2653 C CA . VAL A 1 338 ? 4.373 -5.181 0.411 1.00 73.06 338 VAL A CA 1
ATOM 2654 C C . VAL A 1 338 ? 5.558 -5.957 -0.164 1.00 73.06 338 VAL A C 1
ATOM 2656 O O . VAL A 1 338 ? 5.889 -5.808 -1.335 1.00 73.06 338 VAL A O 1
ATOM 2659 N N . GLY A 1 339 ? 6.180 -6.810 0.652 1.00 61.66 339 GLY A N 1
ATOM 2660 C CA . GLY A 1 339 ? 7.265 -7.690 0.252 1.00 61.66 339 GLY A CA 1
ATOM 2661 C C . GLY A 1 339 ? 6.794 -9.042 -0.267 1.00 61.66 339 GLY A C 1
ATOM 2662 O O . GLY A 1 339 ? 7.525 -10.008 -0.097 1.00 61.66 339 GLY A O 1
ATOM 2663 N N . THR A 1 340 ? 5.574 -9.154 -0.803 1.00 66.38 340 THR A N 1
ATOM 2664 C CA . THR A 1 340 ? 5.082 -10.365 -1.485 1.00 66.38 340 THR A CA 1
ATOM 2665 C C . THR A 1 340 ? 5.462 -11.672 -0.766 1.00 66.38 340 THR A C 1
ATOM 2667 O O . THR A 1 340 ? 5.813 -12.665 -1.405 1.00 66.38 340 THR A O 1
ATOM 2670 N N . LEU A 1 341 ? 5.470 -11.659 0.570 1.00 67.38 341 LEU A N 1
ATOM 2671 C CA . LEU A 1 341 ? 6.152 -12.624 1.431 1.00 67.38 341 LEU A CA 1
ATOM 2672 C C . LEU A 1 341 ? 5.624 -14.031 1.196 1.00 67.38 341 LEU A C 1
ATOM 2674 O O . LEU A 1 341 ? 6.357 -15.012 1.266 1.00 67.38 341 LEU A O 1
ATOM 2678 N N . PHE A 1 342 ? 4.337 -14.108 0.885 1.00 69.62 342 PHE A N 1
ATOM 2679 C CA . PHE A 1 342 ? 3.667 -15.345 0.551 1.00 69.62 342 PHE A CA 1
ATOM 2680 C C . PHE A 1 342 ? 3.731 -15.699 -0.935 1.00 69.62 342 PHE A C 1
ATOM 2682 O O . PHE A 1 342 ? 3.580 -16.872 -1.264 1.00 69.62 342 PHE A O 1
ATOM 2689 N N . HIS A 1 343 ? 3.924 -14.728 -1.834 1.00 64.50 343 HIS A N 1
ATOM 2690 C CA . HIS A 1 343 ? 3.743 -14.910 -3.281 1.00 64.50 343 HIS A CA 1
ATOM 2691 C C . HIS A 1 343 ? 4.766 -15.881 -3.872 1.00 64.50 343 HIS A C 1
ATOM 2693 O O . HIS A 1 343 ? 4.413 -16.660 -4.752 1.00 64.50 343 HIS A O 1
ATOM 2699 N N . LEU A 1 344 ? 5.991 -15.877 -3.345 1.00 60.50 344 LEU A N 1
ATOM 2700 C CA . LEU A 1 344 ? 7.097 -16.722 -3.809 1.00 60.50 344 LEU A CA 1
ATOM 2701 C C . LEU A 1 344 ? 7.221 -18.054 -3.049 1.00 60.50 344 LEU A C 1
ATOM 2703 O O . LEU A 1 344 ? 8.262 -18.701 -3.104 1.00 60.50 344 LEU A O 1
ATOM 2707 N N . THR A 1 345 ? 6.178 -18.458 -2.321 1.00 66.56 345 THR A N 1
ATOM 2708 C CA . THR A 1 345 ? 6.152 -19.712 -1.550 1.00 66.56 345 THR A CA 1
ATOM 2709 C C . THR A 1 345 ? 5.123 -20.679 -2.128 1.00 66.56 345 THR A C 1
ATOM 2711 O O . THR A 1 345 ? 4.108 -20.241 -2.663 1.00 66.56 345 THR A O 1
ATOM 2714 N N . ASP A 1 346 ? 5.282 -21.987 -1.911 1.00 66.88 346 ASP A N 1
ATOM 2715 C CA . ASP A 1 346 ? 4.280 -23.001 -2.303 1.00 66.88 346 ASP A CA 1
ATOM 2716 C C . ASP A 1 346 ? 2.893 -22.766 -1.683 1.00 66.88 346 ASP A C 1
ATOM 2718 O O . ASP A 1 346 ? 1.885 -23.327 -2.117 1.00 66.88 346 ASP A O 1
ATOM 2722 N N . TRP A 1 347 ? 2.807 -21.940 -0.638 1.00 76.12 347 TRP A N 1
ATOM 2723 C CA . TRP A 1 347 ? 1.531 -21.552 -0.065 1.00 76.12 347 TRP A CA 1
ATOM 2724 C C . TRP A 1 347 ? 0.708 -20.683 -1.028 1.00 76.12 347 TRP A C 1
ATOM 2726 O O . TRP A 1 347 ? -0.511 -20.856 -1.073 1.00 76.12 347 TRP A O 1
ATOM 2736 N N . SER A 1 348 ? 1.325 -19.807 -1.841 1.00 71.88 348 SER A N 1
ATOM 2737 C CA . SER A 1 348 ? 0.593 -18.970 -2.813 1.00 71.88 348 SER A CA 1
ATOM 2738 C C . SER A 1 348 ? -0.133 -19.804 -3.865 1.00 71.88 348 SER A C 1
ATOM 2740 O O . SER A 1 348 ? -1.243 -19.449 -4.265 1.00 71.88 348 SER A O 1
ATOM 2742 N N . ALA A 1 349 ? 0.454 -20.941 -4.238 1.00 69.38 349 ALA A N 1
ATOM 2743 C CA . ALA A 1 349 ? -0.086 -21.898 -5.192 1.00 69.38 349 ALA A CA 1
ATOM 2744 C C . ALA A 1 349 ? -1.378 -22.590 -4.728 1.00 69.38 349 ALA A C 1
ATOM 2746 O O . ALA A 1 349 ? -2.132 -23.124 -5.545 1.00 69.38 349 ALA A O 1
ATOM 2747 N N . ARG A 1 350 ? -1.654 -22.606 -3.418 1.00 75.19 350 ARG A N 1
ATOM 2748 C CA . ARG A 1 350 ? -2.802 -23.328 -2.859 1.00 75.19 350 ARG A CA 1
ATOM 2749 C C . ARG A 1 350 ? -4.135 -22.660 -3.234 1.00 75.19 350 ARG A C 1
ATOM 2751 O O . ARG A 1 350 ? -4.218 -21.425 -3.333 1.00 75.19 350 ARG A O 1
ATOM 2758 N N . PRO A 1 351 ? -5.229 -23.440 -3.356 1.00 79.00 351 PRO A N 1
ATOM 2759 C CA . PRO A 1 351 ? -6.574 -22.893 -3.512 1.00 79.00 351 PRO A CA 1
ATOM 2760 C C . PRO A 1 351 ? -6.883 -21.825 -2.456 1.00 79.00 351 PRO A C 1
ATOM 2762 O O . PRO A 1 351 ? -6.510 -21.964 -1.290 1.00 79.00 351 PRO A O 1
ATOM 2765 N N . LEU A 1 352 ? -7.593 -20.761 -2.846 1.00 76.94 352 LEU A N 1
ATOM 2766 C CA . LEU A 1 352 ? -7.850 -19.606 -1.974 1.00 76.94 352 LEU A CA 1
ATOM 2767 C C . LEU A 1 352 ? -8.525 -19.994 -0.644 1.00 76.94 352 LEU A C 1
ATOM 2769 O O . LEU A 1 352 ? -8.154 -19.476 0.406 1.00 76.94 352 LEU A O 1
ATOM 2773 N N . ALA A 1 353 ? -9.446 -20.959 -0.673 1.00 78.94 353 ALA A N 1
ATOM 2774 C CA . ALA A 1 353 ? -10.099 -21.486 0.524 1.00 78.94 353 ALA A CA 1
ATOM 2775 C C . ALA A 1 353 ? -9.109 -22.162 1.487 1.00 78.94 353 ALA A C 1
ATOM 2777 O O . ALA A 1 353 ? -9.211 -21.984 2.699 1.00 78.94 353 ALA A O 1
ATOM 2778 N N . GLN A 1 354 ? -8.132 -22.902 0.956 1.00 80.81 354 GLN A N 1
ATOM 2779 C CA . GLN A 1 354 ? -7.094 -23.542 1.762 1.00 80.81 354 GLN A CA 1
ATOM 2780 C C . GLN A 1 354 ? -6.148 -22.496 2.357 1.00 80.81 354 GLN A C 1
ATOM 2782 O O . GLN A 1 354 ? -5.861 -22.540 3.546 1.00 80.81 354 GLN A O 1
ATOM 2787 N N . ARG A 1 355 ? -5.754 -21.491 1.568 1.00 85.00 355 ARG A N 1
ATOM 2788 C CA . ARG A 1 355 ? -4.970 -20.347 2.058 1.00 85.00 355 ARG A CA 1
ATOM 2789 C C . ARG A 1 355 ? -5.662 -19.620 3.211 1.00 85.00 355 ARG A C 1
ATOM 2791 O O . ARG A 1 355 ? -5.050 -19.379 4.249 1.00 85.00 355 ARG A O 1
ATOM 2798 N N . LEU A 1 356 ? -6.948 -19.306 3.048 1.00 86.69 356 LEU A N 1
ATOM 2799 C CA . LEU A 1 356 ? -7.754 -18.660 4.085 1.00 86.69 356 LEU A CA 1
ATOM 2800 C C . LEU A 1 356 ? -7.869 -19.535 5.341 1.00 86.69 356 LEU A C 1
ATOM 2802 O O . LEU A 1 356 ? -7.786 -19.013 6.453 1.00 86.69 356 LEU A O 1
ATOM 2806 N N . HIS A 1 357 ? -8.038 -20.850 5.177 1.00 86.94 357 HIS A N 1
ATOM 2807 C CA . HIS A 1 357 ? -8.074 -21.801 6.285 1.00 86.94 357 HIS A CA 1
ATOM 2808 C C . HIS A 1 357 ? -6.749 -21.832 7.059 1.00 86.94 357 HIS A C 1
ATOM 2810 O O . HIS A 1 357 ? -6.763 -21.641 8.276 1.00 86.94 357 HIS A O 1
ATOM 2816 N N . ASP A 1 358 ? -5.624 -21.986 6.357 1.00 89.06 358 ASP A N 1
ATOM 2817 C CA . ASP A 1 358 ? -4.280 -22.028 6.941 1.00 89.06 358 ASP A CA 1
ATOM 2818 C C . ASP A 1 358 ? -3.989 -20.746 7.740 1.00 89.06 358 ASP A C 1
ATOM 2820 O O . ASP A 1 358 ? -3.598 -20.808 8.906 1.00 89.06 358 ASP A O 1
ATOM 2824 N N . LEU A 1 359 ? -4.264 -19.572 7.154 1.00 89.25 359 LEU A N 1
ATOM 2825 C CA . LEU A 1 359 ? -4.109 -18.290 7.850 1.00 89.25 35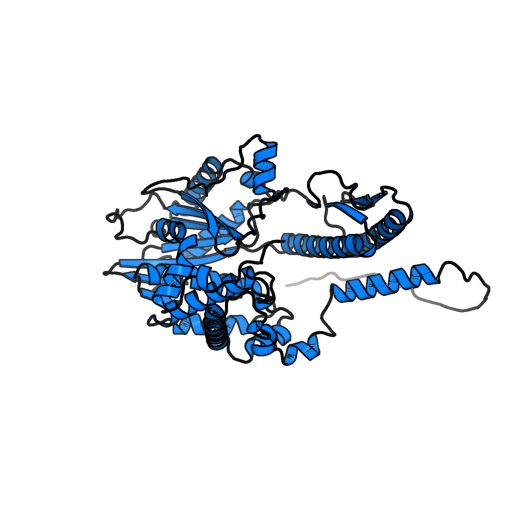9 LEU A CA 1
ATOM 2826 C C . LEU A 1 359 ? -5.040 -18.172 9.057 1.00 89.25 359 LEU A C 1
ATOM 2828 O O . LEU A 1 359 ? -4.625 -17.664 10.094 1.00 89.25 359 LEU A O 1
ATOM 2832 N N . SER A 1 360 ? -6.284 -18.640 8.948 1.00 90.06 360 SER A N 1
ATOM 2833 C CA . SER A 1 360 ? -7.242 -18.579 10.055 1.00 90.06 360 SER A CA 1
ATOM 2834 C C . SER A 1 360 ? -6.797 -19.428 11.246 1.00 90.06 360 SER A C 1
ATOM 2836 O O . SER A 1 360 ? -6.935 -18.983 12.385 1.00 90.06 360 SER A O 1
ATOM 2838 N N . LEU A 1 361 ? -6.245 -20.624 11.005 1.00 90.50 361 LEU A N 1
ATOM 2839 C CA . LEU A 1 361 ? -5.679 -21.470 12.060 1.00 90.50 361 LEU A CA 1
ATOM 2840 C C . LEU A 1 361 ? -4.473 -20.796 12.716 1.00 90.50 361 LEU A C 1
ATOM 2842 O O . LEU A 1 361 ? -4.436 -20.635 13.934 1.00 90.50 361 LEU A O 1
ATOM 2846 N N . ASN A 1 362 ? -3.527 -20.349 11.898 1.00 91.56 362 ASN A N 1
ATOM 2847 C CA . ASN A 1 362 ? -2.287 -19.728 12.339 1.00 91.56 362 ASN A CA 1
ATOM 2848 C C . ASN A 1 362 ? -2.526 -18.438 13.143 1.00 91.56 362 ASN A C 1
ATOM 2850 O O . ASN A 1 362 ? -1.966 -18.257 14.226 1.00 91.56 362 ASN A O 1
ATOM 2854 N N . ILE A 1 363 ? -3.413 -17.563 12.661 1.00 92.06 363 ILE A N 1
ATOM 2855 C CA . ILE A 1 363 ? -3.821 -16.349 13.379 1.00 92.06 363 ILE A CA 1
ATOM 2856 C C . ILE A 1 363 ? -4.610 -16.706 14.638 1.00 92.06 363 ILE A C 1
ATOM 2858 O O . ILE A 1 363 ? -4.387 -16.097 15.679 1.00 92.06 363 ILE A O 1
ATOM 2862 N N . GLY A 1 364 ? -5.486 -17.712 14.584 1.00 90.81 364 GLY A N 1
ATOM 2863 C CA . GLY A 1 364 ? -6.207 -18.196 15.762 1.00 90.81 364 GLY A CA 1
ATOM 2864 C C . GLY A 1 364 ? -5.266 -18.616 16.893 1.00 90.81 364 GLY A C 1
ATOM 2865 O O . GLY A 1 364 ? -5.486 -18.231 18.038 1.00 90.81 364 GLY A O 1
ATOM 2866 N N . VAL A 1 365 ? -4.186 -19.332 16.566 1.00 90.56 365 VAL A N 1
ATOM 2867 C CA . VAL A 1 365 ? -3.131 -19.703 17.524 1.00 90.56 365 VAL A CA 1
ATOM 2868 C C . VAL A 1 365 ? -2.389 -18.465 18.035 1.00 90.56 365 VAL A C 1
ATOM 2870 O O . VAL A 1 365 ? -2.219 -18.312 19.240 1.00 90.56 365 VAL A O 1
ATOM 2873 N N . ALA A 1 366 ? -1.988 -17.551 17.146 1.00 91.50 366 ALA A N 1
ATOM 2874 C CA . ALA A 1 366 ? -1.248 -16.345 17.528 1.00 91.50 366 ALA A CA 1
ATOM 2875 C C . ALA A 1 366 ? -2.047 -15.380 18.426 1.00 91.50 366 ALA A C 1
ATOM 2877 O O . ALA A 1 366 ? -1.452 -14.593 19.161 1.00 91.50 366 ALA A O 1
ATOM 2878 N N . LEU A 1 367 ? -3.381 -15.424 18.357 1.00 92.00 367 LEU A N 1
ATOM 2879 C CA . LEU A 1 367 ? -4.285 -14.553 19.110 1.00 92.00 367 LEU A CA 1
ATOM 2880 C C . LEU A 1 367 ? -4.946 -15.241 20.315 1.00 92.00 367 LEU A C 1
ATOM 2882 O O . LEU A 1 367 ? -5.800 -14.621 20.943 1.00 92.00 367 LEU A O 1
ATOM 2886 N N . ALA A 1 368 ? -4.586 -16.488 20.641 1.00 89.06 368 ALA A N 1
ATOM 2887 C CA . ALA A 1 368 ? -5.306 -17.308 21.623 1.00 89.06 368 ALA A CA 1
ATOM 2888 C C . ALA A 1 368 ? -5.508 -16.622 22.990 1.00 89.06 368 ALA A C 1
ATOM 2890 O O . ALA A 1 368 ? -6.588 -16.744 23.570 1.00 89.06 368 ALA A O 1
ATOM 2891 N N . ASP A 1 369 ? -4.514 -15.850 23.442 1.00 88.44 369 ASP A N 1
ATOM 2892 C CA . ASP A 1 369 ? -4.516 -15.146 24.735 1.00 88.44 369 ASP A CA 1
ATOM 2893 C C . ASP A 1 369 ? -4.790 -13.632 24.610 1.00 88.44 369 ASP A C 1
ATOM 2895 O O . ASP A 1 369 ? -4.665 -12.877 25.575 1.00 88.44 369 ASP A O 1
ATOM 2899 N N . ALA A 1 370 ? -5.135 -13.150 23.414 1.00 90.88 370 ALA A N 1
ATOM 2900 C CA . ALA A 1 370 ? -5.269 -11.729 23.102 1.00 90.88 370 ALA A CA 1
ATOM 2901 C C . ALA A 1 370 ? -6.740 -11.331 22.890 1.00 90.88 370 ALA A C 1
ATOM 2903 O O . ALA A 1 370 ? -7.127 -10.880 21.813 1.00 90.88 370 ALA A O 1
ATOM 2904 N N . HIS A 1 371 ? -7.570 -11.481 23.928 1.00 88.25 371 HIS A N 1
ATOM 2905 C CA . HIS A 1 371 ? -9.031 -11.294 23.853 1.00 88.25 371 HIS A CA 1
ATOM 2906 C C . HIS A 1 371 ? -9.487 -9.885 23.430 1.00 88.25 371 HIS A C 1
ATOM 2908 O O . HIS A 1 371 ? -10.612 -9.711 22.954 1.00 88.25 371 HIS A O 1
ATOM 2914 N N . HIS A 1 372 ? -8.640 -8.862 23.594 1.00 89.81 372 HIS A N 1
ATOM 2915 C CA . HIS A 1 372 ? -8.931 -7.503 23.125 1.00 89.81 372 HIS A CA 1
ATOM 2916 C C . HIS A 1 372 ? -8.754 -7.346 21.609 1.00 89.81 372 HIS A C 1
ATOM 2918 O O . HIS A 1 372 ? -9.258 -6.380 21.040 1.00 89.81 372 HIS A O 1
ATOM 2924 N N . ILE A 1 373 ? -8.092 -8.287 20.931 1.00 92.56 373 ILE A N 1
ATOM 2925 C CA . ILE A 1 373 ? -7.935 -8.270 19.476 1.00 92.56 373 ILE A CA 1
ATOM 2926 C C . ILE A 1 373 ? -9.180 -8.860 18.808 1.00 92.56 373 ILE A C 1
ATOM 2928 O O . ILE A 1 373 ? -9.576 -10.000 19.047 1.00 92.56 373 ILE A O 1
ATOM 2932 N N . ARG A 1 374 ? -9.798 -8.078 17.924 1.00 90.75 374 ARG A N 1
ATOM 2933 C CA . ARG A 1 374 ? -11.018 -8.432 17.180 1.00 90.75 374 ARG A CA 1
ATOM 2934 C C . ARG A 1 374 ? -10.733 -9.127 15.860 1.00 90.75 374 ARG A C 1
ATOM 2936 O O . ARG A 1 374 ? -11.608 -9.802 15.327 1.00 90.75 374 ARG A O 1
ATOM 2943 N N . GLY A 1 375 ? -9.515 -9.000 15.354 1.00 92.31 375 GLY A N 1
ATOM 2944 C CA . GLY A 1 375 ? -9.075 -9.706 14.166 1.00 92.31 375 GLY A CA 1
ATOM 2945 C C . GLY A 1 375 ? -7.817 -9.120 13.556 1.00 92.31 375 GLY A C 1
ATOM 2946 O O . GLY A 1 375 ? -7.266 -8.116 14.019 1.00 92.31 375 GLY A O 1
ATOM 2947 N N . VAL A 1 376 ? -7.383 -9.774 12.486 1.00 94.31 376 VAL A N 1
ATOM 2948 C CA . VAL A 1 376 ? -6.255 -9.356 11.657 1.00 94.31 376 VAL A CA 1
ATOM 2949 C C . VAL A 1 376 ? -6.752 -9.145 10.235 1.00 94.31 376 VAL A C 1
ATOM 2951 O O . VAL A 1 376 ? -7.485 -9.969 9.689 1.00 94.31 376 VAL A O 1
ATOM 2954 N N . ILE A 1 377 ? -6.330 -8.047 9.625 1.00 94.00 377 ILE A N 1
ATOM 2955 C CA . ILE A 1 377 ? -6.454 -7.801 8.195 1.00 94.00 377 ILE A CA 1
ATOM 2956 C C . ILE A 1 377 ? -5.057 -7.944 7.604 1.00 94.00 377 ILE A C 1
ATOM 2958 O O . ILE A 1 377 ? -4.170 -7.153 7.920 1.00 94.00 377 ILE A O 1
ATOM 2962 N N . LEU A 1 378 ? -4.870 -8.925 6.733 1.00 91.56 378 LEU A N 1
ATOM 2963 C CA . LEU A 1 378 ? -3.630 -9.152 6.006 1.00 91.56 378 LEU A CA 1
ATOM 2964 C C . LEU A 1 378 ? -3.871 -8.862 4.525 1.00 91.56 378 LEU A C 1
ATOM 2966 O O . LEU A 1 378 ? -4.723 -9.501 3.916 1.00 91.56 378 LEU A O 1
ATOM 2970 N N . SER A 1 379 ? -3.135 -7.933 3.929 1.00 88.06 379 SER A N 1
ATOM 2971 C CA . SER A 1 379 ? -3.137 -7.750 2.470 1.00 88.06 379 SER A CA 1
ATOM 2972 C C . SER A 1 379 ? -1.768 -8.015 1.897 1.00 88.06 379 SER A C 1
ATOM 2974 O O . SER A 1 379 ? -0.776 -7.807 2.584 1.00 88.06 379 SER A O 1
ATOM 2976 N N . GLY A 1 380 ? -1.735 -8.423 0.634 1.00 77.94 380 GLY A N 1
ATOM 2977 C CA . GLY A 1 380 ? -0.552 -8.209 -0.187 1.00 77.94 380 GLY A CA 1
ATOM 2978 C C . GLY A 1 380 ? -0.499 -6.765 -0.689 1.00 77.94 380 GLY A C 1
ATOM 2979 O O . GLY A 1 380 ? -1.527 -6.076 -0.742 1.00 77.94 380 GLY A O 1
ATOM 2980 N N . GLY A 1 381 ? 0.690 -6.348 -1.119 1.00 68.44 381 GLY A N 1
ATOM 2981 C CA . GLY A 1 381 ? 0.878 -5.130 -1.897 1.00 68.44 381 GLY A CA 1
ATOM 2982 C C . GLY A 1 381 ? -0.006 -5.092 -3.152 1.00 68.44 381 GLY A C 1
ATOM 2983 O O . GLY A 1 381 ? -0.621 -6.081 -3.560 1.00 68.44 381 GLY A O 1
ATOM 2984 N N . VAL A 1 382 ? -0.097 -3.913 -3.766 1.00 68.25 382 VAL A N 1
ATOM 2985 C CA . VAL A 1 382 ? -0.847 -3.751 -5.013 1.00 68.25 382 VAL A CA 1
ATOM 2986 C C . VAL A 1 382 ? -0.020 -4.291 -6.175 1.00 68.25 382 VAL A C 1
ATOM 2988 O O . VAL A 1 382 ? 1.075 -3.804 -6.431 1.00 68.25 382 VAL A O 1
ATOM 2991 N N . GLU A 1 383 ? -0.556 -5.276 -6.887 1.00 65.44 383 GLU A N 1
ATOM 2992 C CA . GLU A 1 383 ? 0.054 -5.844 -8.089 1.00 65.44 383 GLU A CA 1
ATOM 2993 C C . GLU A 1 383 ? -0.603 -5.276 -9.350 1.00 65.44 383 GLU A C 1
ATOM 2995 O O . GLU A 1 383 ? -1.731 -4.782 -9.319 1.00 65.44 383 GLU A O 1
ATOM 3000 N N . HIS A 1 384 ? 0.060 -5.369 -10.498 1.00 59.78 384 HIS A N 1
ATOM 3001 C CA . HIS A 1 384 ? -0.582 -5.050 -11.770 1.00 59.78 384 HIS A CA 1
ATOM 3002 C C . HIS A 1 384 ? -1.429 -6.236 -12.242 1.00 59.78 384 HIS A C 1
ATOM 3004 O O . HIS A 1 384 ? -0.931 -7.350 -12.398 1.00 59.78 384 HIS A O 1
ATOM 3010 N N . ALA A 1 385 ? -2.711 -5.995 -12.515 1.00 51.38 385 ALA A N 1
ATOM 3011 C CA . ALA A 1 385 ? -3.534 -6.942 -13.247 1.00 51.38 385 ALA A CA 1
ATOM 3012 C C . ALA A 1 385 ? -3.029 -6.957 -14.695 1.00 51.38 385 ALA A C 1
ATOM 3014 O O . ALA A 1 385 ? -3.141 -5.949 -15.399 1.00 51.38 385 ALA A O 1
ATOM 3015 N N . ALA A 1 386 ? -2.432 -8.064 -15.143 1.00 46.56 386 ALA A N 1
ATOM 3016 C CA . ALA A 1 386 ? -2.036 -8.190 -16.540 1.00 46.56 386 ALA A CA 1
ATOM 3017 C C . ALA A 1 386 ? -3.238 -7.898 -17.450 1.00 46.56 386 ALA A C 1
ATOM 3019 O O . ALA A 1 386 ? -4.333 -8.438 -17.255 1.00 46.56 386 ALA A O 1
ATOM 3020 N N . ARG A 1 387 ? -3.041 -7.016 -18.441 1.00 35.03 387 ARG A N 1
ATOM 3021 C CA . ARG A 1 387 ? -4.012 -6.845 -19.526 1.00 35.03 387 ARG A CA 1
ATOM 3022 C C . ARG A 1 387 ? -4.068 -8.186 -20.243 1.00 35.03 387 ARG A C 1
ATOM 3024 O O . ARG A 1 387 ? -3.075 -8.614 -20.814 1.00 35.03 387 ARG A O 1
ATOM 3031 N N . SER A 1 388 ? -5.222 -8.842 -20.207 1.00 35.78 388 SER A N 1
ATOM 3032 C CA . SER A 1 388 ? -5.493 -9.996 -21.057 1.00 35.78 388 SER A CA 1
ATOM 3033 C C . SER A 1 388 ? -5.405 -9.574 -22.527 1.00 35.78 388 SER A C 1
ATOM 3035 O O . SER A 1 388 ? -6.391 -9.140 -23.116 1.00 35.78 388 SER A O 1
ATOM 3037 N N . ALA A 1 389 ? -4.221 -9.742 -23.100 1.00 29.91 389 ALA A N 1
ATOM 3038 C CA . ALA A 1 389 ? -3.979 -10.019 -24.504 1.00 29.91 389 ALA A CA 1
ATOM 3039 C C . ALA A 1 389 ? -2.730 -10.913 -24.545 1.00 29.91 389 ALA A C 1
ATOM 3041 O O . ALA A 1 389 ? -1.633 -10.416 -24.733 1.00 29.91 389 ALA A O 1
ATOM 3042 N N . ALA A 1 390 ? -2.931 -12.210 -24.279 1.00 30.30 390 ALA A N 1
ATOM 3043 C CA . ALA A 1 390 ? -1.920 -13.277 -24.282 1.00 30.30 390 ALA A CA 1
ATOM 3044 C C . ALA A 1 390 ? -0.691 -13.061 -23.359 1.00 30.30 390 ALA A C 1
ATOM 3046 O O . ALA A 1 390 ? 0.200 -12.280 -23.659 1.00 30.30 390 ALA A O 1
ATOM 3047 N N . GLY A 1 391 ? -0.619 -13.828 -22.265 1.00 31.75 391 GLY A N 1
ATOM 3048 C CA . GLY A 1 391 ? 0.559 -13.907 -21.385 1.00 31.75 391 GLY A CA 1
ATOM 3049 C C . GLY A 1 391 ? 0.303 -13.286 -20.010 1.00 31.75 391 GLY A C 1
ATOM 3050 O O . GLY A 1 391 ? 0.122 -12.082 -19.886 1.00 31.75 391 GLY A O 1
ATOM 3051 N N . GLU A 1 392 ? 0.053 -14.097 -18.983 1.00 40.19 392 GLU A N 1
ATOM 3052 C CA . GLU A 1 392 ? 1.106 -14.678 -18.123 1.00 40.19 392 GLU A CA 1
ATOM 3053 C C . GLU A 1 392 ? 1.403 -13.757 -16.926 1.00 40.19 392 GLU A C 1
ATOM 3055 O O . GLU A 1 392 ? 2.152 -12.786 -16.985 1.00 40.19 392 GLU A O 1
ATOM 3060 N N . THR A 1 393 ? 0.750 -14.062 -15.804 1.00 36.69 393 THR A N 1
ATOM 3061 C CA . THR A 1 393 ? 1.289 -13.751 -14.475 1.00 36.69 393 THR A CA 1
ATOM 3062 C C . THR A 1 393 ? 1.282 -15.043 -13.680 1.00 36.69 393 THR A C 1
ATOM 3064 O O . THR A 1 393 ? 0.350 -15.840 -13.816 1.00 36.69 393 THR A O 1
ATOM 3067 N N . ALA A 1 394 ? 2.254 -15.208 -12.783 1.00 36.28 394 ALA A N 1
ATOM 3068 C CA . ALA A 1 394 ? 2.403 -16.372 -11.909 1.00 36.28 394 ALA A CA 1
ATOM 3069 C C . ALA A 1 394 ? 1.111 -16.769 -11.155 1.00 36.28 394 ALA A C 1
ATOM 3071 O O . ALA A 1 394 ? 0.907 -17.937 -10.846 1.00 36.28 394 ALA A O 1
ATOM 3072 N N . TRP A 1 395 ? 0.179 -15.837 -10.926 1.00 35.28 395 TRP A N 1
ATOM 3073 C CA . TRP A 1 395 ? -1.124 -16.118 -10.311 1.00 35.28 395 TRP A CA 1
ATOM 3074 C C . TRP A 1 395 ? -2.158 -16.780 -11.234 1.00 35.28 395 TRP A C 1
ATOM 3076 O O . TRP A 1 395 ? -3.102 -17.399 -10.744 1.00 35.28 395 TRP A O 1
ATOM 3086 N N . GLN A 1 396 ? -2.035 -16.612 -12.551 1.00 38.25 396 GLN A N 1
ATOM 3087 C CA . GLN A 1 396 ? -2.868 -17.280 -13.557 1.00 38.25 396 GLN A CA 1
ATOM 3088 C C . GLN A 1 396 ? -2.148 -18.482 -14.179 1.00 38.25 396 GLN A C 1
ATOM 3090 O O . GLN A 1 396 ? -2.811 -19.472 -14.488 1.00 38.25 396 GLN A O 1
ATOM 3095 N N . ASP A 1 397 ? -0.817 -18.441 -14.282 1.00 36.44 397 ASP A N 1
ATOM 3096 C CA . ASP A 1 397 ? -0.018 -19.537 -14.838 1.00 36.44 397 ASP A CA 1
ATOM 3097 C C . ASP A 1 397 ? -0.012 -20.758 -13.937 1.00 36.44 397 ASP A C 1
ATOM 3099 O O . ASP A 1 397 ? -0.177 -21.867 -14.432 1.00 36.44 397 ASP A O 1
ATOM 3103 N N . LEU A 1 398 ? 0.044 -20.584 -12.615 1.00 38.22 398 LEU A N 1
ATOM 3104 C CA . LEU A 1 398 ? -0.075 -21.718 -11.699 1.00 38.22 398 LEU A CA 1
ATOM 3105 C C . LEU A 1 398 ? -1.494 -22.302 -11.694 1.00 38.22 398 LEU A C 1
ATOM 3107 O O . LEU A 1 398 ? -1.674 -23.513 -11.618 1.00 38.22 398 LEU A O 1
ATOM 3111 N N . GLY A 1 399 ? -2.508 -21.450 -11.877 1.00 36.97 399 GLY A N 1
ATOM 3112 C CA . GLY A 1 399 ? -3.886 -21.881 -12.099 1.00 36.97 399 GLY A CA 1
ATOM 3113 C C . GLY A 1 399 ? -4.024 -22.725 -13.368 1.00 36.97 399 GLY A C 1
ATOM 3114 O O . GLY A 1 399 ? -4.587 -23.810 -13.304 1.00 36.97 399 GLY A O 1
ATOM 3115 N N . ARG A 1 400 ? -3.463 -22.287 -14.503 1.00 35.50 400 ARG A N 1
ATOM 3116 C CA . ARG A 1 400 ? -3.496 -23.032 -15.775 1.00 35.50 400 ARG A CA 1
ATOM 3117 C C . ARG A 1 400 ? -2.620 -24.286 -15.783 1.00 35.50 400 ARG A C 1
ATOM 3119 O O . ARG A 1 400 ? -3.078 -25.304 -16.293 1.00 35.50 400 ARG A O 1
ATOM 3126 N N . LEU A 1 401 ? -1.423 -24.247 -15.193 1.00 35.62 401 LEU A N 1
ATOM 3127 C CA . LEU A 1 401 ? -0.557 -25.422 -14.998 1.00 35.62 401 LEU A CA 1
ATOM 3128 C C . LEU A 1 401 ? -1.246 -26.502 -14.150 1.00 35.62 401 LEU A C 1
ATOM 3130 O O . LEU A 1 401 ? -1.003 -27.687 -14.351 1.00 35.62 401 LEU A O 1
ATOM 3134 N N . LEU A 1 402 ? -2.155 -26.099 -13.256 1.00 36.16 402 LEU A N 1
ATOM 3135 C CA . LEU A 1 402 ? -2.993 -26.985 -12.445 1.00 36.16 402 LEU A CA 1
ATOM 3136 C C . LEU A 1 402 ? -4.419 -27.184 -13.007 1.00 36.16 402 LEU A C 1
ATOM 3138 O O . LEU A 1 402 ? -5.277 -27.732 -12.316 1.00 36.16 402 LEU A O 1
ATOM 3142 N N . GLY A 1 403 ? -4.702 -26.749 -14.243 1.00 29.27 403 GLY A N 1
ATOM 3143 C CA . GLY A 1 403 ? -5.980 -26.994 -14.930 1.00 29.27 403 GLY A CA 1
ATOM 3144 C C . GLY A 1 403 ? -7.186 -26.168 -14.452 1.00 29.27 403 GLY A C 1
ATOM 3145 O O . GLY A 1 403 ? -8.328 -26.549 -14.703 1.00 29.27 403 GLY A O 1
ATOM 3146 N N . GLN A 1 404 ? -6.979 -25.043 -13.769 1.00 36.50 404 GLN A N 1
ATOM 3147 C CA . GLN A 1 404 ? -8.051 -24.155 -13.315 1.00 36.50 404 GLN A CA 1
ATOM 3148 C C . GLN A 1 404 ? -8.475 -23.158 -14.412 1.00 36.50 404 GLN A C 1
ATOM 3150 O O . GLN A 1 404 ? -7.624 -22.516 -15.036 1.00 36.50 404 GLN A O 1
ATOM 3155 N N . PRO A 1 405 ? -9.789 -22.988 -14.659 1.00 33.00 405 PRO A N 1
ATOM 3156 C CA . PRO A 1 405 ? -10.287 -22.069 -15.676 1.00 33.00 405 PRO A CA 1
ATOM 3157 C C . PRO A 1 405 ? -9.993 -20.601 -15.308 1.00 33.00 405 PRO A C 1
ATOM 3159 O O . PRO A 1 405 ? -9.994 -20.251 -14.124 1.00 33.00 405 PRO A O 1
ATOM 3162 N N . PRO A 1 406 ? -9.776 -19.719 -16.306 1.00 39.34 406 PRO A N 1
ATOM 3163 C CA . PRO A 1 406 ? -9.558 -18.295 -16.074 1.00 39.34 406 PRO A CA 1
ATOM 3164 C C . PRO A 1 406 ? -10.779 -17.689 -15.372 1.00 39.34 406 PRO A C 1
ATOM 3166 O O . PRO A 1 406 ? -11.872 -17.632 -15.932 1.00 39.34 406 PRO A O 1
ATOM 3169 N N . GLN A 1 407 ? -10.602 -17.252 -14.124 1.00 44.12 407 GLN A N 1
ATOM 3170 C CA . GLN A 1 407 ? -11.662 -16.590 -13.368 1.00 44.12 407 GLN A CA 1
ATOM 3171 C C . GLN A 1 407 ? -11.840 -15.160 -13.890 1.00 44.12 407 GLN A C 1
ATOM 3173 O O . GLN A 1 407 ? -10.990 -14.298 -13.680 1.00 44.12 407 GLN A O 1
ATOM 3178 N N . THR A 1 408 ? -12.953 -14.917 -14.579 1.00 37.09 408 THR A N 1
ATOM 3179 C CA . THR A 1 408 ? -13.353 -13.612 -15.135 1.00 37.09 408 THR A CA 1
ATOM 3180 C C . THR A 1 408 ? -14.034 -12.696 -14.115 1.00 37.09 408 THR A C 1
ATOM 3182 O O . THR A 1 408 ? -14.351 -11.554 -14.436 1.00 37.09 408 THR A O 1
ATOM 3185 N N . GLN A 1 409 ? -14.244 -13.164 -12.881 1.00 41.47 409 GLN A N 1
ATOM 3186 C CA . GLN A 1 409 ? -14.830 -12.382 -11.794 1.00 41.47 409 GLN A CA 1
ATOM 3187 C C . GLN A 1 409 ? -13.897 -12.335 -10.577 1.00 41.47 409 GLN A C 1
ATOM 3189 O O . GLN A 1 409 ? -13.229 -13.333 -10.288 1.00 41.47 409 GLN A O 1
ATOM 3194 N N . PRO A 1 410 ? -13.858 -11.211 -9.833 1.00 49.88 410 PRO A N 1
ATOM 3195 C CA . PRO A 1 410 ? -13.179 -11.152 -8.546 1.00 49.88 410 PRO A CA 1
ATOM 3196 C C . PRO A 1 410 ? -13.760 -12.225 -7.621 1.00 49.88 410 PRO A C 1
ATOM 3198 O O . PRO A 1 410 ? -14.936 -12.193 -7.257 1.00 49.88 410 PRO A O 1
ATOM 3201 N N . SER A 1 411 ? -12.944 -13.211 -7.253 1.00 51.84 411 SER A N 1
ATOM 3202 C CA . SER A 1 411 ? -13.355 -14.262 -6.332 1.00 51.84 411 SER A CA 1
ATOM 3203 C C . SER A 1 411 ? -13.495 -13.669 -4.927 1.00 51.84 411 SER A C 1
ATOM 3205 O O . SER A 1 411 ? -12.498 -13.470 -4.227 1.00 51.84 411 SER A O 1
ATOM 3207 N N . ARG A 1 412 ? -14.730 -13.390 -4.496 1.00 51.81 412 ARG A N 1
ATOM 3208 C CA . ARG A 1 412 ? -15.057 -13.243 -3.074 1.00 51.81 412 ARG A CA 1
ATOM 3209 C C . ARG A 1 412 ? -15.299 -14.633 -2.511 1.00 51.81 412 ARG A C 1
ATOM 3211 O O . ARG A 1 412 ? -16.330 -15.243 -2.780 1.00 51.81 412 ARG A O 1
ATOM 3218 N N . GLN A 1 413 ? -14.381 -15.112 -1.685 1.00 55.47 413 GLN A N 1
ATOM 3219 C CA . GLN A 1 413 ? -14.668 -16.234 -0.802 1.00 55.47 413 GLN A CA 1
ATOM 3220 C C . GLN A 1 413 ? -14.867 -15.686 0.608 1.00 55.47 413 GLN A C 1
ATOM 3222 O O . GLN A 1 413 ? -13.908 -15.495 1.347 1.00 55.47 413 GLN A O 1
ATOM 3227 N N . GLN A 1 414 ? -16.137 -15.377 0.908 1.00 55.44 414 GLN A N 1
ATOM 3228 C CA . GLN A 1 414 ? -16.898 -15.703 2.133 1.00 55.44 414 GLN A CA 1
ATOM 3229 C C . GLN A 1 414 ? -17.883 -14.594 2.589 1.00 55.44 414 GLN A C 1
ATOM 3231 O O . GLN A 1 414 ? -17.696 -13.399 2.330 1.00 55.44 414 GLN A O 1
ATOM 3236 N N . LEU A 1 415 ? -18.989 -15.046 3.205 1.00 41.81 415 LEU A N 1
ATOM 3237 C CA . LEU A 1 415 ? -20.230 -14.326 3.543 1.00 41.81 415 LEU A CA 1
ATOM 3238 C C . LEU A 1 415 ? -20.368 -13.995 5.048 1.00 41.81 415 LEU A C 1
ATOM 3240 O O . LEU A 1 415 ? -19.878 -14.720 5.911 1.00 41.81 415 LEU A O 1
ATOM 3244 N N . ALA A 1 416 ? -21.133 -12.926 5.297 1.00 41.66 416 ALA A N 1
ATOM 3245 C CA . ALA A 1 416 ? -21.746 -12.399 6.525 1.00 41.66 416 ALA A CA 1
ATOM 3246 C C . ALA A 1 416 ? -20.895 -12.213 7.808 1.00 41.66 416 ALA A C 1
ATOM 3248 O O . ALA A 1 416 ? -20.798 -11.075 8.243 1.00 41.66 416 ALA A O 1
ATOM 3249 N N . TYR A 1 417 ? -20.280 -13.236 8.426 1.00 53.06 417 TYR A N 1
ATOM 3250 C CA . TYR A 1 417 ? -19.665 -13.086 9.774 1.00 53.06 417 TYR A CA 1
ATOM 3251 C C . TYR A 1 417 ? -18.432 -13.978 10.046 1.00 53.06 417 TYR A C 1
ATOM 3253 O O . TYR A 1 417 ? -18.253 -14.480 11.154 1.00 53.06 417 TYR A O 1
ATOM 3261 N N . GLY A 1 418 ? -17.568 -14.211 9.052 1.00 69.81 418 GLY A N 1
ATOM 3262 C CA . GLY A 1 418 ? -16.390 -15.082 9.200 1.00 69.81 418 GLY A CA 1
ATOM 3263 C C . GLY A 1 418 ? -15.128 -14.563 8.509 1.00 69.81 418 GLY A C 1
ATOM 3264 O O . GLY A 1 418 ? -15.151 -13.469 7.941 1.00 69.81 418 GLY A O 1
ATOM 3265 N N . PRO A 1 419 ? -14.025 -15.340 8.552 1.00 81.06 419 PRO A N 1
ATOM 3266 C CA . PRO A 1 419 ? -12.848 -15.074 7.736 1.00 81.06 419 PRO A CA 1
ATOM 3267 C C . PRO A 1 419 ? -13.245 -14.883 6.277 1.00 81.06 419 PRO A C 1
ATOM 3269 O O . PRO A 1 419 ? -14.117 -15.588 5.784 1.00 81.06 419 PRO A O 1
ATOM 3272 N N . VAL A 1 420 ? -12.631 -13.931 5.586 1.00 85.44 420 VAL A N 1
ATOM 3273 C CA . VAL A 1 420 ? -12.920 -13.669 4.175 1.00 85.44 420 VAL A CA 1
ATOM 3274 C C . VAL A 1 420 ? -11.627 -13.429 3.417 1.00 85.44 420 VAL A C 1
ATOM 3276 O O . VAL A 1 420 ? -10.729 -12.745 3.905 1.00 85.44 420 VAL A O 1
ATOM 3279 N N . ALA A 1 421 ? -11.548 -13.994 2.216 1.00 84.06 421 ALA A N 1
ATOM 3280 C CA . ALA A 1 421 ? -10.500 -13.724 1.248 1.00 84.06 421 ALA A CA 1
ATOM 3281 C C . ALA A 1 421 ? -11.093 -12.985 0.043 1.00 84.06 421 ALA A C 1
ATOM 3283 O O . ALA A 1 421 ? -12.109 -13.392 -0.534 1.00 84.06 421 ALA A O 1
ATOM 3284 N N . LEU A 1 422 ? -10.459 -11.876 -0.318 1.00 82.56 422 LEU A N 1
ATOM 3285 C CA . LEU A 1 422 ? -10.945 -10.931 -1.309 1.00 82.56 422 LEU A CA 1
ATOM 3286 C C . LEU A 1 422 ? -9.844 -10.687 -2.336 1.00 82.56 422 LEU A C 1
ATOM 3288 O O . LEU A 1 422 ? -8.836 -10.055 -2.026 1.00 82.56 422 LEU A O 1
ATOM 3292 N N . ARG A 1 423 ? -10.062 -11.158 -3.566 1.00 80.31 423 ARG A N 1
ATOM 3293 C CA . ARG A 1 423 ? -9.271 -10.756 -4.734 1.00 80.31 423 ARG A CA 1
ATOM 3294 C C . ARG A 1 423 ? -10.033 -9.671 -5.475 1.00 80.31 423 ARG A C 1
ATOM 3296 O O . ARG A 1 423 ? -11.141 -9.927 -5.939 1.00 80.31 423 ARG A O 1
ATOM 3303 N N . ARG A 1 424 ? -9.454 -8.479 -5.598 1.00 77.44 424 ARG A N 1
ATOM 3304 C CA . ARG A 1 424 ? -10.103 -7.328 -6.238 1.00 77.44 424 ARG A CA 1
ATOM 3305 C C . ARG A 1 424 ? -9.258 -6.764 -7.359 1.00 77.44 424 ARG A C 1
ATOM 3307 O O . ARG A 1 424 ? -8.034 -6.764 -7.262 1.00 77.44 424 ARG A O 1
ATOM 3314 N N . ILE A 1 425 ? -9.938 -6.254 -8.379 1.00 80.00 425 ILE A N 1
ATOM 3315 C CA . ILE A 1 425 ? -9.344 -5.381 -9.386 1.00 80.00 425 ILE A CA 1
ATOM 3316 C C . ILE A 1 425 ? -9.664 -3.948 -8.969 1.00 80.00 425 ILE A C 1
ATOM 3318 O O . ILE A 1 425 ? -10.829 -3.582 -8.840 1.00 80.00 425 ILE A O 1
ATOM 3322 N N . LEU A 1 426 ? -8.622 -3.178 -8.697 1.00 84.19 426 LEU A N 1
ATOM 3323 C CA . LEU A 1 426 ? -8.677 -1.779 -8.311 1.00 84.19 426 LEU A CA 1
ATOM 3324 C C . LEU A 1 426 ? -8.535 -0.888 -9.555 1.00 84.19 426 LEU A C 1
ATOM 3326 O O . LEU A 1 426 ? -7.977 -1.333 -10.573 1.00 84.19 426 LEU A O 1
ATOM 3330 N N . PRO A 1 427 ? -8.975 0.382 -9.484 1.00 84.81 427 PRO A N 1
ATOM 3331 C CA . PRO A 1 427 ? -8.779 1.335 -10.568 1.00 84.81 427 PRO A CA 1
ATOM 3332 C C . PRO A 1 427 ? -7.315 1.402 -11.027 1.00 84.81 427 PRO A C 1
ATOM 3334 O O . PRO A 1 427 ? -6.386 1.214 -10.235 1.00 84.81 427 PRO A O 1
ATOM 3337 N N . GLY A 1 428 ? -7.100 1.632 -12.324 1.00 81.38 428 GLY A N 1
ATOM 3338 C CA . GLY A 1 428 ? -5.763 1.598 -12.926 1.00 81.38 428 GLY A CA 1
ATOM 3339 C C . GLY A 1 428 ? -5.235 0.189 -13.230 1.00 81.38 428 GLY A C 1
ATOM 3340 O O . GLY A 1 428 ? -4.025 0.013 -13.340 1.00 81.38 428 GLY A O 1
ATOM 3341 N N . GLN A 1 429 ? -6.114 -0.814 -13.382 1.00 78.88 429 GLN A N 1
ATOM 3342 C CA . GLN A 1 429 ? -5.733 -2.217 -13.644 1.00 78.88 429 GLN A CA 1
ATOM 3343 C C . GLN A 1 429 ? -4.785 -2.763 -12.574 1.00 78.88 429 GLN A C 1
ATOM 3345 O O . GLN A 1 429 ? -3.792 -3.430 -12.858 1.00 78.88 429 GLN A O 1
ATOM 3350 N N . ARG A 1 430 ? -5.070 -2.425 -11.324 1.00 79.81 430 ARG A N 1
ATOM 3351 C CA . ARG A 1 430 ? -4.334 -2.912 -10.166 1.00 79.81 430 ARG A CA 1
ATOM 3352 C C . ARG A 1 430 ? -5.091 -4.093 -9.576 1.00 79.81 430 ARG A C 1
ATOM 3354 O O . ARG A 1 430 ? -6.302 -4.183 -9.722 1.00 79.81 430 ARG A O 1
ATOM 3361 N N . GLN A 1 431 ? -4.404 -5.013 -8.927 1.00 79.06 431 GLN A N 1
ATOM 3362 C CA . GLN A 1 431 ? -4.996 -6.139 -8.230 1.00 79.06 431 GLN A CA 1
ATOM 3363 C C . GLN A 1 431 ? -4.505 -6.140 -6.790 1.00 79.06 431 GLN A C 1
ATOM 3365 O O . GLN A 1 431 ? -3.334 -5.881 -6.526 1.00 79.06 431 GLN A O 1
ATOM 3370 N N . ARG A 1 432 ? -5.394 -6.471 -5.857 1.00 82.62 432 ARG A N 1
ATOM 3371 C CA . ARG A 1 432 ? -5.028 -6.676 -4.456 1.00 82.62 432 ARG A CA 1
ATOM 3372 C C . ARG A 1 432 ? -5.709 -7.923 -3.908 1.00 82.62 432 ARG A C 1
ATOM 3374 O O . ARG A 1 432 ? -6.873 -8.192 -4.215 1.00 82.62 432 ARG A O 1
ATOM 3381 N N . MET A 1 433 ? -4.964 -8.680 -3.105 1.00 84.19 433 MET A N 1
ATOM 3382 C CA . MET A 1 433 ? -5.485 -9.774 -2.289 1.00 84.19 433 MET A CA 1
ATOM 3383 C C . MET A 1 433 ? -5.547 -9.321 -0.833 1.00 84.19 433 MET A C 1
ATOM 3385 O O . MET A 1 433 ? -4.555 -8.821 -0.304 1.00 84.19 433 MET A O 1
ATOM 3389 N N . VAL A 1 434 ? -6.693 -9.516 -0.184 1.00 88.06 434 VAL A N 1
ATOM 3390 C CA . VAL A 1 434 ? -6.892 -9.189 1.232 1.00 88.06 434 VAL A CA 1
ATOM 3391 C C . VAL A 1 434 ? -7.581 -10.341 1.948 1.00 88.06 434 VAL A C 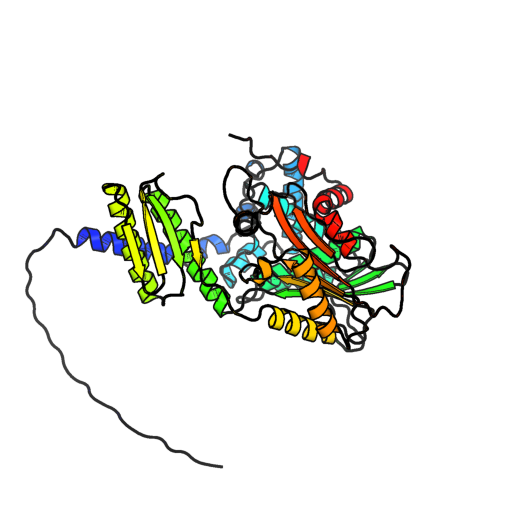1
ATOM 3393 O O . VAL A 1 434 ? -8.599 -10.849 1.487 1.00 88.06 434 VAL A O 1
ATOM 3396 N N . TYR A 1 435 ? -7.045 -10.710 3.103 1.00 90.31 435 TYR A N 1
ATOM 3397 C CA . TYR A 1 435 ? -7.623 -11.634 4.063 1.00 90.31 435 TYR A CA 1
ATOM 3398 C C . TYR A 1 435 ? -8.079 -10.838 5.285 1.00 90.31 435 TYR A C 1
ATOM 3400 O O . TYR A 1 435 ? -7.278 -10.147 5.910 1.00 90.31 435 TYR A O 1
ATOM 3408 N N . VAL A 1 436 ? -9.355 -10.931 5.647 1.00 91.19 436 VAL A N 1
ATOM 3409 C CA . VAL A 1 436 ? -9.882 -10.363 6.896 1.00 91.19 436 VAL A CA 1
ATOM 3410 C C . VAL A 1 436 ? -10.278 -11.526 7.787 1.00 91.19 436 VAL A C 1
ATOM 3412 O O . VAL A 1 436 ? -11.162 -12.299 7.433 1.00 91.19 436 VAL A O 1
ATOM 3415 N N . ILE A 1 437 ? -9.590 -11.681 8.914 1.00 91.44 437 ILE A N 1
ATOM 3416 C CA . ILE A 1 437 ? -9.684 -12.849 9.791 1.00 91.44 437 ILE A CA 1
ATOM 3417 C C . ILE A 1 437 ? -10.129 -12.362 11.177 1.00 91.44 437 ILE A C 1
ATOM 3419 O O . ILE A 1 437 ? -9.289 -11.937 11.976 1.00 91.44 437 ILE A O 1
ATOM 3423 N N . PRO A 1 438 ? -11.447 -12.358 11.458 1.00 88.69 438 PRO A N 1
ATOM 3424 C CA . PRO A 1 438 ? -11.970 -11.988 12.765 1.00 88.69 438 PRO A CA 1
ATOM 3425 C C . PRO A 1 438 ? -11.622 -13.052 13.812 1.00 88.69 438 PRO A C 1
ATOM 3427 O O . PRO A 1 438 ? -11.541 -14.247 13.508 1.00 88.69 438 PRO A O 1
ATOM 3430 N N . THR A 1 439 ? -11.456 -12.636 15.066 1.00 83.81 439 THR A N 1
ATOM 3431 C CA . THR A 1 439 ? -11.317 -13.571 16.184 1.00 83.81 439 THR A CA 1
ATOM 3432 C C . THR A 1 439 ? -12.670 -14.174 16.546 1.00 83.81 439 THR A C 1
ATOM 3434 O O . THR A 1 439 ? -13.709 -13.518 16.506 1.00 83.81 439 THR A O 1
ATOM 3437 N N . ARG A 1 440 ? -12.666 -15.453 16.936 1.00 68.19 440 ARG A N 1
ATOM 3438 C CA . ARG A 1 440 ? -13.867 -16.147 17.443 1.00 68.19 440 ARG A CA 1
ATOM 3439 C C . ARG A 1 440 ? -14.184 -15.808 18.904 1.00 68.19 440 ARG A C 1
ATOM 3441 O O . ARG A 1 440 ? -15.208 -16.238 19.418 1.00 68.19 440 ARG A O 1
ATOM 3448 N N . GLN A 1 441 ? -13.296 -15.080 19.580 1.00 59.88 441 GLN A N 1
ATOM 3449 C CA . GLN A 1 441 ? -13.334 -14.823 21.023 1.00 59.88 441 GLN A CA 1
ATOM 3450 C C . GLN A 1 441 ? -14.085 -13.530 21.384 1.00 59.88 441 GLN A C 1
ATOM 3452 O O . GLN A 1 441 ? -13.787 -12.879 22.384 1.00 59.88 441 GLN A O 1
ATOM 3457 N N . THR A 1 442 ? -15.056 -13.103 20.578 1.00 53.91 442 THR A N 1
ATOM 3458 C CA . THR A 1 442 ? -15.816 -11.893 20.887 1.00 53.91 442 THR A CA 1
ATOM 3459 C C . THR A 1 442 ? -16.824 -12.169 22.006 1.00 53.91 442 THR A C 1
ATOM 3461 O O . THR A 1 442 ? -17.932 -12.638 21.778 1.00 53.91 442 THR A O 1
ATOM 3464 N N . HIS A 1 443 ? -16.478 -11.790 23.241 1.00 46.22 443 HIS A N 1
ATOM 3465 C CA . HIS A 1 443 ? -17.421 -11.756 24.377 1.00 46.22 443 HIS A CA 1
ATOM 3466 C C . HIS A 1 443 ? -18.590 -10.767 24.174 1.00 46.22 443 HIS A C 1
ATOM 3468 O O . HIS A 1 443 ? -19.523 -10.728 24.970 1.00 46.22 443 HIS A O 1
ATOM 3474 N N . LEU A 1 444 ? -18.534 -9.957 23.112 1.00 52.66 444 LEU A N 1
ATOM 3475 C CA . LEU A 1 444 ? -19.544 -8.979 22.730 1.00 52.66 444 LEU A CA 1
ATOM 3476 C C . LEU A 1 444 ? -19.900 -9.199 21.258 1.00 52.66 444 LEU A C 1
ATOM 3478 O O . LEU A 1 444 ? -19.152 -8.773 20.370 1.00 52.66 444 LEU A O 1
ATOM 3482 N N . VAL A 1 445 ? -21.025 -9.876 21.021 1.00 57.88 445 VAL A N 1
ATOM 3483 C CA . VAL A 1 445 ? -21.684 -9.941 19.713 1.00 57.88 445 VAL A CA 1
ATOM 3484 C C . VAL A 1 445 ? -22.456 -8.638 19.552 1.00 57.88 445 VAL A C 1
ATOM 3486 O O . VAL A 1 445 ? -23.496 -8.438 20.175 1.00 57.88 445 VAL A O 1
ATOM 3489 N N . LEU A 1 446 ? -21.902 -7.717 18.771 1.00 62.16 446 LEU A N 1
ATOM 3490 C CA . LEU A 1 446 ? -22.615 -6.508 18.378 1.00 62.16 446 LEU A CA 1
ATOM 3491 C C . LEU A 1 446 ? -23.594 -6.851 17.242 1.00 62.16 446 LEU A C 1
ATOM 3493 O O . LEU A 1 446 ? -23.272 -7.716 16.422 1.00 62.16 446 LEU A O 1
ATOM 3497 N N . PRO A 1 447 ? -24.773 -6.205 17.163 1.00 59.16 447 PRO A N 1
ATOM 3498 C CA . PRO A 1 447 ? -25.642 -6.339 16.001 1.00 59.16 447 PRO A CA 1
ATOM 3499 C C . PRO A 1 447 ? -24.895 -6.011 14.703 1.00 59.16 447 PRO A C 1
ATOM 3501 O O . PRO A 1 447 ? -24.006 -5.155 14.680 1.00 59.16 447 PRO A O 1
ATOM 3504 N N . ALA A 1 448 ? -25.285 -6.671 13.618 1.00 59.31 448 ALA A N 1
ATOM 3505 C CA . ALA A 1 448 ? -24.758 -6.421 12.280 1.00 59.31 448 ALA A CA 1
ATOM 3506 C C . ALA A 1 448 ? -24.715 -4.925 11.940 1.00 59.31 448 ALA A C 1
ATOM 3508 O O . ALA A 1 448 ? -25.697 -4.215 12.168 1.00 59.31 448 ALA A O 1
ATOM 3509 N N . GLY A 1 449 ? -23.591 -4.446 11.409 1.00 63.72 449 GLY A N 1
ATOM 3510 C CA . GLY A 1 449 ? -23.419 -3.056 10.987 1.00 63.72 449 GLY A CA 1
ATOM 3511 C C . GLY A 1 449 ? -23.234 -2.049 12.126 1.00 63.72 449 GLY A C 1
ATOM 3512 O O . GLY A 1 449 ? -23.078 -0.858 11.866 1.00 63.72 449 GLY A O 1
ATOM 3513 N N . THR A 1 450 ? -23.232 -2.486 13.390 1.00 67.94 450 THR A N 1
ATOM 3514 C CA . THR A 1 450 ? -22.996 -1.580 14.530 1.00 67.94 450 THR A CA 1
ATOM 3515 C C . THR A 1 450 ? -21.527 -1.544 14.946 1.00 67.94 450 THR A C 1
ATOM 3517 O O . THR A 1 450 ? -21.024 -0.496 15.354 1.00 67.94 450 THR A O 1
ATOM 3520 N N . GLY A 1 451 ? -20.819 -2.667 14.797 1.00 75.81 451 GLY A N 1
ATOM 3521 C CA . GLY A 1 451 ? -19.393 -2.780 15.080 1.00 75.81 451 GLY A CA 1
ATOM 3522 C C . GLY A 1 451 ? -18.501 -2.248 13.960 1.00 75.81 451 GLY A C 1
ATOM 3523 O O . GLY A 1 451 ? -18.963 -1.822 12.903 1.00 75.81 451 GLY A O 1
ATOM 3524 N N . LEU A 1 452 ? -17.194 -2.285 14.211 1.00 83.25 452 LEU A N 1
ATOM 3525 C CA . LEU A 1 452 ? -16.192 -2.052 13.182 1.00 83.25 452 LEU A CA 1
ATOM 3526 C C . LEU A 1 452 ? -16.096 -3.293 12.285 1.00 83.25 452 LEU A C 1
ATOM 3528 O O . LEU A 1 452 ? -15.720 -4.365 12.767 1.00 83.25 452 LEU A O 1
ATOM 3532 N N . GLU A 1 453 ? -16.408 -3.149 10.996 1.00 84.12 453 GLU A N 1
ATOM 3533 C CA . GLU A 1 453 ? -16.463 -4.261 10.035 1.00 84.12 453 GLU A CA 1
ATOM 3534 C C . GLU A 1 453 ? -15.511 -4.037 8.844 1.00 84.12 453 GLU A C 1
ATO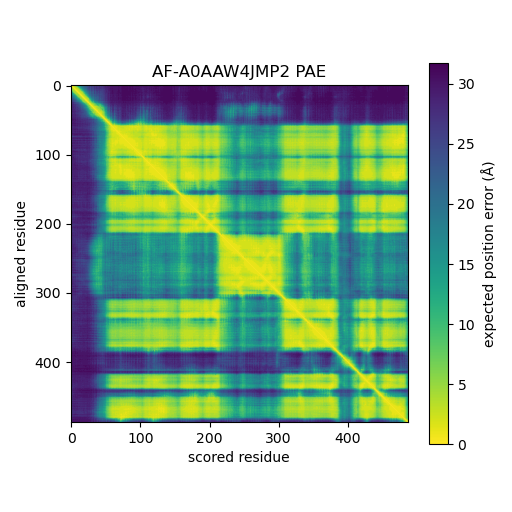M 3536 O O . GLU A 1 453 ? -15.955 -3.749 7.730 1.00 84.12 453 GLU A O 1
ATOM 3541 N N . PRO A 1 454 ? -14.186 -4.221 9.022 1.00 85.81 454 PRO A N 1
ATOM 3542 C CA . PRO A 1 454 ? -13.214 -3.983 7.953 1.00 85.81 454 PRO A CA 1
ATOM 3543 C C . PRO A 1 454 ? -13.479 -4.801 6.684 1.00 85.81 454 PRO A C 1
ATOM 3545 O O . PRO A 1 454 ? -13.150 -4.368 5.585 1.00 85.81 454 PRO A O 1
ATOM 3548 N N . GLY A 1 455 ? -14.111 -5.974 6.811 1.00 83.31 455 GLY A N 1
ATOM 3549 C CA . GLY A 1 455 ? -14.524 -6.787 5.665 1.00 83.31 455 GLY A CA 1
ATOM 3550 C C . GLY A 1 455 ? -15.399 -6.028 4.661 1.00 83.31 455 GLY A C 1
ATOM 3551 O O . GLY A 1 455 ? -15.224 -6.229 3.458 1.00 83.31 455 GLY A O 1
ATOM 3552 N N . LEU A 1 456 ? -16.275 -5.133 5.138 1.00 83.31 456 LEU A N 1
ATOM 3553 C CA . LEU A 1 456 ? -17.119 -4.287 4.290 1.00 83.31 456 LEU A CA 1
ATOM 3554 C C . LEU A 1 456 ? -16.324 -3.162 3.623 1.00 83.31 456 LEU A C 1
ATOM 3556 O O . LEU A 1 456 ? -16.501 -2.901 2.435 1.00 83.31 456 LEU A O 1
ATOM 3560 N N . TRP A 1 457 ? -15.399 -2.533 4.352 1.00 88.44 457 TRP A N 1
ATOM 3561 C CA . TRP A 1 457 ? -14.536 -1.490 3.786 1.00 88.44 457 TRP A CA 1
ATOM 3562 C C . TRP A 1 457 ? -13.751 -2.019 2.594 1.00 88.44 457 TRP A C 1
ATOM 3564 O O . TRP A 1 457 ? -13.729 -1.430 1.517 1.00 88.44 457 TRP A O 1
ATOM 3574 N N . TYR A 1 458 ? -13.156 -3.193 2.780 1.00 87.44 458 TYR A N 1
ATOM 3575 C CA . TYR A 1 458 ? -12.382 -3.834 1.743 1.00 87.44 458 TYR A CA 1
ATOM 3576 C C . TYR A 1 458 ? -13.287 -4.327 0.606 1.00 87.44 458 TYR A C 1
ATOM 3578 O O . TYR A 1 458 ? -12.892 -4.210 -0.550 1.00 87.44 458 TYR A O 1
ATOM 3586 N N . SER A 1 459 ? -14.504 -4.837 0.844 1.00 84.06 459 SER A N 1
ATOM 3587 C CA . SER A 1 459 ? -15.380 -5.234 -0.277 1.00 84.06 459 SER A CA 1
ATOM 3588 C C . SER A 1 459 ? -15.703 -4.086 -1.238 1.00 84.06 459 SER A C 1
ATOM 3590 O O . SER A 1 459 ? -15.807 -4.341 -2.434 1.00 84.06 459 SER A O 1
ATOM 3592 N N . GLU A 1 460 ? -15.759 -2.853 -0.736 1.00 85.75 460 GLU A N 1
ATOM 3593 C CA . GLU A 1 460 ? -16.012 -1.636 -1.520 1.00 85.75 460 GLU A CA 1
ATOM 3594 C C . GLU A 1 460 ? -14.727 -0.922 -1.981 1.00 85.75 460 GLU A C 1
ATOM 3596 O O . GLU A 1 460 ? -14.778 0.152 -2.567 1.00 85.75 460 GLU A O 1
ATOM 3601 N N . GLU A 1 461 ? -13.541 -1.495 -1.762 1.00 86.75 461 GLU A N 1
ATOM 3602 C CA . GLU A 1 461 ? -12.263 -0.828 -2.064 1.00 86.75 461 GLU A CA 1
ATOM 3603 C C . GLU A 1 461 ? -12.126 -0.400 -3.537 1.00 86.75 461 GLU A C 1
ATOM 3605 O O . GLU A 1 461 ? -11.520 0.628 -3.825 1.00 86.75 461 GLU A O 1
ATOM 3610 N N . ALA A 1 462 ? -12.698 -1.159 -4.477 1.00 86.25 462 ALA A N 1
ATOM 3611 C CA . ALA A 1 462 ? -12.619 -0.840 -5.903 1.00 86.25 462 ALA A CA 1
ATOM 3612 C C . ALA A 1 462 ? -13.472 0.382 -6.296 1.00 86.25 462 ALA A C 1
ATOM 3614 O O . ALA A 1 462 ? -13.085 1.133 -7.189 1.00 86.25 462 ALA A O 1
ATOM 3615 N N . SER A 1 463 ? -14.618 0.578 -5.638 1.00 87.94 463 SER A N 1
ATOM 3616 C CA . SER A 1 463 ? -15.540 1.707 -5.842 1.00 87.94 463 SER A CA 1
ATOM 3617 C C . SER A 1 463 ? -15.208 2.899 -4.938 1.00 87.94 463 SER A C 1
ATOM 3619 O O . SER A 1 463 ? -15.650 4.022 -5.194 1.00 87.94 463 SER A O 1
ATOM 3621 N N . TRP A 1 464 ? -14.406 2.674 -3.895 1.00 92.31 464 TRP A N 1
ATOM 3622 C CA . TRP A 1 464 ? -14.086 3.663 -2.876 1.00 92.31 464 TRP A CA 1
ATOM 3623 C C . TRP A 1 464 ? -13.503 4.978 -3.419 1.00 92.31 464 TRP A C 1
ATOM 3625 O O . TRP A 1 464 ? -13.975 6.030 -2.978 1.00 92.31 464 TRP A O 1
ATOM 3635 N N . PRO A 1 465 ? -12.558 4.993 -4.387 1.00 92.12 465 PRO A N 1
ATOM 3636 C CA . PRO A 1 465 ? -12.026 6.248 -4.918 1.00 92.12 465 PRO A CA 1
ATOM 3637 C C . PRO A 1 465 ? -13.109 7.145 -5.529 1.00 92.12 465 PRO A C 1
ATOM 3639 O O . PRO A 1 465 ? -13.127 8.345 -5.270 1.00 92.12 465 PRO A O 1
ATOM 3642 N N . ASP A 1 466 ? -14.069 6.570 -6.259 1.00 94.88 466 ASP A N 1
ATOM 3643 C CA . ASP A 1 466 ? -15.185 7.320 -6.851 1.00 94.88 466 ASP A CA 1
ATOM 3644 C C . ASP A 1 466 ? -16.161 7.847 -5.797 1.00 94.88 466 ASP A C 1
ATOM 3646 O O . ASP A 1 466 ? -16.774 8.901 -5.982 1.00 94.88 466 ASP A O 1
ATOM 3650 N N . MET A 1 467 ? -16.342 7.113 -4.698 1.00 94.75 467 MET A N 1
ATOM 3651 C CA . MET A 1 467 ? -17.147 7.572 -3.565 1.00 94.75 467 MET A CA 1
ATOM 3652 C C . MET A 1 467 ? -16.461 8.739 -2.846 1.00 94.75 467 MET A C 1
ATOM 3654 O O . MET A 1 467 ? -17.113 9.733 -2.523 1.00 94.75 467 MET A O 1
ATOM 3658 N N . ALA A 1 468 ? -15.149 8.634 -2.625 1.00 95.94 468 ALA A N 1
ATOM 3659 C CA . ALA A 1 468 ? -14.339 9.661 -1.979 1.00 95.94 468 ALA A CA 1
ATOM 3660 C C . ALA A 1 468 ? -14.268 10.946 -2.820 1.00 95.94 468 ALA A C 1
ATOM 3662 O O . ALA A 1 468 ? -14.521 12.029 -2.295 1.00 95.94 468 ALA A O 1
ATOM 3663 N N . LEU A 1 469 ? -14.011 10.829 -4.128 1.00 97.06 469 LEU A N 1
ATOM 3664 C CA . LEU A 1 469 ? -14.014 11.959 -5.064 1.00 97.06 469 LEU A CA 1
ATOM 3665 C C . LEU A 1 469 ? -15.356 12.690 -5.048 1.00 97.06 469 LEU A C 1
ATOM 3667 O O . LEU A 1 469 ? -15.384 13.904 -4.856 1.00 97.06 469 LEU A O 1
ATOM 3671 N N . ARG A 1 470 ? -16.472 11.957 -5.143 1.00 96.75 470 ARG A N 1
ATOM 3672 C CA . ARG A 1 470 ? -17.814 12.554 -5.090 1.00 96.75 470 ARG A CA 1
ATOM 3673 C C . ARG A 1 470 ? -18.089 13.268 -3.773 1.00 96.75 470 ARG A C 1
ATOM 3675 O O . ARG A 1 470 ? -18.634 14.369 -3.788 1.00 96.75 470 ARG A O 1
ATOM 3682 N N . ARG A 1 471 ? -17.684 12.686 -2.639 1.00 95.69 471 ARG A N 1
ATOM 3683 C CA . ARG A 1 471 ? -17.807 13.335 -1.322 1.00 95.69 471 ARG A CA 1
ATOM 3684 C C . ARG A 1 471 ? -17.009 14.640 -1.245 1.00 95.69 471 ARG A C 1
ATOM 3686 O O . ARG A 1 471 ? -17.426 15.558 -0.548 1.00 95.69 471 ARG A O 1
ATOM 3693 N N . LEU A 1 472 ? -15.894 14.722 -1.966 1.00 96.81 472 LEU A N 1
ATOM 3694 C CA . LEU A 1 472 ? -15.052 15.913 -2.075 1.00 96.81 472 LEU A CA 1
ATOM 3695 C C . LEU A 1 472 ? -15.479 16.863 -3.212 1.00 96.81 472 LEU A C 1
ATOM 3697 O O . LEU A 1 472 ? -14.815 17.868 -3.439 1.00 96.81 472 LEU A O 1
ATOM 3701 N N . GLY A 1 473 ? -16.590 16.585 -3.903 1.00 97.06 473 GLY A N 1
ATOM 3702 C CA . GLY A 1 473 ? -17.122 17.441 -4.968 1.00 97.06 473 GLY A CA 1
ATOM 3703 C C . GLY A 1 473 ? -16.445 17.268 -6.332 1.00 97.06 473 GLY A C 1
ATOM 3704 O O . GLY A 1 473 ? -16.600 18.128 -7.197 1.00 97.06 473 GLY A O 1
ATOM 3705 N N . HIS A 1 474 ? -15.713 16.174 -6.543 1.00 97.94 474 HIS A N 1
ATOM 3706 C CA . HIS A 1 474 ? -15.047 15.859 -7.807 1.00 97.94 474 HIS A CA 1
ATOM 3707 C C . HIS A 1 474 ? -15.803 14.789 -8.624 1.00 97.94 474 HIS A C 1
ATOM 3709 O O . HIS A 1 474 ? -16.523 13.965 -8.047 1.00 97.94 474 HIS A O 1
ATOM 3715 N N . PRO A 1 475 ? -15.636 14.771 -9.963 1.00 96.88 475 PRO A N 1
ATOM 3716 C CA . PRO A 1 475 ? -16.156 13.709 -10.828 1.00 96.88 475 PRO A CA 1
ATOM 3717 C C . PRO A 1 475 ? -15.570 12.324 -10.489 1.00 96.88 475 PRO A C 1
ATOM 3719 O O . PRO A 1 475 ? -14.517 12.242 -9.853 1.00 96.88 475 PRO A O 1
ATOM 3722 N N . PRO A 1 476 ? -16.209 11.221 -10.920 1.00 95.81 476 PRO A N 1
ATOM 3723 C CA . PRO A 1 476 ? -15.631 9.884 -10.799 1.00 95.81 476 PRO A CA 1
ATOM 3724 C C . PRO A 1 476 ? -14.399 9.705 -11.705 1.00 95.81 476 PRO A C 1
ATOM 3726 O O . PRO A 1 476 ? -14.219 10.405 -12.704 1.00 95.81 476 PRO A O 1
ATOM 3729 N N . LEU A 1 477 ? -13.568 8.708 -11.396 1.00 93.94 477 LEU A N 1
ATOM 3730 C CA . LEU A 1 477 ? -12.323 8.392 -12.097 1.00 93.94 477 LEU A CA 1
ATOM 3731 C C . LEU A 1 477 ? -12.513 8.185 -13.604 1.00 93.94 477 LEU A C 1
ATOM 3733 O O . LEU A 1 477 ? -11.662 8.612 -14.379 1.00 93.94 477 LEU A O 1
ATOM 3737 N N . ALA A 1 478 ? -13.627 7.579 -14.024 1.00 91.94 478 ALA A N 1
ATOM 3738 C CA . ALA A 1 478 ? -13.938 7.346 -15.437 1.00 91.94 478 ALA A CA 1
ATOM 3739 C C . ALA A 1 478 ? -14.101 8.645 -16.252 1.00 91.94 478 ALA A C 1
ATOM 3741 O O . ALA A 1 478 ? -13.858 8.650 -17.454 1.00 91.94 478 ALA A O 1
ATOM 3742 N N . GLU A 1 479 ? -14.486 9.751 -15.609 1.00 94.62 479 GLU A N 1
ATOM 3743 C CA . GLU A 1 479 ? -14.594 11.069 -16.250 1.00 94.62 479 GLU A CA 1
ATOM 3744 C C . GLU A 1 479 ? -13.277 11.856 -16.182 1.00 94.62 479 GLU A C 1
ATOM 3746 O O . GLU A 1 479 ? -13.040 12.757 -16.990 1.00 94.62 479 GLU A O 1
ATOM 3751 N N . ILE A 1 480 ? -12.405 11.515 -15.229 1.00 95.62 480 ILE A N 1
ATOM 3752 C CA . ILE A 1 480 ? -11.120 12.184 -14.993 1.00 95.62 480 ILE A CA 1
ATOM 3753 C C . ILE A 1 480 ? -10.015 11.593 -15.865 1.00 95.62 480 ILE A C 1
ATOM 3755 O O . ILE A 1 480 ? -9.209 12.339 -16.419 1.00 95.62 480 ILE A O 1
ATOM 3759 N N . ILE A 1 481 ? -9.935 10.268 -15.968 1.00 92.94 481 ILE A N 1
ATOM 3760 C CA . ILE A 1 481 ? -8.802 9.572 -16.579 1.00 92.94 481 ILE A CA 1
ATOM 3761 C C . ILE A 1 481 ? -9.013 9.447 -18.079 1.00 92.94 481 ILE A C 1
ATOM 3763 O O . ILE A 1 481 ? -10.068 9.036 -18.554 1.00 92.94 481 ILE A O 1
ATOM 3767 N N . ARG A 1 482 ? -7.963 9.749 -18.841 1.00 84.69 482 ARG A N 1
ATOM 3768 C CA . ARG A 1 482 ? -7.929 9.435 -20.264 1.00 84.69 482 ARG A CA 1
ATOM 3769 C C . ARG A 1 482 ? -7.541 7.971 -20.406 1.00 84.69 482 ARG A C 1
ATOM 3771 O O . ARG A 1 482 ? -6.395 7.610 -20.132 1.00 84.69 482 ARG A O 1
ATOM 3778 N N . GLU A 1 483 ? -8.478 7.126 -20.822 1.00 70.00 483 GLU A N 1
ATOM 3779 C CA . GLU A 1 483 ? -8.100 5.777 -21.229 1.00 70.00 483 GLU A CA 1
ATOM 3780 C C . GLU A 1 483 ? -7.089 5.874 -22.378 1.00 70.00 483 GLU A C 1
ATOM 3782 O O . GLU A 1 483 ? -7.235 6.736 -23.253 1.00 70.00 483 GLU A O 1
ATOM 3787 N N . PRO A 1 484 ? -6.035 5.041 -22.383 1.00 60.16 484 PRO A N 1
ATOM 3788 C CA . PRO A 1 484 ? -5.140 4.994 -23.521 1.00 60.16 484 PRO A CA 1
ATOM 3789 C C . PRO A 1 484 ? -5.988 4.593 -24.723 1.00 60.16 484 PRO A C 1
ATOM 3791 O O . PRO A 1 484 ? -6.516 3.479 -24.750 1.00 60.16 484 PRO A O 1
ATOM 3794 N N . SER A 1 485 ? -6.143 5.511 -25.680 1.00 42.50 485 SER A N 1
ATOM 3795 C CA . SER A 1 485 ? -6.717 5.209 -26.987 1.00 42.50 485 SER A CA 1
ATOM 3796 C C . SER A 1 485 ? -6.014 3.953 -27.486 1.00 42.50 485 SER A C 1
ATOM 3798 O O . SER A 1 485 ? -4.785 3.938 -27.590 1.00 42.50 485 SER A O 1
ATOM 3800 N N . GLY A 1 486 ? -6.781 2.869 -27.628 1.00 33.38 486 GLY A N 1
ATOM 3801 C CA . GLY A 1 486 ? -6.241 1.585 -28.052 1.00 33.38 486 GLY A CA 1
ATOM 3802 C C . GLY A 1 486 ? -5.510 1.726 -29.392 1.00 33.38 486 GLY A C 1
ATOM 3803 O O . GLY A 1 486 ? -5.807 2.670 -30.130 1.00 33.38 486 GLY A O 1
ATOM 3804 N N . PRO A 1 487 ? -4.540 0.841 -29.678 1.00 31.38 487 PRO A N 1
ATOM 3805 C CA . PRO A 1 487 ? -4.004 0.723 -31.029 1.00 31.38 487 PRO A CA 1
ATOM 3806 C C . PRO A 1 487 ? -5.111 0.447 -32.052 1.00 31.38 487 PRO A C 1
ATOM 3808 O O . PRO A 1 487 ? -6.092 -0.250 -31.690 1.00 31.38 487 PRO A O 1
#

Organism: NCBI:txid479978

Solvent-accessible surface area (backbone atoms only — not comparable to full-atom values): 27586 Å² total; per-residue (Å²): 135,90,80,92,88,83,90,86,90,80,88,88,87,91,86,87,87,90,86,90,85,88,84,90,76,91,83,60,67,70,58,57,53,49,54,53,50,51,53,52,53,46,53,43,56,75,52,70,58,69,79,54,59,67,65,33,56,70,33,38,67,64,69,68,57,47,65,64,90,63,25,26,41,30,86,76,14,41,64,54,51,52,49,24,50,50,48,46,39,72,51,50,42,78,58,41,57,12,50,28,32,67,64,45,75,48,53,80,64,67,36,71,60,42,24,57,34,58,38,43,40,6,42,44,42,45,45,48,51,21,45,26,51,59,56,39,67,74,36,75,52,33,64,55,52,49,48,50,56,45,50,49,70,73,48,62,90,46,38,66,61,49,46,51,37,50,54,51,52,38,51,54,46,30,46,38,47,73,72,66,31,48,51,32,42,51,57,70,39,95,81,70,36,56,36,56,31,38,35,41,48,97,94,44,60,34,33,38,39,71,46,65,44,62,57,54,75,66,53,47,50,52,49,53,51,50,55,50,51,51,52,52,50,56,51,47,26,69,73,31,52,26,33,66,34,35,38,36,57,59,85,70,56,73,67,58,44,54,55,44,52,52,51,45,49,54,47,37,48,52,13,41,74,70,52,48,72,44,77,42,72,56,89,75,21,37,38,40,35,25,23,62,92,63,59,74,92,72,80,53,65,48,63,55,76,57,85,66,71,52,60,61,57,52,50,53,49,48,58,53,51,54,58,51,47,58,91,57,57,45,26,38,39,39,39,36,25,65,36,49,60,52,65,60,29,80,65,52,77,44,57,69,70,57,43,50,49,55,50,46,53,54,50,49,63,73,42,70,88,41,71,53,45,52,27,41,36,43,28,49,41,83,40,76,46,73,70,92,71,83,72,86,49,75,82,54,44,54,35,49,78,70,72,46,77,88,76,91,59,69,55,71,52,68,72,99,85,58,58,29,40,40,41,43,67,32,75,59,52,23,26,38,46,37,36,35,37,59,48,91,66,60,93,68,85,64,62,89,89,72,58,92,58,67,65,58,54,58,73,41,52,53,56,40,57,41,54,47,29,44,77,72,76,40,74,41,60,83,65,22,44,37,74,79,78,73,132

Radius of gyration: 26.81 Å; Cα contacts (8 Å, |Δi|>4): 670; chains: 1; bounding box: 88×50×73 Å

pLDDT: mean 74.78, std 22.35, range [19.73, 98.31]

Secondary structure (DSSP, 8-state):
-------------------------TTSHHHHHHHHHHHHHHHHHHT--SSHHHHGGG--HHHHH--GGGSSB-TTHHHHHHHHHHHHHHHH-TTHHHHHHHHHS--GGGSTTT--TTSHHHHHHHHHHHHHHHHHTTSTTTHHHHHHHHHTTS-TTTHHHHHHHHHHHHHHHHHHHHTT-EEEESPPPTTS---SEEEEETTEEEEEEEEEE---HHHHHHHHHHHHHHHHHHHHHHHHTEEEEEEE-S---HHHHHHHHHHHHHHHHHHHHH---EEEEETTEEEEEEETT-PPSS-SEE-----S-HHHHHHHHHHHHHHHHTTSS-EEEEEEETT-TTTTSTTTTS-HHHHHHHHHHHHHHHTTT-TTEEEEEEEEPPEE---SSS---HHHHHHHHTT-----S--EE--SSS-EEEEEEETTTEEEEEEEEE-S--S--PPTTTS--HHHHHHTTTTHHHHHHHHTTPPPHHHHB------

Mean predicted aligned error: 13.78 Å

Sequence (487 aa):
MLTSARHRQRLWAVWMPSCCLWAKGQGRQSVERRLHSDVLLWLSIASVNEPLGRTLRNFTWEEWAGPIEKAAVTALGQPVLAWAIDVLRGLFGESWLADSAARSQTIPLLRPDWYPLANPRAVVGVLEFAVRVALVKQQEGAEALLAEAGEVRSNRDATLREFQHLLLGLEVAAFAVMDGWKVSYEQQLPSGRKPDLWLSRNGLDYLIETTVIGFDRDFRSIESWTDGLRRVLQVLESRHEVETVAQLDEVLDEADTEQWILSITAAALATGEDGKHRTVRAGECSVQVFAKGERPPGPILTGPALTNDAWLRVATRIASKIKQTSGGPPAWLRIDDVGTLFHLTDWSARPLAQRLHDLSLNIGVALADAHHIRGVILSGGVEHAARSAAGETAWQDLGRLLGQPPQTQPSRQQLAYGPVALRRILPGQRQRMVYVIPTRQTHLVLPAGTGLEPGLWYSEEASWPDMALRRLGHPPLAEIIREPSGP

Foldseek 3Di:
DDDDDDDDDDDDDDDDDDDDDDDDDPDPVVVVVVLVVVLVVVVVVLVPQPVVLVVQLQCWLCNQQPDLVLAQWDPQQSVLLVLLSVLVCVLADGRQRNLCCNQQVDDLCCDPCQDDRNALNNSVSSLVQSLLSVLLVVADACVVLSVLSNCCSPDNPCNNQSVVQSSVLSLVSSLLSLLVWGWHAQDQFPVRFGAGIWTDDPRAIEGEHEGEDADDPVLVVVVSLVVVVVVLQVCLCVVLVKAKAKEAADDDDPVLSSVQSSVVSVQSNVCSVPQDWDWGDGPRIIMIIGHHPPDDDDHRYHYHQDPDPLLVSVLVVLLVVLVSCPNHAQYEYEYEHQNCSVVSHVLLLDDPVVNLVVVLVSQQVSCVPSLSYFWYKYKYDKAAQDDPPDDDDPNVVSCVVVPHDPDPDFDWPDDDDAWTWTWDQAPSRIIMIMIIGTHPNPPDDDPPSPDDDVVVSVVCRRVSSQVSCVVVVGHGSVNTGNDPPDD

Nearest PDB structures (foldseek):
  2vmk-assembly1_C  TM=2.398E-01  e=9.176E-02  Escherichia coli
  2vrt-assembly3_C  TM=1.920E-01  e=1.451E-01  Escherichia coli
  2r55-assembly2_B  TM=2.973E-01  e=9.960E+00  Homo sapiens